Protein AF-A0A6B0Z314-F1 (afdb_monomer)

Mean predicted aligned error: 14.02 Å

Sequence (659 aa):
PDKVIVYVGDQEHEVINQEALDAIMPKVFRIDPQRALPNSVPISFLIGRSSNPDADPGPTRSERWNLLSRVVENARVILPILSNPNAIAESAGGIFEGLSASGGLSQSEAEIHRNQLNLAFDLLITVGGIDVSAFEELQKALRTDDEGLANGIVASMNDQLESSLNLARWWSQDSRFRLAINVRDFDIAFTIRDRTGSEYSFAERSSGMKYFLSYLVQFLAHLNDRKGPEILLMDEPDAFLSNQGQQDLLRLLHEFTLPTDDAPGGQVLYVTHSPFLIDKNRADRIRVLDKGTGEEGVRVVRDVGRNHFEPLRTSLGGFVGETTFIGNCNLMLEGLADQIYLAGMSDLLRREGVASTESLDLNHITLVPAGSASQVPYMTYLARGRDADKPAVIVLLDGDEEGDRAVKTLNRGGPRNRQLIHPDYISQFKPDRIVGVTSDRDEGPLDIEDLVPVEIAVEATKTYLQEMGMEVPSQFLTEEAVSDSLSESTGIFDAIQGALAEAESELRIDKLGFARHVMAACHESNAEPSTRMRARFAALFSHLTKIQRKAERERERESIAARVDRETNLFLRDQLPRASKAEVVVFLERIEDLIDQSREGDNVLLGIRRIRADFELDRDLSNPITDRSNLEEMIKALKYAEVLASQPEEQTIRTSRDV

Solvent-accessible surface area (backbone atoms only — not comparable to full-atom values): 36762 Å² total; per-residue (Å²): 130,88,82,53,72,47,70,63,84,94,43,84,40,77,64,88,51,64,71,67,46,62,72,72,46,86,83,87,83,82,85,60,34,83,51,48,71,50,56,56,42,50,46,67,39,55,54,41,40,75,79,30,90,82,44,70,70,70,74,54,71,68,54,50,47,56,53,48,48,53,50,60,75,40,32,86,63,47,54,65,31,75,76,32,80,72,48,40,70,77,42,43,65,63,55,45,54,69,65,63,69,58,84,69,71,51,76,68,52,47,50,51,51,40,53,18,48,51,50,47,41,34,40,45,38,64,42,18,62,47,58,63,64,58,51,54,50,39,56,50,23,60,75,69,69,36,62,68,61,34,53,52,52,45,51,55,50,36,56,38,32,45,66,54,61,39,52,42,82,52,40,74,92,44,72,55,43,40,77,40,64,44,81,54,90,69,25,41,29,41,30,35,32,38,63,76,68,53,76,39,53,57,84,78,55,55,69,33,57,43,30,50,51,28,37,49,41,54,50,50,33,48,60,76,71,50,76,50,77,48,76,48,77,47,74,48,85,49,85,58,40,53,67,67,50,24,44,30,46,50,55,54,55,49,54,51,42,46,61,54,99,76,25,59,37,30,46,79,49,70,50,71,92,55,80,50,68,47,65,59,59,44,32,76,74,43,68,48,82,41,82,48,69,86,90,67,42,75,41,76,47,60,54,33,56,86,53,78,39,45,67,56,43,62,74,67,38,87,51,59,75,69,52,60,62,68,30,67,29,28,39,38,28,29,34,68,32,54,50,47,51,56,53,52,50,21,38,52,38,53,74,73,64,52,57,77,53,39,26,64,57,48,70,46,37,26,78,34,59,46,73,32,38,80,36,36,44,57,54,52,40,65,55,43,66,75,55,93,71,46,61,18,58,36,36,49,36,43,35,47,76,56,24,54,52,24,53,54,38,36,67,52,10,52,99,77,62,46,66,75,58,63,70,83,31,55,45,40,39,33,78,93,66,42,73,73,52,59,54,85,52,59,74,53,58,32,48,81,61,30,41,51,36,60,66,51,52,49,52,14,50,54,52,50,33,52,76,72,74,46,88,73,70,69,85,41,71,36,59,66,58,37,58,73,47,41,36,61,88,30,50,57,66,54,20,49,49,48,33,37,34,74,70,40,76,83,55,78,82,53,65,54,64,47,40,52,29,35,52,50,55,45,71,79,42,91,46,70,61,38,52,52,30,49,52,23,50,26,28,48,23,37,52,50,51,56,36,49,58,50,34,41,55,50,31,55,50,51,51,38,55,54,50,49,41,50,54,46,51,50,39,61,73,76,40,55,92,75,39,31,36,48,56,49,51,57,48,51,50,55,46,51,73,63,40,54,85,44,82,54,33,49,39,35,52,52,46,50,52,48,51,40,59,80,66,47,55,90,52,72,41,86,41,71,63,88,60,57,68,62,49,51,52,54,56,55,41,45,66,42,39,55,63,69,72,69,57,78,95,77,78,88,76,75,83,80,85,81,137

Secondary structure (DSSP, 8-state):
-PPPEEEETTEEEE-S-HHHHHHHSPPP----TT-PPPSEEEHHHHHHHHH-TT----S-HHHHHHHHHHHHHTHHHHHHHHT-HHHHHHHHHHHHHHHHTS-PPPHHHHHHHHHHHHHHHIIIIIIT---HHHHHHHHHHHHTT-HHHHHHHHHHHHHHHHHHH-HHHH-TT-TT-EEEEEEETTEEEEEEE-TTS-EEEGGGS-HHHHHHHHHHHHHHHHHHT--S--EEEEE-TTTT--HHHHHHHHHHHHHHHS--SSSPPPEEEEE-S-GGGS-GGGGGG--EEEE-SGGG-EEEE--STTTTTHHHHHHHGGGHHHHTT-SSEEEEES-HHHHHHHHHHHHHHHHTT--GGGS--TTTEEEEE-SSGGGHHHHHHHHHSSSSS--EEEEEE-SSHHHHHHHHHHHHTGGGT---S-GGGEEES-TTTSTT---SS-SS---GGGGS-HHHHHHHHHHHHHHTT----TTTS-HHHHHHH-BTTB-HHHHHHHHHHHH-TT----HHHHHHHHHHHHHH--SHHHHHHHHHHHHHHHHHHHHHHHHHHHHHHHHHHHHHHHHHHHHHHHTTTT-BHHHHHHHHHHHHHH--SSHHHHHHHHHHHHHHHHTTTTS-TTSBPS-HHHHHHHHHHHTTTTTTTSS------------

pLDDT: mean 81.21, std 13.1, range [29.23, 95.75]

Nearest PDB structures (foldseek):
  5da9-assembly1_B  TM=4.275E-01  e=7.899E-03  Thermochaetoides thermophila DSM 1495
  5da9-assembly1_A  TM=3.587E-01  e=1.131E-02  Thermochaetoides thermophila DSM 1495
  5dac-assembly1_A  TM=3.638E-01  e=1.294E-02  Thermochaetoides thermophila DSM 1495
  3tho-assembly1_A  TM=4.169E-01  e=3.800E-02  Thermotoga maritima
  6yvv-assembly1_A  TM=3.659E-01  e=1.277E-01  Saccharomyces cerevisiae S288C

Foldseek 3Di:
DPFDWDDDPNDIDTDPDVVVVVVPDDDDDDQDLQLFADQKAFLVQLLQCVVPVPRQSDADPVLVVQLVCLCVVCVVVVVVQVVDPVSCVVCVVVNCCSNVPPPGDDPVRSVSSVSNNVLVSLLQCLQLVDDSVLSVQLQVCLVVVVVVSNVVSQVVSQVSSCVRLVVLLLQVVFNAWGWGWDDDRRIIGTWIQGQLRDTDGSVPDASQVRSLVSNSSSLSSVVSVDQEEEEAEEEASCPRHDLRNLLSVLVSLVVQQPADPRYHRYHYDYDHLDPSNDQLLCQQCDWDWDADPDPPGIDIDRGCLLVVVVSVDVSNPPCVVVVLQVALEEEEDAAPLLVLLQSLLLSVCVVVVHDPLLHDRCSRYHYHHQNHLQRSLVVLCVQQVPDLQHHQYAYEEWQDPSVVVSLVCLCCCHPVSNNSDDSLRYAYQAPVGQPQADFLADHATGDPQRLQQLVLLLQLVCVLCVVVVHDFDPVLSDSVQLSVQGYNPAGSQNSNQVSVCVRPVPDDDDSNSSSSSSSVSLNVDPDPSSVSSSSNSSSVSSSNSVSSVVSSVVSLVSQLLSQLVVLLVCCLPPPLVPDFLLVVVVSLVSNSVSAGPDPLSVLLVVLSVVLCVVQVSVPDRRHHGPCSVVVNVSSVVSSCSNVVVPDPPDDPPPDDDDD

Structure (mmCIF, N/CA/C/O backbone):
data_AF-A0A6B0Z314-F1
#
_entry.id   AF-A0A6B0Z314-F1
#
loop_
_atom_site.group_PDB
_atom_site.id
_atom_site.type_symbol
_atom_site.label_atom_id
_atom_site.label_alt_id
_atom_site.label_comp_id
_atom_site.label_asym_id
_atom_site.label_entity_id
_atom_site.label_seq_id
_atom_site.pdbx_PDB_ins_code
_atom_site.Cartn_x
_atom_site.Cartn_y
_atom_site.Cartn_z
_atom_site.occupancy
_atom_site.B_iso_or_equiv
_atom_site.auth_seq_id
_atom_site.auth_comp_id
_atom_site.auth_asym_id
_atom_site.auth_atom_id
_atom_site.pdbx_PDB_model_num
ATOM 1 N N . PRO A 1 1 ? 33.460 -39.199 -4.063 1.00 55.72 1 PRO A N 1
ATOM 2 C CA . PRO A 1 1 ? 32.088 -38.690 -4.270 1.00 55.72 1 PRO A CA 1
ATOM 3 C C . PRO A 1 1 ? 31.488 -38.339 -2.913 1.00 55.72 1 PRO A C 1
ATOM 5 O O . PRO A 1 1 ? 31.405 -39.215 -2.054 1.00 55.72 1 PRO A O 1
ATOM 8 N N . ASP A 1 2 ? 31.176 -37.065 -2.700 1.00 70.69 2 ASP A N 1
ATOM 9 C CA . ASP A 1 2 ? 30.527 -36.630 -1.466 1.00 70.69 2 ASP A CA 1
ATOM 10 C C . ASP A 1 2 ? 29.166 -37.326 -1.369 1.00 70.69 2 ASP A C 1
ATOM 12 O O . ASP A 1 2 ? 28.354 -37.264 -2.293 1.00 70.69 2 ASP A O 1
ATOM 16 N N . LYS A 1 3 ? 28.963 -38.096 -0.296 1.00 80.62 3 LYS A N 1
ATOM 17 C CA . LYS A 1 3 ? 27.698 -38.790 -0.047 1.00 80.62 3 LYS A CA 1
ATOM 18 C C . LYS A 1 3 ? 26.646 -37.741 0.292 1.00 80.62 3 LYS A C 1
ATOM 20 O O . LYS A 1 3 ? 26.813 -37.010 1.265 1.00 80.62 3 LYS A O 1
ATOM 25 N N . VAL A 1 4 ? 25.574 -37.678 -0.491 1.00 83.25 4 VAL A N 1
ATOM 26 C CA . VAL A 1 4 ? 24.424 -36.831 -0.166 1.00 83.25 4 VAL A CA 1
ATOM 27 C C . VAL A 1 4 ? 23.538 -37.592 0.816 1.00 83.25 4 VAL A C 1
ATOM 29 O O . VAL A 1 4 ? 23.186 -38.751 0.585 1.00 83.25 4 VAL A O 1
ATOM 32 N N . ILE A 1 5 ? 23.212 -36.937 1.925 1.00 86.88 5 ILE A N 1
ATOM 33 C CA . ILE A 1 5 ? 22.406 -37.476 3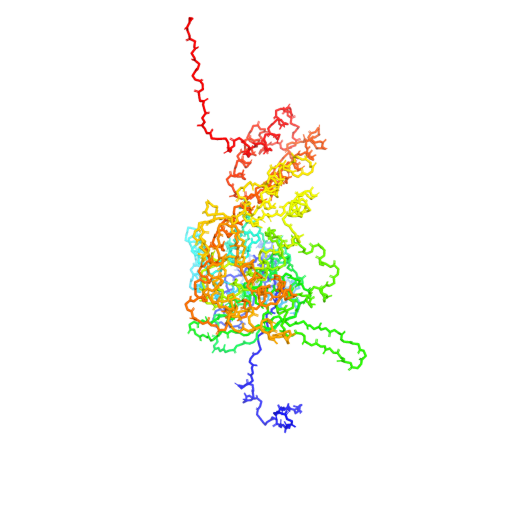.017 1.00 86.88 5 ILE A CA 1
ATOM 34 C C . ILE A 1 5 ? 21.159 -36.603 3.157 1.00 86.88 5 ILE A C 1
ATOM 36 O O . ILE A 1 5 ? 21.266 -35.378 3.221 1.00 86.88 5 ILE A O 1
ATOM 40 N N . VAL A 1 6 ? 19.985 -37.230 3.210 1.00 85.00 6 VAL A N 1
ATOM 41 C CA . VAL A 1 6 ? 18.704 -36.557 3.453 1.00 85.00 6 VAL A CA 1
ATOM 42 C C . VAL A 1 6 ? 18.152 -37.019 4.795 1.00 85.00 6 VAL A C 1
ATOM 44 O O . VAL A 1 6 ? 18.126 -38.215 5.083 1.00 85.00 6 VAL A O 1
ATOM 47 N N . TYR A 1 7 ? 17.687 -36.069 5.602 1.00 86.19 7 TYR A N 1
ATOM 48 C CA . TYR A 1 7 ? 17.012 -36.348 6.866 1.00 86.19 7 TYR A CA 1
ATOM 49 C C . TYR A 1 7 ? 15.496 -36.287 6.676 1.00 86.19 7 TYR A C 1
ATOM 51 O O . TYR A 1 7 ? 14.970 -35.287 6.185 1.00 86.19 7 TYR A O 1
ATOM 59 N N . VAL A 1 8 ? 14.789 -37.348 7.068 1.00 84.38 8 VAL A N 1
ATOM 60 C CA . VAL A 1 8 ? 13.319 -37.393 7.087 1.00 84.38 8 VAL A CA 1
ATOM 61 C C . VAL A 1 8 ? 12.878 -37.565 8.537 1.00 84.38 8 VAL A C 1
ATOM 63 O O . VAL A 1 8 ? 12.958 -38.654 9.105 1.00 84.38 8 VAL A O 1
ATOM 66 N N . GLY A 1 9 ? 12.464 -36.459 9.163 1.00 87.19 9 GLY A N 1
ATOM 67 C CA . GLY A 1 9 ? 12.357 -36.394 10.622 1.00 87.19 9 GLY A CA 1
ATOM 68 C C . GLY A 1 9 ? 13.741 -36.572 11.251 1.00 87.19 9 GLY A C 1
ATOM 69 O O . GLY A 1 9 ? 14.672 -35.861 10.887 1.00 87.19 9 GLY A O 1
ATOM 70 N N . ASP A 1 10 ? 13.881 -37.563 12.130 1.00 89.25 10 ASP A N 1
ATOM 71 C CA . ASP A 1 10 ? 15.147 -37.872 12.813 1.00 89.25 10 ASP A CA 1
ATOM 72 C C . ASP A 1 10 ? 15.958 -38.988 12.122 1.00 89.25 10 ASP A C 1
ATOM 74 O O . ASP A 1 10 ? 16.972 -39.444 12.653 1.00 89.25 10 ASP A O 1
ATOM 78 N N . GLN A 1 11 ? 15.502 -39.488 10.967 1.00 89.19 11 GLN A N 1
ATOM 79 C CA . GLN A 1 11 ? 16.134 -40.613 10.273 1.00 89.19 11 GLN A CA 1
ATOM 80 C C . GLN A 1 11 ? 17.026 -40.154 9.126 1.00 89.19 11 GLN A C 1
ATOM 82 O O . GLN A 1 11 ? 16.649 -39.295 8.330 1.00 89.19 11 GLN A O 1
ATOM 87 N N . GLU A 1 12 ? 18.201 -40.774 9.033 1.00 91.38 12 GLU A N 1
ATOM 88 C CA . GLU A 1 12 ? 19.196 -40.516 7.999 1.00 91.38 12 GLU A CA 1
ATOM 89 C C . GLU A 1 12 ? 19.012 -41.465 6.807 1.00 91.38 12 GLU A C 1
ATOM 91 O O . GLU A 1 12 ? 18.984 -42.688 6.973 1.00 91.38 12 GLU A O 1
ATOM 96 N N . HIS A 1 13 ? 18.927 -40.911 5.598 1.00 87.31 13 HIS A N 1
ATOM 97 C CA . HIS A 1 13 ? 18.822 -41.668 4.354 1.00 87.31 13 HIS A CA 1
ATOM 98 C C . HIS A 1 13 ? 19.946 -41.279 3.386 1.00 87.31 13 HIS A C 1
ATOM 100 O O . HIS A 1 13 ? 20.069 -40.121 2.989 1.00 87.31 13 HIS A O 1
ATOM 106 N N . GLU A 1 14 ? 20.755 -42.258 2.970 1.00 89.69 14 GLU A N 1
ATOM 107 C CA . GLU A 1 14 ? 21.765 -42.066 1.921 1.00 89.69 14 GLU A CA 1
ATOM 108 C C . GLU A 1 14 ? 21.091 -42.020 0.540 1.00 89.69 14 GLU A C 1
ATOM 110 O O . GLU A 1 14 ? 20.274 -42.879 0.195 1.00 89.69 14 GLU A O 1
ATOM 115 N N . VAL A 1 15 ? 21.437 -41.014 -0.263 1.00 87.62 15 VAL A N 1
ATOM 116 C CA . VAL A 1 15 ? 20.863 -40.815 -1.597 1.00 87.62 15 VAL A CA 1
ATOM 117 C C . VAL A 1 15 ? 21.511 -41.772 -2.593 1.00 87.62 15 VAL A C 1
ATOM 119 O O . VAL A 1 15 ? 22.701 -41.683 -2.884 1.00 87.62 15 VAL A O 1
ATOM 122 N N . ILE A 1 16 ? 20.707 -42.683 -3.146 1.00 87.69 16 ILE A N 1
ATOM 123 C CA . ILE A 1 16 ? 21.161 -43.692 -4.121 1.00 87.69 16 ILE A CA 1
ATOM 124 C C . ILE A 1 16 ? 21.105 -43.149 -5.559 1.00 87.69 16 ILE A C 1
ATOM 126 O O . ILE A 1 16 ? 21.931 -43.513 -6.394 1.00 87.69 16 ILE A O 1
ATOM 130 N N . ASN A 1 17 ? 20.133 -42.282 -5.857 1.00 86.94 17 ASN A N 1
ATOM 131 C CA . ASN A 1 17 ? 19.954 -41.652 -7.164 1.00 86.94 17 ASN A CA 1
ATOM 132 C C . ASN A 1 17 ? 19.675 -40.157 -6.978 1.00 86.94 17 ASN A C 1
ATOM 134 O O . ASN A 1 17 ? 18.621 -39.777 -6.469 1.00 86.94 17 ASN A O 1
ATOM 138 N N . GLN A 1 18 ? 20.629 -39.330 -7.398 1.00 85.06 18 GLN A N 1
ATOM 139 C CA . GLN A 1 18 ? 20.554 -37.884 -7.238 1.00 85.06 18 GLN A CA 1
ATOM 140 C C . GLN A 1 18 ? 19.574 -37.229 -8.220 1.00 85.06 18 GLN A C 1
ATOM 142 O O . GLN A 1 18 ? 18.828 -36.355 -7.806 1.00 85.06 18 GLN A O 1
ATOM 147 N N . GLU A 1 19 ? 19.455 -37.717 -9.459 1.00 85.81 19 GLU A N 1
ATOM 148 C CA . GLU A 1 19 ? 18.478 -37.192 -10.429 1.00 85.81 19 GLU A CA 1
ATOM 149 C C . GLU A 1 19 ? 17.033 -37.400 -9.955 1.00 85.81 19 GLU A C 1
ATOM 151 O O . GLU A 1 19 ? 16.177 -36.531 -10.116 1.00 85.81 19 GLU A O 1
ATOM 156 N N . ALA A 1 20 ? 16.756 -38.551 -9.333 1.00 84.62 20 ALA A N 1
ATOM 157 C CA . ALA A 1 20 ? 15.443 -38.835 -8.762 1.00 84.62 20 ALA A CA 1
ATOM 158 C C . ALA A 1 20 ? 15.133 -37.938 -7.553 1.00 84.62 20 ALA A C 1
ATOM 160 O O . ALA A 1 20 ? 13.978 -37.559 -7.366 1.00 84.62 20 ALA A O 1
ATOM 161 N N . LEU A 1 21 ? 16.150 -37.595 -6.752 1.00 84.81 21 LEU A N 1
ATOM 162 C CA . LEU A 1 21 ? 16.018 -36.638 -5.655 1.00 84.81 21 LEU A CA 1
ATOM 163 C C . LEU A 1 21 ? 15.776 -35.222 -6.194 1.00 84.81 21 LEU A C 1
ATOM 165 O O . LEU A 1 21 ? 14.827 -34.568 -5.777 1.00 84.81 21 LEU A O 1
ATOM 169 N N . ASP A 1 22 ? 16.570 -34.772 -7.162 1.00 83.50 22 ASP A N 1
ATOM 170 C CA . ASP A 1 22 ? 16.441 -33.440 -7.762 1.00 83.50 22 ASP A CA 1
ATOM 171 C C . ASP A 1 22 ? 15.065 -33.238 -8.422 1.00 83.50 22 ASP A C 1
ATOM 173 O O . ASP A 1 22 ? 14.521 -32.136 -8.408 1.00 83.50 22 ASP A O 1
ATOM 177 N N . ALA A 1 23 ? 14.455 -34.310 -8.942 1.00 84.06 23 ALA A N 1
ATOM 178 C CA . ALA A 1 23 ? 13.107 -34.277 -9.506 1.00 84.06 23 ALA A CA 1
ATOM 179 C C . ALA A 1 23 ? 11.988 -34.063 -8.464 1.00 84.06 23 ALA A C 1
ATOM 181 O O . ALA A 1 23 ? 10.912 -33.591 -8.834 1.00 84.06 23 ALA A O 1
ATOM 182 N N . ILE A 1 24 ? 12.216 -34.416 -7.192 1.00 83.38 24 ILE A N 1
ATOM 183 C CA . ILE A 1 24 ? 11.233 -34.269 -6.099 1.00 83.38 24 ILE A CA 1
ATOM 184 C C . ILE A 1 24 ? 11.545 -33.105 -5.154 1.00 83.38 24 ILE A C 1
ATOM 186 O O . ILE A 1 24 ? 10.673 -32.695 -4.386 1.00 83.38 24 ILE A O 1
ATOM 190 N N . MET A 1 25 ? 12.772 -32.583 -5.182 1.00 82.56 25 MET A N 1
ATOM 191 C CA . MET A 1 25 ? 13.173 -31.449 -4.356 1.00 82.56 25 MET A CA 1
ATOM 192 C C . MET A 1 25 ? 12.514 -30.149 -4.841 1.00 82.56 25 MET A C 1
ATOM 194 O O . MET A 1 25 ? 12.290 -29.971 -6.043 1.00 82.56 25 MET A O 1
ATOM 198 N N . PRO A 1 26 ? 12.222 -29.203 -3.929 1.00 82.44 26 PRO A N 1
ATOM 199 C CA . PRO A 1 26 ? 11.754 -27.881 -4.317 1.00 82.44 26 PRO A CA 1
ATOM 200 C C . PRO A 1 26 ? 12.761 -27.216 -5.256 1.00 82.44 26 PRO A C 1
ATOM 202 O O . PRO A 1 26 ? 13.958 -27.161 -4.966 1.00 82.44 26 PRO A O 1
ATOM 205 N N . LYS A 1 27 ? 12.275 -26.686 -6.378 1.00 84.19 27 LYS A N 1
ATOM 206 C CA . LYS A 1 27 ? 13.109 -25.889 -7.277 1.00 84.19 27 LYS A CA 1
ATOM 207 C C . LYS A 1 27 ? 13.382 -24.537 -6.637 1.00 84.19 27 LYS A C 1
ATOM 209 O O . LYS A 1 27 ? 12.473 -23.898 -6.115 1.00 84.19 27 LYS A O 1
ATOM 214 N N . VAL A 1 28 ? 14.635 -24.104 -6.701 1.00 87.31 28 VAL A N 1
ATOM 215 C CA . VAL A 1 28 ? 15.054 -22.803 -6.181 1.00 87.31 28 VAL A CA 1
ATOM 216 C C . VAL A 1 28 ? 15.184 -21.834 -7.345 1.00 87.31 28 VAL A C 1
ATOM 218 O O . VAL A 1 28 ? 15.961 -22.062 -8.269 1.00 87.31 28 VAL A O 1
ATOM 221 N N . PHE A 1 29 ? 14.440 -20.737 -7.270 1.00 87.62 29 PHE A N 1
ATOM 222 C CA . PHE A 1 29 ? 14.602 -19.576 -8.132 1.00 87.62 29 PHE A CA 1
ATOM 223 C C . PHE A 1 29 ? 15.122 -18.412 -7.288 1.00 87.62 29 PHE A C 1
ATOM 225 O O . PHE A 1 29 ? 14.689 -18.220 -6.151 1.00 87.62 29 PHE A O 1
ATOM 232 N N . ARG A 1 30 ? 16.079 -17.651 -7.823 1.00 90.44 30 ARG A N 1
ATOM 233 C CA . ARG A 1 30 ? 16.682 -16.516 -7.124 1.00 90.44 30 ARG A CA 1
ATOM 234 C C . ARG A 1 30 ? 16.483 -15.254 -7.943 1.00 90.44 30 ARG A C 1
ATOM 236 O O . ARG A 1 30 ? 17.032 -15.139 -9.033 1.00 90.44 30 ARG A O 1
ATOM 243 N N . ILE A 1 31 ? 15.755 -14.306 -7.367 1.00 89.75 31 ILE A N 1
ATOM 244 C CA . ILE A 1 31 ? 15.679 -12.945 -7.888 1.00 89.75 31 ILE A CA 1
ATOM 245 C C . ILE A 1 31 ? 16.947 -12.208 -7.456 1.00 89.75 31 ILE A C 1
ATOM 247 O O . ILE A 1 31 ? 17.322 -12.246 -6.282 1.00 89.75 31 ILE A O 1
ATOM 251 N N . ASP A 1 32 ? 17.601 -11.543 -8.403 1.00 90.25 32 ASP A N 1
ATOM 252 C CA . ASP A 1 32 ? 18.729 -10.648 -8.149 1.00 90.25 32 ASP A CA 1
ATOM 253 C C . ASP A 1 32 ? 18.331 -9.205 -8.494 1.00 90.25 32 ASP A C 1
ATOM 255 O O . ASP A 1 32 ? 18.486 -8.778 -9.642 1.00 90.25 32 ASP A O 1
ATOM 259 N N . PRO A 1 33 ? 17.816 -8.428 -7.527 1.00 85.44 33 PRO A N 1
ATOM 260 C CA . PRO A 1 33 ? 17.364 -7.057 -7.765 1.00 85.44 33 PRO A CA 1
ATOM 261 C C . PRO A 1 33 ? 18.491 -6.087 -8.148 1.00 85.44 33 PRO A C 1
ATOM 263 O O . PRO A 1 33 ? 18.226 -4.979 -8.610 1.00 85.44 33 PRO A O 1
ATOM 266 N N . GLN A 1 34 ? 19.759 -6.454 -7.923 1.00 84.75 34 GLN A N 1
ATOM 267 C CA . GLN A 1 34 ? 20.901 -5.597 -8.259 1.00 84.75 34 GLN A CA 1
ATOM 268 C C . GLN A 1 34 ? 21.250 -5.669 -9.749 1.00 84.75 34 GLN A C 1
ATOM 270 O O . GLN A 1 34 ? 21.973 -4.812 -10.267 1.00 84.75 34 GLN A O 1
ATOM 275 N N . ARG A 1 35 ? 20.699 -6.657 -10.463 1.00 87.44 35 ARG A N 1
ATOM 276 C CA . ARG A 1 35 ? 20.812 -6.785 -11.911 1.00 87.44 35 ARG A CA 1
ATOM 277 C C . ARG A 1 35 ? 20.087 -5.624 -12.592 1.00 87.44 35 ARG A C 1
ATOM 279 O O . ARG A 1 35 ? 18.873 -5.644 -12.748 1.00 87.44 35 ARG A O 1
ATOM 286 N N . ALA A 1 36 ? 20.821 -4.600 -13.007 1.00 84.12 36 ALA A N 1
ATOM 287 C CA . ALA A 1 36 ? 20.239 -3.469 -13.726 1.00 84.12 36 ALA A CA 1
ATOM 288 C C . ALA A 1 36 ? 19.842 -3.849 -15.164 1.00 84.12 36 ALA A C 1
ATOM 290 O O . ALA A 1 36 ? 20.525 -4.645 -15.806 1.00 84.12 36 ALA A O 1
ATOM 291 N N . LEU A 1 37 ? 18.786 -3.232 -15.704 1.00 87.69 37 LEU A N 1
ATOM 292 C CA . LEU A 1 37 ? 18.525 -3.281 -17.144 1.00 87.69 37 LEU A CA 1
ATOM 293 C C . LEU A 1 37 ? 19.681 -2.620 -17.918 1.00 87.69 37 LEU A C 1
ATOM 295 O O . LEU A 1 37 ? 20.239 -1.617 -17.455 1.00 87.69 37 LEU A O 1
ATOM 299 N N . PRO A 1 38 ? 20.045 -3.154 -19.096 1.00 89.06 38 PRO A N 1
ATOM 300 C CA . PRO A 1 38 ? 21.048 -2.538 -19.948 1.00 89.06 38 PRO A CA 1
ATOM 301 C C . PRO A 1 38 ? 20.492 -1.253 -20.574 1.00 89.06 38 PRO A C 1
ATOM 303 O O . PRO A 1 38 ? 19.285 -1.088 -20.728 1.00 89.06 38 PRO A O 1
ATOM 306 N N . ASN A 1 39 ? 21.372 -0.349 -21.009 1.00 85.56 39 ASN A N 1
ATOM 307 C CA . ASN A 1 39 ? 20.943 0.835 -21.766 1.00 85.56 39 ASN A CA 1
ATOM 308 C C . ASN A 1 39 ? 20.370 0.465 -23.143 1.00 85.56 39 ASN A C 1
ATOM 310 O O . ASN A 1 39 ? 19.509 1.172 -23.666 1.00 85.56 39 ASN A O 1
ATOM 314 N N . SER A 1 40 ? 20.867 -0.619 -23.744 1.00 90.00 40 SER A N 1
ATOM 315 C CA . SER A 1 40 ? 20.333 -1.157 -24.988 1.00 90.00 40 SER A CA 1
ATOM 316 C C . SER A 1 40 ? 20.529 -2.666 -25.103 1.00 90.00 40 SER A C 1
ATOM 318 O O . SER A 1 40 ? 21.438 -3.232 -24.493 1.00 90.00 40 SER A O 1
ATOM 320 N N . VAL A 1 41 ? 19.680 -3.309 -25.904 1.00 93.25 41 VAL A N 1
ATOM 321 C CA . VAL A 1 41 ? 19.747 -4.731 -26.249 1.00 93.25 41 VAL A CA 1
ATOM 322 C C . VAL A 1 41 ? 19.816 -4.903 -27.773 1.00 93.25 41 VAL A C 1
ATOM 324 O O . VAL A 1 41 ? 19.033 -4.277 -28.491 1.00 93.25 41 VAL A O 1
ATOM 327 N N . PRO A 1 42 ? 20.733 -5.733 -28.304 1.00 93.56 42 PRO A N 1
ATOM 328 C CA . PRO A 1 42 ? 20.777 -6.018 -29.736 1.00 93.56 42 PRO A CA 1
ATOM 329 C C . PRO A 1 42 ? 19.539 -6.798 -30.189 1.00 93.56 42 PRO A C 1
ATOM 331 O O . PRO A 1 42 ? 19.204 -7.826 -29.598 1.00 93.56 42 PRO A O 1
ATOM 334 N N . ILE A 1 43 ? 18.912 -6.387 -31.295 1.00 93.81 43 ILE A N 1
ATOM 335 C CA . ILE A 1 43 ? 17.745 -7.097 -31.855 1.00 93.81 43 ILE A CA 1
ATOM 336 C C . ILE A 1 43 ? 18.107 -8.550 -32.212 1.00 93.81 43 ILE A C 1
ATOM 338 O O . ILE A 1 43 ? 17.323 -9.472 -31.999 1.00 93.81 43 ILE A O 1
ATOM 342 N N . SER A 1 44 ? 19.331 -8.784 -32.695 1.00 91.31 44 SER A N 1
ATOM 343 C CA . SER A 1 44 ? 19.829 -10.130 -33.004 1.00 91.31 44 SER A CA 1
ATOM 344 C C . SER A 1 44 ? 19.910 -11.045 -31.782 1.00 91.31 44 SER A C 1
ATOM 346 O O . SER A 1 44 ? 19.700 -12.248 -31.923 1.00 91.31 44 SER A O 1
ATOM 348 N N . PHE A 1 45 ? 20.203 -10.494 -30.599 1.00 94.12 45 PHE A N 1
ATOM 349 C CA . PHE A 1 45 ? 20.231 -11.272 -29.363 1.00 94.12 45 PHE A CA 1
ATOM 350 C C . PHE A 1 45 ? 18.822 -11.726 -28.980 1.00 94.12 45 PHE A C 1
ATOM 352 O O . PHE A 1 45 ? 18.642 -12.897 -28.675 1.00 94.12 45 PHE A O 1
ATOM 359 N N . LEU A 1 46 ? 17.819 -10.843 -29.063 1.00 94.50 46 LEU A N 1
ATOM 360 C CA . LEU A 1 46 ? 16.427 -11.185 -28.740 1.00 94.50 46 LEU A CA 1
ATOM 361 C C . LEU A 1 46 ? 15.902 -12.330 -29.618 1.00 94.50 46 LEU A C 1
ATOM 363 O O . LEU A 1 46 ? 15.362 -13.309 -29.105 1.00 94.50 46 LEU A O 1
ATOM 367 N N . ILE A 1 47 ? 16.146 -12.250 -30.930 1.00 93.06 47 ILE A N 1
ATOM 368 C CA . ILE A 1 47 ? 15.767 -13.299 -31.890 1.00 93.06 47 ILE A CA 1
ATOM 369 C C . ILE A 1 47 ? 16.527 -14.604 -31.592 1.00 93.06 47 ILE A C 1
ATOM 371 O O . ILE A 1 47 ? 15.932 -15.678 -31.499 1.00 93.06 47 ILE A O 1
ATOM 375 N N . GLY A 1 48 ? 17.848 -14.523 -31.388 1.00 91.88 48 GLY A N 1
ATOM 376 C CA . GLY A 1 48 ? 18.682 -15.694 -31.108 1.00 91.88 48 GLY A CA 1
ATOM 377 C C . GLY A 1 48 ? 18.318 -16.394 -29.796 1.00 91.88 48 GLY A C 1
ATOM 378 O O . GLY A 1 48 ? 18.237 -17.622 -29.756 1.00 91.88 48 GLY A O 1
ATOM 379 N N . ARG A 1 49 ? 18.047 -15.620 -28.739 1.00 93.19 49 ARG A N 1
ATOM 380 C CA . ARG A 1 49 ? 17.731 -16.106 -27.389 1.00 93.19 49 ARG A CA 1
ATOM 381 C C . ARG A 1 49 ? 16.377 -16.802 -27.299 1.00 93.19 49 ARG A C 1
ATOM 383 O O . ARG A 1 49 ? 16.212 -17.687 -26.457 1.00 93.19 49 ARG A O 1
ATOM 390 N N . SER A 1 50 ? 15.437 -16.434 -28.170 1.00 90.12 50 SER A N 1
ATOM 391 C CA . SER A 1 50 ? 14.160 -17.138 -28.312 1.00 90.12 50 SER A CA 1
ATOM 392 C C . SER A 1 50 ? 14.349 -18.565 -28.838 1.00 90.12 50 SER A C 1
ATOM 394 O O . SER A 1 50 ? 13.700 -19.490 -28.358 1.00 90.12 50 SER A O 1
ATOM 396 N N . SER A 1 51 ? 15.276 -18.762 -29.782 1.00 90.00 51 SER A N 1
ATOM 397 C CA . SER A 1 51 ? 15.549 -20.082 -30.370 1.00 90.00 51 SER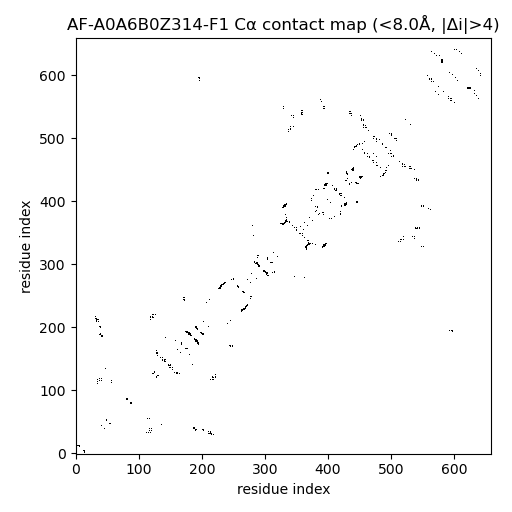 A CA 1
ATOM 398 C C . SER A 1 51 ? 16.532 -20.921 -29.549 1.00 90.00 51 SER A C 1
ATOM 400 O O . SER A 1 51 ? 16.464 -22.149 -29.566 1.00 90.00 51 SER A O 1
ATOM 402 N N . ASN A 1 52 ? 17.472 -20.275 -28.855 1.00 90.06 52 ASN A N 1
ATOM 403 C CA . ASN A 1 52 ? 18.511 -20.932 -28.072 1.00 90.06 52 ASN A CA 1
ATOM 404 C C . ASN A 1 52 ? 18.697 -20.231 -26.713 1.00 90.06 52 ASN A C 1
ATOM 406 O O . ASN A 1 52 ? 19.160 -19.088 -26.688 1.00 90.06 52 ASN A O 1
ATOM 410 N N . PRO A 1 53 ? 18.427 -20.905 -25.579 1.00 85.44 53 PRO A N 1
ATOM 411 C CA . PRO A 1 53 ? 18.673 -20.349 -24.251 1.00 85.44 53 PRO A CA 1
ATOM 412 C C . PRO A 1 53 ? 20.118 -19.922 -23.984 1.00 85.44 53 PRO A C 1
ATOM 414 O O . PRO A 1 53 ? 20.344 -18.968 -23.242 1.00 85.44 53 PRO A O 1
ATOM 417 N N . ASP A 1 54 ? 21.076 -20.571 -24.647 1.00 85.31 54 ASP A N 1
ATOM 418 C CA . ASP A 1 54 ? 22.509 -20.291 -24.542 1.00 85.31 54 ASP A CA 1
ATOM 419 C C . ASP A 1 54 ? 23.013 -19.375 -25.669 1.00 85.31 54 ASP A C 1
ATOM 421 O O . ASP A 1 54 ? 24.187 -19.426 -26.046 1.00 85.31 54 ASP A O 1
ATOM 425 N N . ALA A 1 55 ? 22.128 -18.559 -26.256 1.00 86.69 55 ALA A N 1
ATOM 426 C CA . ALA A 1 55 ? 22.510 -17.598 -27.284 1.00 86.69 55 ALA A CA 1
ATOM 427 C C . ALA A 1 55 ? 23.655 -16.697 -26.799 1.00 86.69 55 ALA A C 1
ATOM 429 O O . ALA A 1 55 ? 23.622 -16.146 -25.695 1.00 86.69 55 ALA A O 1
ATOM 430 N N . ASP A 1 56 ? 24.670 -16.544 -27.650 1.00 82.75 56 ASP A N 1
ATOM 431 C CA . ASP A 1 56 ? 25.806 -15.682 -27.355 1.00 82.75 56 ASP A CA 1
ATOM 432 C C . ASP A 1 56 ? 25.322 -14.223 -27.234 1.00 82.75 56 ASP A C 1
ATOM 434 O O . ASP A 1 56 ? 24.740 -13.704 -28.195 1.00 82.75 56 ASP A O 1
ATOM 438 N N . PRO A 1 57 ? 25.536 -13.548 -26.085 1.00 81.50 57 PRO A N 1
ATOM 439 C CA . PRO A 1 57 ? 25.218 -12.127 -25.932 1.00 81.50 57 PRO A CA 1
ATOM 440 C C . PRO A 1 57 ? 25.970 -11.246 -26.938 1.00 81.50 57 PRO A C 1
ATOM 442 O O . PRO A 1 57 ? 25.517 -10.143 -27.254 1.00 81.50 57 PRO A O 1
ATOM 445 N N . GLY A 1 58 ? 27.090 -11.743 -27.471 1.00 81.38 58 GLY A N 1
ATOM 446 C CA . GLY A 1 58 ? 27.962 -10.991 -28.351 1.00 81.38 58 GLY A CA 1
ATOM 447 C C . GLY A 1 58 ? 28.677 -9.845 -27.622 1.00 81.38 58 GLY A C 1
ATOM 448 O O . GLY A 1 58 ? 28.602 -9.716 -26.398 1.00 81.38 58 GLY A O 1
ATOM 449 N N . PRO A 1 59 ? 29.412 -9.008 -28.370 1.00 79.56 59 PRO A N 1
ATOM 450 C CA . PRO A 1 59 ? 30.106 -7.855 -27.809 1.00 79.56 59 PRO A CA 1
ATOM 451 C C . PRO A 1 59 ? 29.125 -6.762 -27.380 1.00 79.56 59 PRO A C 1
ATOM 453 O O . PRO A 1 59 ? 28.098 -6.535 -28.029 1.00 79.56 59 PRO A O 1
ATOM 456 N N . THR A 1 60 ? 29.498 -6.000 -26.355 1.00 82.38 60 THR A N 1
ATOM 457 C CA . THR A 1 60 ? 28.779 -4.797 -25.919 1.00 82.38 60 THR A CA 1
ATOM 458 C C . THR A 1 60 ? 28.704 -3.751 -27.035 1.00 82.38 60 THR A C 1
ATOM 460 O O . THR A 1 60 ? 29.495 -3.745 -27.980 1.00 82.38 60 THR A O 1
ATOM 463 N N . ARG A 1 61 ? 27.781 -2.787 -26.921 1.00 82.00 61 ARG A N 1
ATOM 464 C CA . ARG A 1 61 ? 27.663 -1.697 -27.907 1.00 82.00 61 ARG A CA 1
ATOM 465 C C . ARG A 1 61 ? 28.961 -0.891 -28.063 1.00 82.00 61 ARG A C 1
ATOM 467 O O . ARG A 1 61 ? 29.315 -0.534 -29.183 1.00 82.00 61 ARG A O 1
ATOM 474 N N . SER A 1 62 ? 29.672 -0.632 -26.963 1.00 79.56 62 SER A N 1
ATOM 475 C CA . SER A 1 62 ? 30.961 0.077 -26.981 1.00 79.56 62 SER A CA 1
ATOM 476 C C . SER A 1 62 ? 32.024 -0.712 -27.748 1.00 79.56 62 SER A C 1
ATOM 478 O O . SER A 1 62 ? 32.718 -0.158 -28.597 1.00 79.56 62 SER A O 1
ATOM 480 N N . GLU A 1 63 ? 32.104 -2.027 -27.531 1.00 78.12 63 GLU A N 1
ATOM 481 C CA . GLU A 1 63 ? 33.013 -2.902 -28.278 1.00 78.12 63 GLU A CA 1
ATOM 482 C C . GLU A 1 63 ? 32.647 -2.967 -29.763 1.00 78.12 63 GLU A C 1
ATOM 484 O O . GLU A 1 63 ? 33.531 -2.828 -30.607 1.00 78.12 63 GLU A O 1
ATOM 489 N N . ARG A 1 64 ? 31.354 -3.086 -30.105 1.00 81.12 64 ARG A N 1
ATOM 490 C CA . ARG A 1 64 ? 30.896 -3.021 -31.505 1.00 81.12 64 ARG A CA 1
ATOM 491 C C . ARG A 1 64 ? 31.296 -1.708 -32.167 1.00 81.12 64 ARG A C 1
ATOM 493 O O . ARG A 1 64 ? 31.784 -1.729 -33.293 1.00 81.12 64 ARG A O 1
ATOM 500 N N . TRP A 1 65 ? 31.128 -0.585 -31.470 1.00 78.62 65 TRP A N 1
ATOM 501 C CA . TRP A 1 65 ? 31.546 0.722 -31.970 1.00 78.62 65 TRP A CA 1
ATOM 502 C C . TRP A 1 65 ? 33.061 0.813 -32.146 1.00 78.62 65 TRP A C 1
ATOM 504 O O . TRP A 1 65 ? 33.505 1.267 -33.189 1.00 78.62 65 TRP A O 1
ATOM 514 N N . ASN A 1 66 ? 33.855 0.327 -31.190 1.00 75.94 66 ASN A N 1
ATOM 515 C CA . ASN A 1 66 ? 35.318 0.314 -31.294 1.00 75.94 66 ASN A CA 1
ATOM 516 C C . ASN A 1 66 ? 35.817 -0.563 -32.453 1.00 75.94 66 ASN A C 1
ATOM 518 O O . ASN A 1 66 ? 36.811 -0.235 -33.097 1.00 75.94 66 ASN A O 1
ATOM 522 N N . LEU A 1 67 ? 35.139 -1.678 -32.732 1.00 75.94 67 LEU A N 1
ATOM 523 C CA . LEU A 1 67 ? 35.429 -2.514 -33.897 1.00 75.94 67 LEU A CA 1
ATOM 524 C C . LEU A 1 67 ? 35.052 -1.791 -35.197 1.00 75.94 67 LEU A C 1
ATOM 526 O O . LEU A 1 67 ? 35.863 -1.724 -36.121 1.00 75.94 67 LEU A O 1
ATOM 530 N N . LEU A 1 68 ? 33.853 -1.202 -35.259 1.00 76.94 68 LEU A N 1
ATOM 531 C CA . LEU A 1 68 ? 33.380 -0.432 -36.411 1.00 76.94 68 LEU A CA 1
ATOM 532 C C . LEU A 1 68 ? 34.256 0.790 -36.692 1.00 76.94 68 LEU A C 1
ATOM 534 O O . LEU A 1 68 ? 34.636 0.995 -37.841 1.00 76.94 68 LEU A O 1
ATOM 538 N N . SER A 1 69 ? 34.616 1.577 -35.678 1.00 75.75 69 SER A N 1
ATOM 539 C CA . SER A 1 69 ? 35.439 2.776 -35.836 1.00 75.75 69 SER A CA 1
ATOM 540 C C . SER A 1 69 ? 36.805 2.421 -36.404 1.00 75.75 69 SER A C 1
ATOM 542 O O . SER A 1 69 ? 37.225 3.039 -37.372 1.00 75.75 69 SER A O 1
ATOM 544 N N . ARG A 1 70 ? 37.444 1.349 -35.921 1.00 72.19 70 ARG A N 1
ATOM 545 C CA . ARG A 1 70 ? 38.709 0.853 -36.483 1.00 72.19 70 ARG A CA 1
ATOM 546 C C . ARG A 1 70 ? 38.570 0.428 -37.940 1.00 72.19 70 ARG A C 1
ATOM 548 O O . ARG A 1 70 ? 39.460 0.713 -38.739 1.00 72.19 70 ARG A O 1
ATOM 555 N N . VAL A 1 71 ? 37.477 -0.244 -38.301 1.00 72.75 71 VAL A N 1
ATOM 556 C CA . VAL A 1 71 ? 37.215 -0.636 -39.695 1.00 72.75 71 VAL A CA 1
ATOM 557 C C . VAL A 1 71 ? 36.981 0.593 -40.571 1.00 72.75 71 VAL A C 1
ATOM 559 O O . VAL A 1 71 ? 37.533 0.663 -41.666 1.00 72.75 71 VAL A O 1
ATOM 562 N N . VAL A 1 72 ? 36.213 1.574 -40.095 1.00 79.00 72 VAL A N 1
ATOM 563 C CA . VAL A 1 72 ? 35.893 2.813 -40.818 1.00 79.00 72 VAL A CA 1
ATOM 564 C C . VAL A 1 72 ? 37.124 3.713 -40.967 1.00 79.00 72 VAL A C 1
ATOM 566 O O . VAL A 1 72 ? 37.411 4.185 -42.066 1.00 79.00 72 VAL A O 1
ATOM 569 N N . GLU A 1 73 ? 37.899 3.910 -39.902 1.00 75.00 73 GLU A N 1
ATOM 570 C CA . GLU A 1 73 ? 39.145 4.688 -39.899 1.00 75.00 73 GLU A CA 1
ATOM 571 C C . GLU A 1 73 ? 40.174 4.096 -40.863 1.00 75.00 73 GLU A C 1
ATOM 573 O O . GLU A 1 73 ? 40.841 4.821 -41.604 1.00 75.00 73 GLU A O 1
ATOM 578 N N . ASN A 1 74 ? 40.244 2.765 -40.924 1.00 69.25 74 ASN A N 1
ATOM 579 C CA . ASN A 1 74 ? 41.131 2.050 -41.831 1.00 69.25 74 ASN A CA 1
ATOM 580 C C . ASN A 1 74 ? 40.458 1.669 -43.156 1.00 69.25 74 ASN A C 1
ATOM 582 O O . ASN A 1 74 ? 41.072 0.981 -43.970 1.00 69.25 74 ASN A O 1
ATOM 586 N N . ALA A 1 75 ? 39.236 2.137 -43.438 1.00 72.25 75 ALA A N 1
ATOM 587 C CA . ALA A 1 75 ? 38.460 1.702 -44.601 1.00 72.25 75 ALA A CA 1
ATOM 588 C C . ALA A 1 75 ? 39.182 1.993 -45.922 1.00 72.25 75 ALA A C 1
ATOM 590 O O . ALA A 1 75 ? 39.167 1.168 -46.830 1.00 72.25 75 ALA A O 1
ATOM 591 N N . ARG A 1 76 ? 39.895 3.125 -46.016 1.00 68.19 76 ARG A N 1
ATOM 592 C CA . ARG A 1 76 ? 40.700 3.483 -47.202 1.00 68.19 76 ARG A CA 1
ATOM 593 C C . ARG A 1 76 ? 41.840 2.501 -47.486 1.00 68.19 76 ARG A C 1
ATOM 595 O O . ARG A 1 76 ? 42.282 2.418 -48.626 1.00 68.19 76 ARG A O 1
ATOM 602 N N . VAL A 1 77 ? 42.303 1.782 -46.466 1.00 66.88 77 VAL A N 1
ATOM 603 C CA . VAL A 1 77 ? 43.363 0.770 -46.560 1.00 66.88 77 VAL A CA 1
ATOM 604 C C . VAL A 1 77 ? 42.755 -0.627 -46.705 1.00 66.88 77 VAL A C 1
ATOM 606 O O . VAL A 1 77 ? 43.198 -1.401 -47.545 1.00 66.88 77 VAL A O 1
ATOM 609 N N . ILE A 1 78 ? 41.700 -0.934 -45.947 1.00 65.75 78 ILE A N 1
ATOM 610 C CA . ILE A 1 78 ? 41.068 -2.258 -45.878 1.00 65.75 78 ILE A CA 1
ATOM 611 C C . ILE A 1 78 ? 40.196 -2.555 -47.110 1.00 65.75 78 ILE A C 1
ATOM 613 O O . ILE A 1 78 ? 40.273 -3.657 -47.648 1.00 65.75 78 ILE A O 1
ATOM 617 N N . LEU A 1 79 ? 39.389 -1.603 -47.600 1.00 69.00 79 LEU A N 1
ATOM 618 C CA . LEU A 1 79 ? 38.473 -1.832 -48.733 1.00 69.00 79 LEU A CA 1
ATOM 619 C C . LEU A 1 79 ? 39.198 -2.266 -50.025 1.00 69.00 79 LEU A C 1
ATOM 621 O O . LEU A 1 79 ? 38.747 -3.228 -50.649 1.00 69.00 79 LEU A O 1
ATOM 625 N N . PRO A 1 80 ? 40.329 -1.648 -50.429 1.00 69.25 80 PRO A N 1
ATOM 626 C CA . PRO A 1 80 ? 41.106 -2.124 -51.574 1.00 69.25 80 PRO A CA 1
ATOM 627 C C . PRO A 1 80 ? 41.672 -3.536 -51.369 1.00 69.25 80 PRO A C 1
ATOM 629 O O . PRO A 1 80 ? 41.674 -4.333 -52.306 1.00 69.25 80 PRO A O 1
ATOM 632 N N . ILE A 1 81 ? 42.100 -3.872 -50.147 1.00 67.38 81 ILE A N 1
ATOM 633 C CA . ILE A 1 81 ? 42.646 -5.194 -49.799 1.00 67.38 81 ILE A CA 1
ATOM 634 C C . ILE A 1 81 ? 41.556 -6.272 -49.892 1.00 67.38 81 ILE A C 1
ATOM 636 O O . ILE A 1 81 ? 41.796 -7.325 -50.474 1.00 67.38 81 ILE A O 1
ATOM 640 N N . LEU A 1 82 ? 40.337 -5.993 -49.413 1.00 64.50 82 LEU A N 1
ATOM 641 C CA . LEU A 1 82 ? 39.194 -6.917 -49.488 1.00 64.50 82 LEU A CA 1
ATOM 642 C C . LEU A 1 82 ? 38.730 -7.210 -50.926 1.00 64.50 82 LEU A C 1
ATOM 644 O O . LEU A 1 82 ? 38.087 -8.229 -51.169 1.00 64.50 82 LEU A O 1
ATOM 648 N N . SER A 1 83 ? 39.071 -6.345 -51.885 1.00 68.38 83 SER A N 1
ATOM 649 C CA . SER A 1 83 ? 38.751 -6.534 -53.307 1.00 68.38 83 SER A CA 1
ATOM 650 C C . SER A 1 83 ? 39.766 -7.396 -54.077 1.00 68.38 83 SER A C 1
ATOM 652 O O . SER A 1 83 ? 39.517 -7.743 -55.232 1.00 68.38 83 SER A O 1
ATOM 654 N N . ASN A 1 84 ? 40.890 -7.780 -53.451 1.00 70.38 84 ASN A N 1
ATOM 655 C CA . ASN A 1 84 ? 41.931 -8.612 -54.058 1.00 70.38 84 ASN A CA 1
ATOM 656 C C . ASN A 1 84 ? 42.285 -9.818 -53.157 1.00 70.38 84 ASN A C 1
ATOM 658 O O . ASN A 1 84 ? 42.961 -9.640 -52.142 1.00 70.38 84 ASN A O 1
ATOM 662 N N . PRO A 1 85 ? 41.927 -11.058 -53.547 1.00 62.78 85 PRO A N 1
ATOM 663 C CA . PRO A 1 85 ? 42.136 -12.259 -52.731 1.00 62.78 85 PRO A CA 1
ATOM 664 C C . PRO A 1 85 ? 43.585 -12.487 -52.273 1.00 62.78 85 PRO A C 1
ATOM 666 O O . PRO A 1 85 ? 43.810 -12.990 -51.175 1.00 62.78 85 PRO A O 1
ATOM 669 N N . ASN A 1 86 ? 44.573 -12.089 -53.083 1.00 69.31 86 ASN A N 1
ATOM 670 C CA . ASN A 1 86 ? 45.991 -12.275 -52.759 1.00 69.31 86 ASN A CA 1
ATOM 671 C C . ASN A 1 86 ? 46.499 -11.247 -51.733 1.00 69.31 86 ASN A C 1
ATOM 673 O O . ASN A 1 86 ? 47.363 -11.566 -50.922 1.00 69.31 86 ASN A O 1
ATOM 677 N N . ALA A 1 87 ? 45.927 -10.038 -51.718 1.00 63.47 87 ALA A N 1
ATOM 678 C CA . ALA A 1 87 ? 46.296 -8.982 -50.773 1.00 63.47 87 ALA A CA 1
ATOM 679 C C . ALA A 1 87 ? 45.780 -9.266 -49.349 1.00 63.47 87 ALA A C 1
ATOM 681 O O . ALA A 1 87 ? 46.399 -8.849 -48.367 1.00 63.47 87 ALA A O 1
ATOM 682 N N . ILE A 1 88 ? 44.668 -10.006 -49.231 1.00 62.81 88 ILE A N 1
ATOM 683 C CA . ILE A 1 88 ? 44.106 -10.444 -47.944 1.00 62.81 88 ILE A CA 1
ATOM 684 C C . ILE A 1 88 ? 45.089 -11.370 -47.225 1.00 62.81 88 ILE A C 1
ATOM 686 O O . ILE A 1 88 ? 45.338 -11.181 -46.039 1.00 62.81 88 ILE A O 1
ATOM 690 N N . ALA A 1 89 ? 45.684 -12.332 -47.937 1.00 65.94 89 ALA A N 1
ATOM 691 C CA . ALA A 1 89 ? 46.627 -13.286 -47.352 1.00 65.94 89 ALA A CA 1
ATOM 692 C C . ALA A 1 89 ? 47.907 -12.608 -46.826 1.00 65.94 89 ALA A C 1
ATOM 694 O O . ALA A 1 89 ? 48.406 -12.983 -45.768 1.00 65.94 89 ALA A O 1
ATOM 695 N N . GLU A 1 90 ? 48.405 -11.584 -47.525 1.00 65.19 90 GLU A N 1
ATOM 696 C CA . GLU A 1 90 ? 49.610 -10.836 -47.130 1.00 65.19 90 GLU A CA 1
ATOM 697 C C . GLU A 1 90 ? 49.368 -9.880 -45.951 1.00 65.19 90 GLU A C 1
ATOM 699 O O . GLU A 1 90 ? 50.274 -9.633 -45.158 1.00 65.19 90 GLU A O 1
ATOM 704 N N . SER A 1 91 ? 48.143 -9.364 -45.806 1.00 64.19 91 SER A N 1
ATOM 705 C CA . SER A 1 91 ? 47.784 -8.368 -44.781 1.00 64.19 91 SER A CA 1
ATOM 706 C C . SER A 1 91 ? 46.986 -8.947 -43.606 1.00 64.19 91 SER A C 1
ATOM 708 O O . SER A 1 91 ? 46.652 -8.217 -42.670 1.00 64.19 91 SER A O 1
ATOM 710 N N . ALA A 1 92 ? 46.690 -10.253 -43.624 1.00 61.16 92 ALA A N 1
ATOM 711 C CA . ALA A 1 92 ? 45.843 -10.925 -42.638 1.00 61.16 92 ALA A CA 1
ATOM 712 C C . ALA A 1 92 ? 46.341 -10.746 -41.197 1.00 61.16 92 ALA A C 1
ATOM 714 O O . ALA A 1 92 ? 45.527 -10.533 -40.306 1.00 61.16 92 ALA A O 1
ATOM 715 N N . GLY A 1 93 ? 47.660 -10.775 -40.970 1.00 62.88 93 GLY A N 1
ATOM 716 C CA . GLY A 1 93 ? 48.250 -10.596 -39.638 1.00 62.88 93 GLY A CA 1
ATOM 717 C C . GLY A 1 93 ? 47.989 -9.209 -39.042 1.00 62.88 93 GLY A C 1
ATOM 718 O O . GLY A 1 93 ? 47.558 -9.112 -37.900 1.00 62.88 93 GLY A O 1
ATOM 719 N N . GLY A 1 94 ? 48.158 -8.144 -39.834 1.00 62.72 94 GLY A N 1
ATOM 720 C CA . GLY A 1 94 ? 47.914 -6.767 -39.383 1.00 62.72 94 GLY A CA 1
ATOM 721 C C . GLY A 1 94 ? 46.427 -6.428 -39.239 1.00 62.72 94 GLY A C 1
ATOM 722 O O . GLY A 1 94 ? 46.046 -5.681 -38.340 1.00 62.72 94 GLY A O 1
ATOM 723 N N . ILE A 1 95 ? 45.570 -7.015 -40.084 1.00 62.84 95 ILE A N 1
ATOM 724 C CA . ILE A 1 95 ? 44.107 -6.907 -39.954 1.00 62.84 95 ILE A CA 1
ATOM 725 C C . ILE A 1 95 ? 43.634 -7.653 -38.699 1.00 62.84 95 ILE A C 1
ATOM 727 O O . ILE A 1 95 ? 42.816 -7.128 -37.947 1.00 62.84 95 ILE A O 1
ATOM 731 N N . PHE A 1 96 ? 44.174 -8.849 -38.446 1.00 62.59 96 PHE A N 1
ATOM 732 C CA . PHE A 1 96 ? 43.859 -9.641 -37.262 1.00 62.59 96 PHE A CA 1
ATOM 733 C C . PHE A 1 96 ? 44.315 -8.942 -35.981 1.00 62.59 96 PHE A C 1
ATOM 735 O O . PHE A 1 96 ? 43.481 -8.745 -35.110 1.00 62.59 96 PHE A O 1
ATOM 742 N N . GLU A 1 97 ? 45.565 -8.474 -35.887 1.00 58.38 97 GLU A N 1
ATOM 743 C CA . GLU A 1 97 ? 46.052 -7.716 -34.721 1.00 58.38 97 GLU A CA 1
ATOM 744 C C . GLU A 1 97 ? 45.248 -6.426 -34.480 1.00 58.38 97 GLU A C 1
ATOM 746 O O . GLU A 1 97 ? 44.927 -6.097 -33.336 1.00 58.38 97 GLU A O 1
ATOM 751 N N . GLY A 1 98 ? 44.853 -5.719 -35.546 1.00 58.72 98 GLY A N 1
ATOM 752 C CA . GLY A 1 98 ? 44.013 -4.520 -35.453 1.00 58.72 98 GLY A CA 1
ATOM 753 C C . GLY A 1 98 ? 42.594 -4.791 -34.933 1.00 58.72 98 GLY A C 1
ATOM 754 O O . GLY A 1 98 ? 42.024 -3.951 -34.228 1.00 58.72 98 GLY A O 1
ATOM 755 N N . LEU A 1 99 ? 42.037 -5.970 -35.231 1.00 57.12 99 LEU A N 1
ATOM 756 C CA . LEU A 1 99 ? 40.709 -6.409 -34.784 1.00 57.12 99 LEU A CA 1
ATOM 757 C C . LEU A 1 99 ? 40.740 -7.114 -33.417 1.00 57.12 99 LEU A C 1
ATOM 759 O O . LEU A 1 99 ? 39.815 -6.944 -32.632 1.00 57.12 99 LEU A O 1
ATOM 763 N N . SER A 1 100 ? 41.800 -7.861 -33.096 1.00 56.44 100 SER A N 1
ATOM 764 C CA . SER A 1 100 ? 41.931 -8.650 -31.862 1.00 56.44 100 SER A CA 1
ATOM 765 C C . SER A 1 100 ? 42.455 -7.850 -30.664 1.00 56.44 100 SER A C 1
ATOM 767 O O . SER A 1 100 ? 42.449 -8.350 -29.544 1.00 56.44 100 SER A O 1
ATOM 769 N N . ALA A 1 101 ? 42.918 -6.612 -30.870 1.00 53.94 101 ALA A N 1
ATOM 770 C CA . ALA A 1 101 ? 43.430 -5.739 -29.809 1.00 53.94 101 ALA A CA 1
ATOM 771 C C . ALA A 1 101 ? 42.335 -5.039 -28.970 1.00 53.94 101 ALA A C 1
ATOM 773 O O . ALA A 1 101 ? 42.633 -4.095 -28.236 1.00 53.94 101 ALA A O 1
ATOM 774 N N . SER A 1 102 ? 41.060 -5.415 -29.097 1.00 56.28 102 SER A N 1
ATOM 775 C CA . SER A 1 102 ? 40.062 -5.093 -28.072 1.00 56.28 102 SER A CA 1
ATOM 776 C C . SER A 1 102 ? 40.196 -6.131 -26.964 1.00 56.28 102 SER A C 1
ATOM 778 O O . SER A 1 102 ? 39.908 -7.304 -27.193 1.00 56.28 102 SER A O 1
ATOM 780 N N . GLY A 1 103 ? 40.662 -5.721 -25.782 1.00 57.41 103 GLY A N 1
ATOM 781 C CA . GLY A 1 103 ? 40.561 -6.572 -24.600 1.00 57.41 103 GLY A CA 1
ATOM 782 C C . GLY A 1 103 ? 39.092 -6.931 -24.419 1.00 57.41 103 GLY A C 1
ATOM 783 O O . GLY A 1 103 ? 38.287 -6.038 -24.176 1.00 57.41 103 GLY A O 1
ATOM 784 N N . GLY A 1 104 ? 38.743 -8.195 -24.659 1.00 63.75 104 GLY A N 1
ATOM 785 C CA . GLY A 1 104 ? 37.383 -8.668 -24.441 1.00 63.75 104 GLY A CA 1
ATOM 786 C C . GLY A 1 104 ? 37.015 -8.541 -22.968 1.00 63.75 104 GLY A C 1
ATOM 787 O O . GLY A 1 104 ? 37.895 -8.433 -22.108 1.00 63.75 104 GLY A O 1
ATOM 788 N N . LEU A 1 105 ? 35.717 -8.575 -22.687 1.00 65.62 105 LEU A N 1
ATOM 789 C CA . LEU A 1 105 ? 35.203 -8.617 -21.323 1.00 65.62 105 LEU A CA 1
ATOM 790 C C . LEU A 1 105 ? 35.931 -9.687 -20.496 1.00 65.62 105 LEU A C 1
ATOM 792 O O . LEU A 1 105 ? 36.137 -10.821 -20.945 1.00 65.62 105 LEU A O 1
ATOM 796 N N . SER A 1 106 ? 36.282 -9.344 -19.258 1.00 77.94 106 SER A N 1
ATOM 797 C CA . SER A 1 106 ? 36.627 -10.362 -18.267 1.00 77.94 106 SER A CA 1
ATOM 798 C C . SER A 1 106 ? 35.467 -11.354 -18.117 1.00 77.94 106 SER A C 1
ATOM 800 O O . SER A 1 106 ? 34.315 -11.031 -18.413 1.00 77.94 106 SER A O 1
ATOM 802 N N . GLN A 1 107 ? 35.741 -12.565 -17.621 1.00 79.12 107 GLN A N 1
ATOM 803 C CA . GLN A 1 107 ? 34.685 -13.567 -17.416 1.00 79.12 107 GLN A CA 1
ATOM 804 C C . GLN A 1 107 ? 33.520 -13.019 -16.572 1.00 79.12 107 GLN A C 1
ATOM 806 O O . GLN A 1 107 ? 32.363 -13.249 -16.912 1.00 79.12 107 GLN A O 1
ATOM 811 N N . SER A 1 108 ? 33.820 -12.216 -15.545 1.00 83.00 108 SER A N 1
ATOM 812 C CA . SER A 1 108 ? 32.811 -11.550 -14.718 1.00 83.00 108 SER A CA 1
ATOM 813 C C . SER A 1 108 ? 32.001 -10.499 -15.478 1.00 83.00 108 SER A C 1
ATOM 815 O O . SER A 1 108 ? 30.787 -10.428 -15.321 1.00 83.00 108 SER A O 1
ATOM 817 N N . GLU A 1 109 ? 32.637 -9.679 -16.317 1.00 82.88 109 GLU A N 1
ATOM 818 C CA . GLU A 1 109 ? 31.926 -8.654 -17.094 1.00 82.88 109 GLU A CA 1
ATOM 819 C C . GLU A 1 109 ? 31.049 -9.275 -18.186 1.00 82.88 109 GLU A C 1
ATOM 821 O O . GLU A 1 109 ? 29.944 -8.792 -18.428 1.00 82.88 109 GLU A O 1
ATOM 826 N N . ALA A 1 110 ? 31.499 -10.371 -18.806 1.00 83.75 110 ALA A N 1
ATOM 827 C CA . ALA A 1 110 ? 30.713 -11.120 -19.783 1.00 83.75 110 ALA A CA 1
ATOM 828 C C . ALA A 1 110 ? 29.460 -11.739 -19.148 1.00 83.75 110 ALA A C 1
ATOM 830 O O . ALA A 1 110 ? 28.380 -11.708 -19.741 1.00 83.75 110 ALA A O 1
ATOM 831 N N . GLU A 1 111 ? 29.586 -12.264 -17.928 1.00 86.25 111 GLU A N 1
ATOM 832 C CA . GLU A 1 111 ? 28.460 -12.807 -17.171 1.00 86.25 111 GLU A CA 1
ATOM 833 C C . GLU A 1 111 ? 27.465 -11.712 -16.762 1.00 86.25 111 GLU A C 1
ATOM 835 O O . GLU A 1 111 ? 26.260 -11.870 -16.969 1.00 86.25 111 GLU A O 1
ATOM 840 N N . ILE A 1 112 ? 27.951 -10.564 -16.273 1.00 86.94 112 ILE A N 1
ATOM 841 C CA . ILE A 1 112 ? 27.103 -9.397 -15.983 1.00 86.94 112 ILE A CA 1
ATOM 842 C C . ILE A 1 112 ? 26.371 -8.955 -17.251 1.00 86.94 112 ILE A C 1
ATOM 844 O O . ILE A 1 112 ? 25.151 -8.802 -17.223 1.00 86.94 112 ILE A O 1
ATOM 848 N N . HIS A 1 113 ? 27.084 -8.799 -18.370 1.00 89.19 113 HIS A N 1
ATOM 849 C CA . HIS A 1 113 ? 26.490 -8.385 -19.638 1.00 89.19 113 HIS A CA 1
ATOM 850 C C . HIS A 1 113 ? 25.383 -9.347 -20.082 1.00 89.19 113 HIS A C 1
ATOM 852 O O . HIS A 1 113 ? 24.268 -8.915 -20.376 1.00 89.19 113 HIS A O 1
ATOM 858 N N . ARG A 1 114 ? 25.653 -10.656 -20.046 1.00 90.25 114 ARG A N 1
ATOM 859 C CA . ARG A 1 114 ? 24.666 -11.695 -20.358 1.00 90.25 114 ARG A CA 1
ATOM 860 C C . ARG A 1 114 ? 23.433 -11.595 -19.466 1.00 90.25 114 ARG A C 1
ATOM 862 O O . ARG A 1 114 ? 22.313 -11.638 -19.966 1.00 90.25 114 ARG A O 1
ATOM 869 N N . ASN A 1 115 ? 23.628 -11.440 -18.160 1.00 90.88 115 ASN A N 1
ATOM 870 C CA . ASN A 1 115 ? 22.536 -11.327 -17.200 1.00 90.88 115 ASN A CA 1
ATOM 871 C C . ASN A 1 115 ? 21.663 -10.094 -17.471 1.00 90.88 115 ASN A C 1
ATOM 873 O O . ASN A 1 115 ? 20.438 -10.199 -17.426 1.00 90.88 115 ASN A O 1
ATOM 877 N N . GLN A 1 116 ? 22.264 -8.954 -17.819 1.00 91.69 116 GLN A N 1
ATOM 878 C CA . GLN A 1 116 ? 21.524 -7.753 -18.220 1.00 91.69 116 GLN A CA 1
ATOM 879 C C . GLN A 1 116 ? 20.703 -7.984 -19.495 1.00 91.69 116 GLN A C 1
ATOM 881 O O . GLN A 1 116 ? 19.536 -7.599 -19.552 1.00 91.69 116 GLN A O 1
ATOM 886 N N . LEU A 1 117 ? 21.279 -8.635 -20.512 1.00 93.69 117 LEU A N 1
ATOM 887 C CA . LEU A 1 117 ? 20.552 -8.929 -21.749 1.00 93.69 117 LEU A CA 1
ATOM 888 C C . LEU A 1 117 ? 19.415 -9.937 -21.530 1.00 93.69 117 LEU A C 1
ATOM 890 O O . LEU A 1 117 ? 18.342 -9.764 -22.100 1.00 93.69 117 LEU A O 1
ATOM 894 N N . ASN A 1 118 ? 19.609 -10.941 -20.670 1.00 93.19 118 ASN A N 1
ATOM 895 C CA . ASN A 1 118 ? 18.541 -11.863 -20.275 1.00 93.19 118 ASN A CA 1
ATOM 896 C C . ASN A 1 118 ? 17.405 -11.128 -19.550 1.00 93.19 118 ASN A C 1
ATOM 898 O O . ASN A 1 118 ? 16.246 -11.365 -19.858 1.00 93.19 118 ASN A O 1
ATOM 902 N N . LEU A 1 119 ? 17.716 -10.173 -18.667 1.00 93.69 119 LEU A N 1
ATOM 903 C CA . LEU A 1 119 ? 16.684 -9.349 -18.028 1.00 93.69 119 LEU A CA 1
ATOM 904 C C . LEU A 1 119 ? 15.900 -8.507 -19.050 1.00 93.69 119 LEU A C 1
ATOM 906 O O . LEU A 1 119 ? 14.689 -8.355 -18.926 1.00 93.69 119 LEU A O 1
ATOM 910 N N . ALA A 1 120 ? 16.577 -7.968 -20.069 1.00 94.44 120 ALA A N 1
ATOM 911 C CA . ALA A 1 120 ? 15.921 -7.255 -21.165 1.00 94.44 120 ALA A CA 1
ATOM 912 C C . ALA A 1 120 ? 15.037 -8.182 -22.019 1.00 94.44 120 ALA A C 1
ATOM 914 O O . ALA A 1 120 ? 13.962 -7.770 -22.450 1.00 94.44 120 ALA A O 1
ATOM 915 N N . PHE A 1 121 ? 15.470 -9.426 -22.242 1.00 95.25 121 PHE A N 1
ATOM 916 C CA . PHE A 1 121 ? 14.669 -10.456 -22.903 1.00 95.25 121 PHE A CA 1
ATOM 917 C C . PHE A 1 121 ? 13.403 -10.770 -22.095 1.00 95.25 121 PHE A C 1
ATOM 919 O O . PHE A 1 121 ? 12.307 -10.709 -22.649 1.00 95.25 121 PHE A O 1
ATOM 926 N N . ASP A 1 122 ? 13.541 -11.012 -20.788 1.00 94.31 122 ASP A N 1
ATOM 927 C CA . ASP A 1 122 ? 12.413 -11.284 -19.894 1.00 94.31 122 ASP A CA 1
ATOM 928 C C . ASP A 1 122 ? 11.431 -10.108 -19.862 1.00 94.31 122 ASP A C 1
ATOM 930 O O . ASP A 1 122 ? 10.225 -10.304 -19.965 1.00 94.31 122 ASP A O 1
ATOM 934 N N . LEU A 1 123 ? 11.935 -8.873 -19.795 1.00 94.75 123 LEU A N 1
ATOM 935 C CA . LEU A 1 123 ? 11.107 -7.669 -19.847 1.00 94.75 123 LEU A CA 1
ATOM 936 C C . LEU A 1 123 ? 10.292 -7.575 -21.144 1.00 94.75 123 LEU A C 1
ATOM 938 O O . LEU A 1 123 ? 9.100 -7.292 -21.088 1.00 94.75 123 LEU A O 1
ATOM 942 N N . LEU A 1 124 ? 10.927 -7.745 -22.305 1.00 95.38 124 LEU 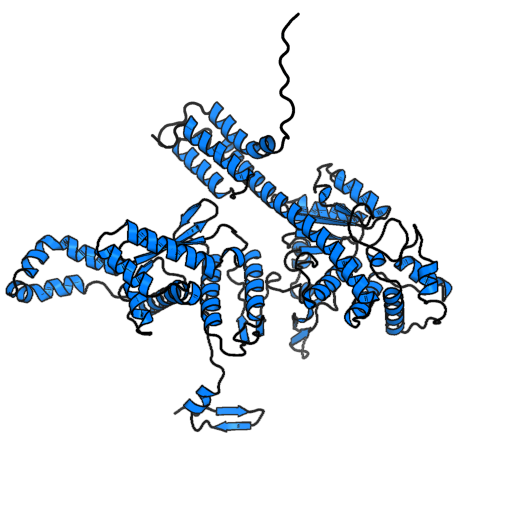A N 1
ATOM 943 C CA . LEU A 1 124 ? 10.280 -7.483 -23.593 1.00 95.38 124 LEU A CA 1
ATOM 944 C C . LEU A 1 124 ? 9.367 -8.627 -24.036 1.00 95.38 124 LEU A C 1
ATOM 946 O O . LEU A 1 124 ? 8.261 -8.381 -24.510 1.00 95.38 124 LEU A O 1
ATOM 950 N N . ILE A 1 125 ? 9.825 -9.868 -23.886 1.00 94.81 125 ILE A N 1
ATOM 951 C CA . ILE A 1 125 ? 9.149 -11.045 -24.436 1.00 94.81 125 ILE A CA 1
ATOM 952 C C . ILE A 1 125 ? 8.299 -11.715 -23.360 1.00 94.81 125 ILE A C 1
ATOM 954 O O . ILE A 1 125 ? 7.096 -11.866 -23.549 1.00 94.81 125 ILE A O 1
ATOM 958 N N . THR A 1 126 ? 8.889 -12.074 -22.217 1.00 92.75 126 THR A N 1
ATOM 959 C CA . THR A 1 126 ? 8.174 -12.828 -21.174 1.00 92.75 126 THR A CA 1
ATOM 960 C C . THR A 1 126 ? 7.117 -11.971 -20.480 1.00 92.7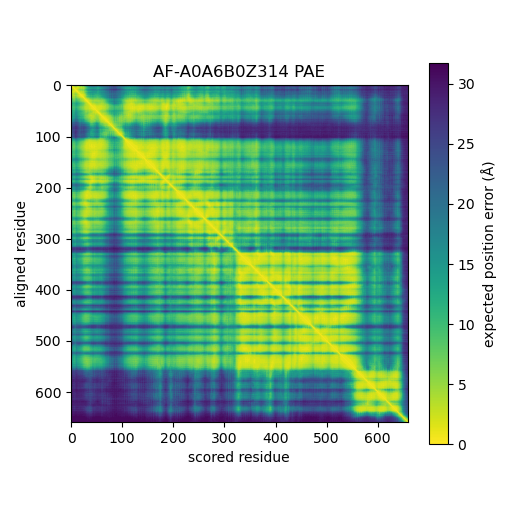5 126 THR A C 1
ATOM 962 O O . THR A 1 126 ? 5.979 -12.402 -20.338 1.00 92.75 126 THR A O 1
ATOM 965 N N . VAL A 1 127 ? 7.476 -10.755 -20.061 1.00 92.25 127 VAL A N 1
ATOM 966 C CA . VAL A 1 127 ? 6.587 -9.823 -19.351 1.00 92.25 127 VAL A CA 1
ATOM 967 C C . VAL A 1 127 ? 5.820 -8.943 -20.332 1.00 92.25 127 VAL A C 1
ATOM 969 O O . VAL A 1 127 ? 4.614 -8.780 -20.193 1.00 92.25 127 VAL A O 1
ATOM 972 N N . GLY A 1 128 ? 6.506 -8.377 -21.327 1.00 92.38 128 GLY A N 1
ATOM 973 C CA . GLY A 1 128 ? 5.908 -7.499 -22.332 1.00 92.38 128 GLY A CA 1
ATOM 974 C C . GLY A 1 128 ? 5.031 -8.224 -23.354 1.00 92.38 128 GLY A C 1
ATOM 975 O O . GLY A 1 128 ? 4.245 -7.575 -24.038 1.00 92.38 128 GLY A O 1
ATOM 976 N N . GLY A 1 129 ? 5.155 -9.550 -23.475 1.00 93.38 129 GLY A N 1
ATOM 977 C CA . GLY A 1 129 ? 4.385 -10.365 -24.415 1.00 93.38 129 GLY A CA 1
ATOM 978 C C . GLY A 1 129 ? 4.694 -10.089 -25.889 1.00 93.38 129 GLY A C 1
ATOM 979 O O . GLY A 1 129 ? 3.914 -10.489 -26.754 1.00 93.38 129 GLY A O 1
ATOM 980 N N . ILE A 1 130 ? 5.780 -9.372 -26.198 1.00 95.44 130 ILE A N 1
ATOM 981 C CA . ILE A 1 130 ? 6.118 -8.989 -27.571 1.00 95.44 130 ILE A CA 1
ATOM 982 C C . ILE A 1 130 ? 6.565 -10.236 -28.337 1.00 95.44 130 ILE A C 1
ATOM 984 O O . ILE A 1 130 ? 7.522 -10.907 -27.942 1.00 95.44 130 ILE A O 1
ATOM 988 N N . ASP A 1 131 ? 5.888 -10.527 -29.449 1.00 94.81 131 ASP A N 1
ATOM 989 C CA . ASP A 1 131 ? 6.220 -11.679 -30.285 1.00 94.81 131 ASP A CA 1
ATOM 990 C C . ASP A 1 131 ? 7.591 -11.511 -30.955 1.00 94.81 131 ASP A C 1
ATOM 992 O O . ASP A 1 131 ? 7.995 -10.420 -31.372 1.00 94.81 131 ASP A O 1
ATOM 996 N N . VAL A 1 132 ? 8.308 -12.623 -31.093 1.00 94.75 132 VAL A N 1
ATOM 997 C CA . VAL A 1 132 ? 9.650 -12.651 -31.676 1.00 94.75 132 VAL A CA 1
ATOM 998 C C . VAL A 1 132 ? 9.635 -12.211 -33.142 1.00 94.75 132 VAL A C 1
ATOM 1000 O O . VAL A 1 132 ? 10.573 -11.545 -33.587 1.00 94.75 132 VAL A O 1
ATOM 1003 N N . SER A 1 133 ? 8.544 -12.481 -33.867 1.00 95.69 133 SER A N 1
ATOM 1004 C CA . SER A 1 133 ? 8.353 -12.046 -35.250 1.00 95.69 133 SER A CA 1
ATOM 1005 C C . SER A 1 133 ? 8.381 -10.524 -35.388 1.00 95.69 133 SER A C 1
ATOM 1007 O O . SER A 1 133 ? 8.865 -10.013 -36.395 1.00 95.69 133 SER A O 1
ATOM 1009 N N . ALA A 1 134 ? 7.944 -9.775 -34.370 1.00 95.50 134 ALA A N 1
ATOM 1010 C CA . ALA A 1 134 ? 7.985 -8.316 -34.394 1.00 95.50 134 ALA A CA 1
ATOM 1011 C C . ALA A 1 134 ? 9.436 -7.797 -34.404 1.00 95.50 134 ALA A C 1
ATOM 1013 O O . ALA A 1 134 ? 9.742 -6.811 -35.076 1.00 95.50 134 ALA A O 1
ATOM 1014 N N . PHE A 1 135 ? 10.364 -8.487 -33.728 1.00 95.75 135 PHE A N 1
ATOM 1015 C CA . PHE A 1 135 ? 11.795 -8.169 -33.787 1.00 95.75 135 PHE A CA 1
ATOM 1016 C C . PHE A 1 135 ? 12.422 -8.551 -35.135 1.00 95.75 135 PHE A C 1
ATOM 1018 O O . PHE A 1 135 ? 13.300 -7.837 -35.626 1.00 95.75 135 PHE A O 1
ATOM 1025 N N . GLU A 1 136 ? 11.973 -9.644 -35.759 1.00 95.25 136 GLU A N 1
ATOM 1026 C CA . GLU A 1 136 ? 12.405 -10.037 -37.108 1.00 95.25 136 GLU A CA 1
ATOM 1027 C C . GLU A 1 136 ? 11.946 -9.023 -38.167 1.00 95.25 136 GLU A C 1
ATOM 1029 O O . GLU A 1 136 ? 12.740 -8.597 -39.015 1.00 95.25 136 GLU A O 1
ATOM 1034 N N . GLU A 1 137 ? 10.687 -8.588 -38.092 1.00 95.31 137 GLU A N 1
ATOM 1035 C CA . GLU A 1 137 ? 10.122 -7.547 -38.951 1.00 95.31 137 GLU A CA 1
ATOM 1036 C C . GLU A 1 137 ? 10.821 -6.205 -38.740 1.00 95.31 137 GLU A C 1
ATOM 1038 O O . GLU A 1 137 ? 11.201 -5.559 -39.719 1.00 95.31 137 GLU A O 1
ATOM 1043 N N . LEU A 1 138 ? 11.086 -5.827 -37.486 1.00 95.25 138 LEU A N 1
ATOM 1044 C CA . LEU A 1 138 ? 11.840 -4.620 -37.163 1.00 95.25 138 LEU A CA 1
ATOM 1045 C C . LEU A 1 138 ? 13.256 -4.675 -37.752 1.00 95.25 138 LEU A C 1
ATOM 1047 O O . LEU A 1 138 ? 13.693 -3.731 -38.407 1.00 95.25 138 LEU A O 1
ATOM 1051 N N . GLN A 1 139 ? 13.965 -5.799 -37.591 1.00 94.19 139 GLN A N 1
ATOM 1052 C CA . GLN A 1 139 ? 15.294 -5.980 -38.182 1.00 94.19 139 GLN A CA 1
ATOM 1053 C C . GLN A 1 139 ? 15.253 -5.852 -39.711 1.00 94.19 139 GLN A C 1
ATOM 1055 O O . GLN A 1 139 ? 16.171 -5.284 -40.310 1.00 94.19 139 GLN A O 1
ATOM 1060 N N . LYS A 1 140 ? 14.207 -6.381 -40.355 1.00 94.44 140 LYS A N 1
ATOM 1061 C CA . LYS A 1 140 ? 14.018 -6.272 -41.802 1.00 94.44 140 LYS A CA 1
ATOM 1062 C C . LYS A 1 140 ? 13.759 -4.825 -42.224 1.00 94.44 140 LYS A C 1
ATOM 1064 O O . LYS A 1 140 ? 14.435 -4.372 -43.143 1.00 94.44 140 LYS A O 1
ATOM 1069 N N . ALA A 1 141 ? 12.863 -4.114 -41.537 1.00 93.31 141 ALA A N 1
ATOM 1070 C CA . ALA A 1 141 ? 12.531 -2.715 -41.810 1.00 93.31 141 ALA A CA 1
ATOM 1071 C C . ALA A 1 141 ? 13.768 -1.808 -41.720 1.00 93.31 141 ALA A C 1
ATOM 1073 O O . ALA A 1 141 ? 14.029 -1.028 -42.634 1.00 93.31 141 ALA A O 1
ATOM 1074 N N . LEU A 1 142 ? 14.592 -1.992 -40.681 1.00 91.81 142 LEU A N 1
ATOM 1075 C CA . LEU A 1 142 ? 15.843 -1.248 -40.486 1.00 91.81 142 LEU A CA 1
ATOM 1076 C C . LEU A 1 142 ? 16.879 -1.538 -41.577 1.00 91.81 142 LEU A C 1
ATOM 1078 O O . LEU A 1 142 ? 17.604 -0.646 -42.005 1.00 91.81 142 LEU A O 1
ATOM 1082 N N . ARG A 1 143 ? 16.952 -2.781 -42.070 1.00 91.44 143 ARG A N 1
ATOM 1083 C CA . ARG A 1 143 ? 17.840 -3.134 -43.192 1.00 91.44 143 ARG A CA 1
ATOM 1084 C C . ARG A 1 143 ? 17.373 -2.566 -44.529 1.00 91.44 143 ARG A C 1
ATOM 1086 O O . ARG A 1 143 ? 18.201 -2.404 -45.422 1.00 91.44 143 ARG A O 1
ATOM 1093 N N . THR A 1 144 ? 16.073 -2.327 -44.689 1.00 92.19 144 THR A N 1
ATOM 1094 C CA . THR A 1 144 ? 15.483 -1.755 -45.907 1.00 92.19 144 THR A CA 1
ATOM 1095 C C . THR A 1 144 ? 15.270 -0.245 -45.833 1.00 92.19 144 THR A C 1
ATOM 1097 O O . THR A 1 144 ? 14.730 0.305 -46.787 1.00 92.19 144 THR A O 1
ATOM 1100 N N . ASP A 1 145 ? 15.698 0.405 -44.745 1.00 88.88 145 ASP A N 1
ATOM 1101 C CA . ASP A 1 145 ? 15.532 1.846 -44.501 1.00 88.88 145 ASP A CA 1
ATOM 1102 C C . ASP A 1 145 ? 14.055 2.302 -44.532 1.00 88.88 145 ASP A C 1
ATOM 1104 O O . ASP A 1 145 ? 13.720 3.410 -44.945 1.00 88.88 145 ASP A O 1
ATOM 1108 N N . ASP A 1 146 ? 13.138 1.416 -44.119 1.00 91.44 146 ASP A N 1
ATOM 1109 C CA . ASP A 1 146 ? 11.708 1.724 -44.009 1.00 91.44 146 ASP A CA 1
ATOM 1110 C C . ASP A 1 146 ? 11.409 2.293 -42.616 1.00 91.44 146 ASP A C 1
ATOM 1112 O O . ASP A 1 146 ? 10.945 1.595 -41.708 1.00 91.44 146 ASP A O 1
ATOM 1116 N N . GLU A 1 147 ? 11.723 3.578 -42.437 1.00 87.88 147 GLU A N 1
ATOM 1117 C CA . GLU A 1 147 ? 11.527 4.288 -41.167 1.00 87.88 147 GLU A CA 1
ATOM 1118 C C . GLU A 1 147 ? 10.056 4.299 -40.723 1.00 87.88 147 GLU A C 1
ATOM 1120 O O . GLU A 1 147 ? 9.764 4.246 -39.528 1.00 87.88 147 GLU A O 1
ATOM 1125 N N . GLY A 1 148 ? 9.112 4.348 -41.669 1.00 88.69 148 GLY A N 1
ATOM 1126 C CA . GLY A 1 148 ? 7.680 4.364 -41.373 1.00 88.69 148 GLY A CA 1
ATOM 1127 C C . GLY A 1 148 ? 7.219 3.056 -40.735 1.00 88.69 148 GLY A C 1
ATOM 1128 O O . GLY A 1 148 ? 6.570 3.075 -39.686 1.00 88.69 148 GLY A O 1
ATOM 1129 N N . LEU A 1 149 ? 7.599 1.925 -41.336 1.00 91.50 149 LEU A N 1
ATOM 1130 C CA . LEU A 1 149 ? 7.307 0.601 -40.792 1.00 91.50 149 LEU A CA 1
ATOM 1131 C C . LEU A 1 149 ? 8.022 0.372 -39.454 1.00 91.50 149 LEU A C 1
ATOM 1133 O O . LEU A 1 149 ? 7.393 -0.094 -38.506 1.00 91.50 149 LEU A O 1
ATOM 1137 N N . ALA A 1 150 ? 9.302 0.744 -39.349 1.00 91.19 150 ALA A N 1
ATOM 1138 C CA . ALA A 1 150 ? 10.066 0.601 -38.110 1.00 91.19 150 ALA A CA 1
ATOM 1139 C C . ALA A 1 150 ? 9.426 1.382 -36.950 1.00 91.19 150 ALA A C 1
ATOM 1141 O O . ALA A 1 150 ? 9.197 0.816 -35.880 1.00 91.19 150 ALA A O 1
ATOM 1142 N N . ASN A 1 151 ? 9.057 2.648 -37.174 1.00 91.81 151 ASN A N 1
ATOM 1143 C CA . ASN A 1 151 ? 8.379 3.471 -36.170 1.00 91.81 151 ASN A CA 1
ATOM 1144 C C . ASN A 1 151 ? 7.012 2.892 -35.776 1.00 91.81 151 ASN A C 1
ATOM 1146 O O . ASN A 1 151 ? 6.664 2.901 -34.597 1.00 91.81 151 ASN A O 1
ATOM 1150 N N . GLY A 1 152 ? 6.256 2.349 -36.737 1.00 92.44 152 GLY A N 1
ATOM 1151 C CA . GLY A 1 152 ? 4.978 1.684 -36.469 1.00 92.44 152 GLY A CA 1
ATOM 1152 C C . GLY A 1 152 ? 5.123 0.440 -35.585 1.00 92.44 152 GLY A C 1
ATOM 1153 O O . GLY A 1 152 ? 4.370 0.279 -34.625 1.00 92.44 152 GLY A O 1
ATOM 1154 N N . ILE A 1 153 ? 6.123 -0.404 -35.860 1.00 94.69 153 ILE A N 1
ATOM 1155 C CA . ILE A 1 153 ? 6.412 -1.600 -35.054 1.00 94.69 153 ILE A CA 1
ATOM 1156 C C . ILE A 1 153 ? 6.814 -1.201 -33.628 1.00 94.69 153 ILE A C 1
ATOM 1158 O O . ILE A 1 153 ? 6.282 -1.746 -32.664 1.00 94.69 153 ILE A O 1
ATOM 1162 N N . VAL A 1 154 ? 7.703 -0.216 -33.478 1.00 94.50 154 VAL A N 1
ATOM 1163 C CA . VAL A 1 154 ? 8.163 0.265 -32.162 1.00 94.50 154 VAL A CA 1
ATOM 1164 C C . VAL A 1 154 ? 7.026 0.886 -31.354 1.00 94.50 154 VAL A C 1
ATOM 1166 O O . VAL A 1 154 ? 6.946 0.662 -30.148 1.00 94.50 154 VAL A O 1
ATOM 1169 N N . ALA A 1 155 ? 6.127 1.639 -31.994 1.00 91.50 155 ALA A N 1
ATOM 1170 C CA . ALA A 1 155 ? 4.936 2.169 -31.335 1.00 91.50 155 ALA A CA 1
ATOM 1171 C C . ALA A 1 155 ? 4.046 1.032 -30.806 1.00 91.50 155 ALA A C 1
ATOM 1173 O O . ALA A 1 155 ? 3.699 1.030 -29.629 1.00 91.50 155 ALA A O 1
ATOM 1174 N N . SER A 1 156 ? 3.779 0.012 -31.630 1.00 94.44 156 SER A N 1
ATOM 1175 C CA . SER A 1 156 ? 3.006 -1.164 -31.210 1.00 94.44 156 SER A CA 1
ATOM 1176 C C . SER A 1 156 ? 3.671 -1.925 -30.058 1.00 94.44 156 SER A C 1
ATOM 1178 O O . SER A 1 156 ? 2.986 -2.364 -29.137 1.00 94.44 156 SER A O 1
ATOM 1180 N N . MET A 1 157 ? 4.997 -2.085 -30.089 1.00 95.44 157 MET A N 1
ATOM 1181 C CA . MET A 1 157 ? 5.751 -2.721 -29.006 1.00 95.44 157 MET A CA 1
ATOM 1182 C C . MET A 1 157 ? 5.677 -1.909 -27.704 1.00 95.44 157 MET A C 1
ATOM 1184 O O . MET A 1 157 ? 5.534 -2.493 -26.632 1.00 95.44 157 MET A O 1
ATOM 1188 N N . ASN A 1 158 ? 5.755 -0.576 -27.780 1.00 92.44 158 ASN A N 1
ATOM 1189 C CA . ASN A 1 158 ? 5.600 0.306 -26.620 1.00 92.44 158 ASN A CA 1
ATOM 1190 C C . ASN A 1 158 ? 4.199 0.207 -26.008 1.00 92.44 158 ASN A C 1
ATOM 1192 O O . ASN A 1 158 ? 4.090 0.054 -24.794 1.00 92.44 158 ASN A O 1
ATOM 1196 N N . ASP A 1 159 ? 3.145 0.240 -26.828 1.00 90.31 159 ASP A N 1
ATOM 1197 C CA . ASP A 1 159 ? 1.759 0.113 -26.358 1.00 90.31 159 ASP A CA 1
ATOM 1198 C C . ASP A 1 159 ? 1.533 -1.232 -25.645 1.00 90.31 159 ASP A C 1
ATOM 1200 O O . ASP A 1 159 ? 0.879 -1.305 -24.596 1.00 90.31 159 ASP A O 1
ATOM 1204 N N . GLN A 1 160 ? 2.120 -2.304 -26.185 1.00 93.31 160 GLN A N 1
ATOM 1205 C CA . GLN A 1 160 ? 2.051 -3.638 -25.599 1.00 93.31 160 GLN A CA 1
ATOM 1206 C C . GLN A 1 160 ? 2.842 -3.738 -24.285 1.00 93.31 160 GLN A C 1
ATOM 1208 O O . GLN A 1 160 ? 2.338 -4.288 -23.301 1.00 93.31 160 GLN A O 1
ATOM 1213 N N . LEU A 1 161 ? 4.049 -3.166 -24.241 1.00 91.69 161 LEU A N 1
ATOM 1214 C CA . LEU A 1 161 ? 4.878 -3.120 -23.038 1.00 91.69 161 LEU A CA 1
ATOM 1215 C C . LEU A 1 161 ? 4.211 -2.298 -21.926 1.00 91.69 161 LEU A C 1
ATOM 1217 O O . LEU A 1 161 ? 4.182 -2.740 -20.778 1.00 91.69 161 LEU A O 1
ATOM 1221 N N . GLU A 1 162 ? 3.643 -1.134 -22.257 1.00 87.50 162 GLU A N 1
ATOM 1222 C CA . GLU A 1 162 ? 2.929 -0.273 -21.307 1.00 87.50 162 GLU A CA 1
ATOM 1223 C C . GLU A 1 162 ? 1.724 -1.006 -20.704 1.00 87.50 162 GLU A C 1
ATOM 1225 O O . GLU A 1 162 ? 1.546 -1.005 -19.483 1.00 87.50 162 GLU A O 1
ATOM 1230 N N . SER A 1 163 ? 0.948 -1.693 -21.546 1.00 86.62 163 SER A N 1
ATOM 1231 C CA . SER A 1 163 ? -0.233 -2.451 -21.121 1.00 86.62 163 SER A CA 1
ATOM 1232 C C . SER A 1 163 ? 0.120 -3.639 -20.222 1.00 86.62 163 SER A C 1
ATOM 1234 O O . SER A 1 163 ? -0.563 -3.875 -19.226 1.00 86.62 163 SER A O 1
ATOM 1236 N N . SER A 1 164 ? 1.187 -4.370 -20.554 1.00 87.38 164 SER A N 1
ATOM 1237 C CA . SER A 1 164 ? 1.564 -5.602 -19.847 1.00 87.38 164 SER A CA 1
ATOM 1238 C C . SER A 1 164 ? 2.286 -5.320 -18.530 1.00 87.38 164 SER A C 1
ATOM 1240 O O . SER A 1 164 ? 1.990 -5.934 -17.507 1.00 87.38 164 SER A O 1
ATOM 1242 N N . LEU A 1 165 ? 3.210 -4.356 -18.527 1.00 85.62 165 LEU A N 1
ATOM 1243 C CA . LEU A 1 165 ? 3.984 -4.008 -17.337 1.00 85.62 165 LEU A CA 1
ATOM 1244 C C . LEU A 1 165 ? 3.175 -3.144 -16.359 1.00 85.62 165 LEU A C 1
ATOM 1246 O O . LEU A 1 165 ? 3.339 -3.281 -15.146 1.00 85.62 165 LEU A O 1
ATOM 1250 N N . ASN A 1 166 ? 2.325 -2.246 -16.883 1.00 82.88 166 ASN A N 1
ATOM 1251 C CA . ASN A 1 166 ? 1.473 -1.322 -16.129 1.00 82.88 166 ASN A CA 1
ATOM 1252 C C . ASN A 1 166 ? 2.193 -0.713 -14.909 1.00 82.88 166 ASN A C 1
ATOM 1254 O O . ASN A 1 166 ? 1.748 -0.830 -13.766 1.00 82.88 166 ASN A O 1
ATOM 1258 N N . LEU A 1 167 ? 3.357 -0.091 -15.143 1.00 81.19 167 LEU A N 1
ATOM 1259 C CA . LEU A 1 167 ? 4.243 0.382 -14.068 1.00 81.19 167 LEU A CA 1
ATOM 1260 C C . LEU A 1 167 ? 3.554 1.314 -13.079 1.00 81.19 167 LEU A C 1
ATOM 1262 O O . LEU A 1 167 ? 3.859 1.258 -11.892 1.00 81.19 167 LEU A O 1
ATOM 1266 N N . ALA A 1 168 ? 2.605 2.126 -13.543 1.00 74.31 168 ALA A N 1
ATOM 1267 C CA . ALA A 1 168 ? 1.853 3.046 -12.698 1.00 74.31 168 ALA A CA 1
ATOM 1268 C C . ALA A 1 168 ? 1.022 2.331 -11.613 1.00 74.31 168 ALA A C 1
ATOM 1270 O O . ALA A 1 168 ? 0.771 2.914 -10.559 1.00 74.31 168 ALA A O 1
ATOM 1271 N N . ARG A 1 169 ? 0.625 1.064 -11.827 1.00 81.38 169 ARG A N 1
ATOM 1272 C CA . ARG A 1 169 ? -0.021 0.230 -10.795 1.00 81.38 169 ARG A CA 1
ATOM 1273 C C . ARG A 1 169 ? 0.940 -0.085 -9.647 1.00 81.38 169 ARG A C 1
ATOM 1275 O O . ARG A 1 169 ? 0.530 -0.134 -8.486 1.00 81.38 169 ARG A O 1
ATOM 1282 N N . TRP A 1 170 ? 2.203 -0.333 -9.980 1.00 82.00 170 TRP A N 1
ATOM 1283 C CA . TRP A 1 170 ? 3.199 -0.860 -9.052 1.00 82.00 170 TRP A CA 1
ATOM 1284 C C . TRP A 1 170 ? 4.032 0.233 -8.397 1.00 82.00 170 TRP A C 1
ATOM 1286 O O . TRP A 1 170 ? 4.343 0.114 -7.221 1.00 82.00 170 TRP A O 1
ATOM 1296 N N . TRP A 1 171 ? 4.355 1.301 -9.123 1.00 80.19 171 TRP A N 1
ATOM 1297 C CA . TRP A 1 171 ? 5.224 2.377 -8.667 1.00 80.19 171 TRP A CA 1
ATOM 1298 C C . TRP A 1 171 ? 4.441 3.672 -8.447 1.00 80.19 171 TRP A C 1
ATOM 1300 O O . TRP A 1 171 ? 4.181 4.442 -9.371 1.00 80.19 171 TRP A O 1
ATOM 1310 N N . SER A 1 172 ? 4.076 3.935 -7.195 1.00 74.06 172 SER A N 1
ATOM 1311 C CA . SER A 1 172 ? 3.201 5.062 -6.846 1.00 74.06 172 SER A CA 1
ATOM 1312 C C . SER A 1 172 ? 3.932 6.399 -6.692 1.00 74.06 172 SER A C 1
ATOM 1314 O O . SER A 1 172 ? 3.285 7.440 -6.613 1.00 74.06 172 SER A O 1
ATOM 1316 N N . GLN A 1 173 ? 5.271 6.410 -6.675 1.00 67.00 173 GLN A N 1
ATOM 1317 C CA . GLN A 1 173 ? 6.045 7.653 -6.501 1.00 67.00 173 GLN A CA 1
ATOM 1318 C C . GLN A 1 173 ? 5.989 8.576 -7.724 1.00 67.00 173 GLN A C 1
ATOM 1320 O O . GLN A 1 173 ? 6.251 9.775 -7.609 1.00 67.00 173 GLN A O 1
ATOM 1325 N N . ASP A 1 174 ? 5.700 8.014 -8.898 1.00 67.44 174 ASP A N 1
ATOM 1326 C CA . ASP A 1 174 ? 5.529 8.765 -10.137 1.00 67.44 174 ASP A CA 1
ATOM 1327 C C . ASP A 1 174 ? 4.523 8.046 -11.046 1.00 67.44 174 ASP A C 1
ATOM 1329 O O . ASP A 1 174 ? 4.860 7.104 -11.760 1.00 67.44 174 ASP A O 1
ATOM 1333 N N . SER A 1 175 ? 3.273 8.513 -11.020 1.00 61.81 175 SER A N 1
ATOM 1334 C CA . SER A 1 175 ? 2.161 7.950 -11.797 1.00 61.81 175 SER A CA 1
ATOM 1335 C C . SER A 1 175 ? 2.289 8.145 -13.311 1.00 61.81 175 SER A C 1
ATOM 1337 O O . SER A 1 175 ? 1.517 7.554 -14.065 1.00 61.81 175 SER A O 1
ATOM 1339 N N . ARG A 1 176 ? 3.242 8.968 -13.777 1.00 63.50 176 ARG A N 1
ATOM 1340 C CA . ARG A 1 176 ? 3.519 9.199 -15.210 1.00 63.50 176 ARG A CA 1
ATOM 1341 C C . ARG A 1 176 ? 4.843 8.606 -15.652 1.00 63.50 176 ARG A C 1
ATOM 1343 O O . ARG A 1 176 ? 5.244 8.797 -16.798 1.00 63.50 176 ARG A O 1
ATOM 1350 N N . PHE A 1 177 ? 5.484 7.861 -14.763 1.00 72.56 177 PHE A N 1
ATOM 1351 C CA . PHE A 1 177 ? 6.648 7.074 -15.087 1.00 72.56 177 PHE A CA 1
ATOM 1352 C C . PHE A 1 177 ? 6.289 6.001 -16.111 1.00 72.56 177 PHE A C 1
ATOM 1354 O O . PHE A 1 177 ? 5.439 5.143 -15.864 1.00 72.56 177 PHE A O 1
ATOM 1361 N N . ARG A 1 178 ? 6.961 6.040 -17.258 1.00 78.81 178 ARG A N 1
ATOM 1362 C CA . ARG A 1 178 ? 6.825 5.029 -18.304 1.00 78.81 178 ARG A CA 1
ATOM 1363 C C . ARG A 1 178 ? 8.192 4.527 -18.716 1.00 78.81 178 ARG A C 1
ATOM 1365 O O . ARG A 1 178 ? 9.133 5.303 -18.886 1.00 78.81 178 ARG A O 1
ATOM 1372 N N . LEU A 1 179 ? 8.276 3.219 -18.900 1.00 86.75 179 LEU A N 1
ATOM 1373 C CA . LEU A 1 179 ? 9.386 2.598 -19.594 1.00 86.75 179 LEU A CA 1
ATOM 1374 C C . LEU A 1 179 ? 9.031 2.566 -21.076 1.00 86.75 179 LEU A C 1
ATOM 1376 O O . LEU A 1 179 ? 8.040 1.951 -21.453 1.00 86.75 179 LEU A O 1
ATOM 1380 N N . ALA A 1 180 ? 9.824 3.254 -21.882 1.00 88.25 180 ALA A N 1
ATOM 1381 C CA . ALA A 1 180 ? 9.681 3.297 -23.324 1.00 88.25 180 ALA A CA 1
ATOM 1382 C C . ALA A 1 180 ? 10.893 2.641 -23.982 1.00 88.25 180 ALA A C 1
ATOM 1384 O O . ALA A 1 180 ? 12.015 2.673 -23.462 1.00 88.25 180 ALA A O 1
ATOM 1385 N N . ILE A 1 181 ? 10.661 2.069 -25.151 1.00 92.25 181 ILE A N 1
ATOM 1386 C CA . ILE A 1 181 ? 11.695 1.569 -26.032 1.00 92.25 181 ILE A CA 1
ATOM 1387 C C . ILE A 1 181 ? 11.817 2.461 -27.258 1.00 92.25 181 ILE A C 1
ATOM 1389 O O . ILE A 1 181 ? 10.832 2.909 -27.841 1.00 92.25 181 ILE A O 1
ATOM 1393 N N . ASN A 1 182 ? 13.058 2.682 -27.658 1.00 91.12 182 ASN A N 1
ATOM 1394 C CA . ASN A 1 182 ? 13.423 3.433 -28.844 1.00 91.12 182 ASN A CA 1
ATOM 1395 C C . ASN A 1 182 ? 14.414 2.610 -29.662 1.00 91.12 182 ASN A C 1
ATOM 1397 O O . ASN A 1 182 ? 15.204 1.852 -29.102 1.00 91.12 182 ASN A O 1
ATOM 1401 N N . VAL A 1 183 ? 14.428 2.777 -30.980 1.00 91.00 183 VAL A N 1
ATOM 1402 C CA . VAL A 1 183 ? 15.414 2.097 -31.827 1.00 91.00 183 VAL A CA 1
ATOM 1403 C C . VAL A 1 183 ? 16.624 2.992 -32.042 1.00 91.00 183 VAL A C 1
ATOM 1405 O O . VAL A 1 183 ? 16.502 4.185 -32.313 1.00 91.00 183 VAL A O 1
ATOM 1408 N N . ARG A 1 184 ? 17.814 2.409 -31.889 1.00 87.06 184 ARG A N 1
ATOM 1409 C CA . ARG A 1 184 ? 19.095 3.046 -32.195 1.00 87.06 184 ARG A CA 1
ATOM 1410 C C . ARG A 1 184 ? 19.920 2.077 -33.031 1.00 87.06 184 ARG A C 1
ATOM 1412 O O . ARG A 1 184 ? 20.463 1.115 -32.495 1.00 87.06 184 ARG A O 1
ATOM 1419 N N . ASP A 1 185 ? 20.020 2.335 -34.329 1.00 84.19 185 ASP A N 1
ATOM 1420 C CA . ASP A 1 185 ? 20.670 1.444 -35.295 1.00 84.19 185 ASP A CA 1
ATOM 1421 C C . ASP A 1 185 ? 19.999 0.053 -35.316 1.00 84.19 185 ASP A C 1
ATOM 1423 O O . ASP A 1 185 ? 18.864 -0.071 -35.757 1.00 84.19 185 ASP A O 1
ATOM 1427 N N . PHE A 1 186 ? 20.667 -0.985 -34.802 1.00 87.25 186 PHE A N 1
ATOM 1428 C CA . PHE A 1 186 ? 20.145 -2.357 -34.671 1.00 87.25 186 PHE A CA 1
ATOM 1429 C C . PHE A 1 186 ? 19.915 -2.774 -33.209 1.00 87.25 186 PHE A C 1
ATOM 1431 O O . PHE A 1 186 ? 19.793 -3.964 -32.898 1.00 87.25 186 PHE A O 1
ATOM 1438 N N . ASP A 1 187 ? 19.867 -1.791 -32.314 1.00 91.62 187 ASP A N 1
ATOM 1439 C CA . ASP A 1 187 ? 19.632 -1.969 -30.893 1.00 91.62 187 ASP A CA 1
ATOM 1440 C C . ASP A 1 187 ? 18.282 -1.372 -30.490 1.00 91.62 187 ASP A C 1
ATOM 1442 O O . ASP A 1 187 ? 17.869 -0.315 -30.972 1.00 91.62 187 ASP A O 1
ATOM 1446 N N . ILE A 1 188 ? 17.647 -2.009 -29.513 1.00 93.06 188 ILE A N 1
ATOM 1447 C CA . ILE A 1 188 ? 16.545 -1.429 -28.755 1.00 93.06 188 ILE A CA 1
ATOM 1448 C C . ILE A 1 188 ? 17.139 -0.750 -27.531 1.00 93.06 188 ILE A C 1
ATOM 1450 O O . ILE A 1 188 ? 17.775 -1.395 -26.702 1.00 93.06 188 ILE A O 1
ATOM 1454 N N . ALA A 1 189 ? 16.964 0.559 -27.433 1.00 91.56 189 ALA A N 1
ATOM 1455 C CA . ALA A 1 189 ? 17.376 1.370 -26.304 1.00 91.56 189 ALA A CA 1
ATOM 1456 C C . ALA A 1 189 ? 16.215 1.549 -25.326 1.00 91.56 189 ALA A C 1
ATOM 1458 O O . ALA A 1 189 ? 15.106 1.898 -25.730 1.00 91.56 189 ALA A O 1
ATOM 1459 N N . PHE A 1 190 ? 16.497 1.361 -24.040 1.00 90.25 190 PHE A N 1
ATOM 1460 C CA . PHE A 1 190 ? 15.533 1.605 -22.976 1.00 90.25 190 PHE A CA 1
ATOM 1461 C C . PHE A 1 190 ? 15.637 3.051 -22.511 1.00 90.25 190 PHE A C 1
ATOM 1463 O O . PHE A 1 190 ? 16.703 3.521 -22.097 1.00 90.25 190 PHE A O 1
ATOM 1470 N N . THR A 1 191 ? 14.512 3.745 -22.559 1.00 86.69 191 THR A N 1
ATOM 1471 C CA . THR A 1 191 ? 14.365 5.117 -22.087 1.00 86.69 191 THR A CA 1
ATOM 1472 C C . THR A 1 191 ? 13.267 5.176 -21.049 1.00 86.69 191 THR A C 1
ATOM 1474 O O . THR A 1 191 ? 12.240 4.511 -21.156 1.00 86.69 191 THR A O 1
ATOM 1477 N N . ILE A 1 192 ? 13.478 5.985 -20.027 1.00 80.94 192 ILE A N 1
ATOM 1478 C CA . ILE A 1 192 ? 12.458 6.279 -19.038 1.00 80.94 192 ILE A CA 1
ATOM 1479 C C . ILE A 1 192 ? 11.912 7.654 -19.349 1.00 80.94 192 ILE A C 1
ATOM 1481 O O . ILE A 1 192 ? 12.667 8.625 -19.369 1.00 80.94 192 ILE A O 1
ATOM 1485 N N . ARG A 1 193 ? 10.597 7.722 -19.515 1.00 75.31 193 ARG A N 1
ATOM 1486 C CA . ARG A 1 193 ? 9.872 8.979 -19.566 1.00 75.31 193 ARG A CA 1
ATOM 1487 C C . ARG A 1 193 ? 9.281 9.263 -18.199 1.00 75.31 193 ARG A C 1
ATOM 1489 O O . ARG A 1 193 ? 8.669 8.384 -17.591 1.00 75.31 193 ARG A O 1
ATOM 1496 N N . ASP A 1 194 ? 9.490 10.472 -17.705 1.00 65.50 194 ASP A N 1
ATOM 1497 C CA . ASP A 1 194 ? 8.962 10.886 -16.409 1.00 65.50 194 ASP A CA 1
ATOM 1498 C C . ASP A 1 194 ? 7.863 11.942 -16.522 1.00 65.50 194 ASP A C 1
ATOM 1500 O O . ASP A 1 194 ? 7.414 12.292 -17.619 1.00 65.50 194 ASP A O 1
ATOM 1504 N N . ARG A 1 195 ? 7.411 12.442 -15.367 1.00 55.12 195 ARG A N 1
ATOM 1505 C CA . ARG A 1 195 ? 6.360 13.462 -15.270 1.00 55.12 195 ARG A CA 1
ATOM 1506 C C . ARG A 1 195 ? 6.610 14.726 -16.105 1.00 55.12 195 ARG A C 1
ATOM 1508 O O . ARG A 1 195 ? 5.635 15.380 -16.467 1.00 55.12 195 ARG A O 1
ATOM 1515 N N . THR A 1 196 ? 7.861 15.072 -16.415 1.00 52.59 196 THR A N 1
ATOM 1516 C CA . THR A 1 196 ? 8.213 16.268 -17.206 1.00 52.59 196 THR A CA 1
ATOM 1517 C C . THR A 1 196 ? 8.062 16.023 -18.709 1.00 52.59 196 THR A C 1
ATOM 1519 O O . THR A 1 196 ? 8.029 16.955 -19.508 1.00 52.59 196 THR A O 1
ATOM 1522 N N . GLY A 1 197 ? 7.932 14.755 -19.111 1.00 59.16 197 GLY A N 1
ATOM 1523 C CA . GLY A 1 197 ? 7.958 14.337 -20.505 1.00 59.16 197 GLY A CA 1
ATOM 1524 C C . GLY A 1 197 ? 9.368 14.166 -21.072 1.00 59.16 197 GLY A C 1
ATOM 1525 O O . GLY A 1 197 ? 9.475 13.735 -22.218 1.00 59.16 197 GLY A O 1
ATOM 1526 N N . SER A 1 198 ? 10.410 14.447 -20.285 1.00 63.22 198 SER A N 1
ATOM 1527 C CA . SER A 1 198 ? 11.806 14.195 -20.640 1.00 63.22 198 SER A CA 1
ATOM 1528 C C . SER A 1 198 ? 12.110 12.698 -20.662 1.00 63.22 198 SER A C 1
ATOM 1530 O O . SER A 1 198 ? 11.586 11.929 -19.851 1.00 63.22 198 SER A O 1
ATOM 1532 N N . GLU A 1 199 ? 12.970 12.290 -21.596 1.00 71.06 199 GLU A N 1
ATOM 1533 C CA . GLU A 1 199 ? 13.449 10.915 -21.725 1.00 71.06 199 GLU A CA 1
ATOM 1534 C C . GLU A 1 199 ? 14.884 10.798 -21.213 1.00 71.06 199 GLU A C 1
ATOM 1536 O O . GLU A 1 199 ? 15.794 11.462 -21.707 1.00 71.06 199 GLU A O 1
ATOM 1541 N N . TYR A 1 200 ? 15.088 9.908 -20.246 1.00 75.06 200 TYR A N 1
ATOM 1542 C CA . TYR A 1 200 ? 16.391 9.619 -19.654 1.00 75.06 200 TYR A CA 1
ATOM 1543 C C . TYR A 1 200 ? 16.814 8.191 -19.957 1.00 75.06 200 TYR A C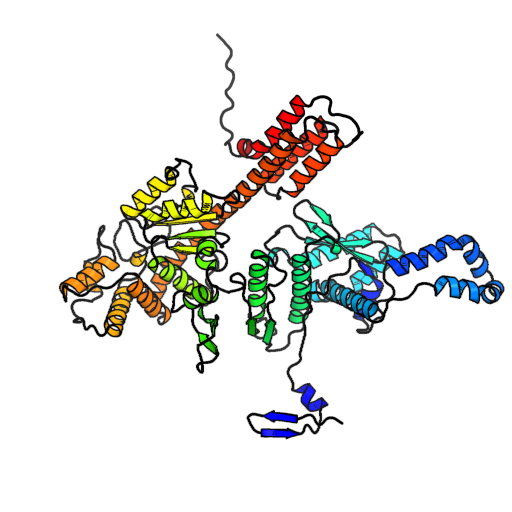 1
ATOM 1545 O O . TYR A 1 200 ? 15.982 7.299 -20.151 1.00 75.06 200 TYR A O 1
ATOM 1553 N N . SER A 1 201 ? 18.118 7.942 -19.941 1.00 74.19 201 SER A N 1
ATOM 1554 C CA . SER A 1 201 ? 18.615 6.572 -19.948 1.00 74.19 201 SER A CA 1
ATOM 1555 C C . SER A 1 201 ? 18.330 5.892 -18.609 1.00 74.19 201 SER A C 1
ATOM 1557 O O . SER A 1 201 ? 18.294 6.520 -17.546 1.00 74.19 201 SER A O 1
ATOM 1559 N N . PHE A 1 202 ? 18.170 4.569 -18.636 1.00 73.19 202 PHE A N 1
ATOM 1560 C CA . PHE A 1 202 ? 17.946 3.795 -17.415 1.00 73.19 202 PHE A CA 1
ATOM 1561 C C . PHE A 1 202 ? 19.072 3.983 -16.382 1.00 73.19 202 PHE A C 1
ATOM 1563 O O . PHE A 1 202 ? 18.826 4.062 -15.175 1.00 73.19 202 PHE A O 1
ATOM 1570 N N . ALA A 1 203 ? 20.314 4.121 -16.856 1.00 69.88 203 ALA A N 1
ATOM 1571 C CA . ALA A 1 203 ? 21.491 4.345 -16.025 1.00 69.88 203 ALA A CA 1
ATOM 1572 C C . ALA A 1 203 ? 21.445 5.645 -15.199 1.00 69.88 203 ALA A C 1
ATOM 1574 O O . ALA A 1 203 ? 22.111 5.710 -14.167 1.00 69.88 203 ALA A O 1
ATOM 1575 N N . GLU A 1 204 ? 20.639 6.638 -15.572 1.00 67.62 204 GLU A N 1
ATOM 1576 C CA . GLU A 1 204 ? 20.585 7.945 -14.899 1.00 67.62 204 GLU A CA 1
ATOM 1577 C C . GLU A 1 204 ? 19.598 7.996 -13.721 1.00 67.62 204 GLU A C 1
ATOM 1579 O O . GLU A 1 204 ? 19.565 8.977 -12.983 1.00 67.62 204 GLU A O 1
ATOM 1584 N N . ARG A 1 205 ? 18.802 6.940 -13.493 1.00 72.81 205 ARG A N 1
ATOM 1585 C CA . ARG A 1 205 ? 17.780 6.930 -12.428 1.00 72.81 205 ARG A CA 1
ATOM 1586 C C . ARG A 1 205 ? 18.293 6.385 -11.093 1.00 72.81 205 ARG A C 1
ATOM 1588 O O . ARG A 1 205 ? 19.359 5.763 -11.010 1.00 72.81 205 ARG A O 1
ATOM 1595 N N . SER A 1 206 ? 17.515 6.643 -10.037 1.00 73.19 206 SER A N 1
ATOM 1596 C CA . SER A 1 206 ? 17.854 6.282 -8.657 1.00 73.19 206 SER A CA 1
ATOM 1597 C C . SER A 1 206 ? 18.100 4.779 -8.499 1.00 73.19 206 SER A C 1
ATOM 1599 O O . SER A 1 206 ? 17.487 3.951 -9.177 1.00 73.19 206 SER A O 1
ATOM 1601 N N . SER A 1 207 ? 18.997 4.418 -7.580 1.00 76.44 207 SER A N 1
ATOM 1602 C CA . SER A 1 207 ? 19.285 3.019 -7.241 1.00 76.44 207 SER A CA 1
ATOM 1603 C C . SER A 1 207 ? 18.025 2.260 -6.818 1.00 76.44 207 SER A C 1
ATOM 1605 O O . SER A 1 207 ? 17.830 1.133 -7.258 1.00 76.44 207 SER A O 1
ATOM 1607 N N . GLY A 1 208 ? 17.137 2.900 -6.049 1.00 80.62 208 GLY A N 1
ATOM 1608 C CA . GLY A 1 208 ? 15.869 2.309 -5.616 1.00 80.62 208 GLY A CA 1
ATOM 1609 C C . GLY A 1 208 ? 14.911 1.984 -6.764 1.00 80.62 208 GLY A C 1
ATOM 1610 O O . GLY A 1 208 ? 14.331 0.905 -6.778 1.00 80.62 208 GLY A O 1
ATOM 1611 N N . MET A 1 209 ? 14.794 2.859 -7.771 1.00 81.50 209 MET A N 1
ATOM 1612 C CA . MET A 1 209 ? 13.987 2.571 -8.967 1.00 81.50 209 MET A CA 1
ATOM 1613 C C . MET A 1 209 ? 14.563 1.390 -9.752 1.00 81.50 209 MET A C 1
ATOM 1615 O O . MET A 1 209 ? 13.828 0.505 -10.182 1.00 81.50 209 MET A O 1
ATOM 1619 N N . LYS A 1 210 ? 15.889 1.366 -9.937 1.00 84.50 210 LYS A N 1
ATOM 1620 C CA . LYS A 1 210 ? 16.557 0.273 -10.655 1.00 84.50 210 LYS A CA 1
ATOM 1621 C C . LYS A 1 210 ? 16.347 -1.063 -9.955 1.00 84.50 210 LYS A C 1
ATOM 1623 O O . LYS A 1 210 ? 16.019 -2.042 -10.619 1.00 84.50 210 LYS A O 1
ATOM 1628 N N . TYR A 1 211 ? 16.489 -1.061 -8.631 1.00 87.62 211 TYR A N 1
ATOM 1629 C CA . TYR A 1 211 ? 16.221 -2.207 -7.771 1.00 87.62 211 TYR A CA 1
ATOM 1630 C C . TYR A 1 211 ? 14.776 -2.690 -7.934 1.00 87.62 211 TYR A C 1
ATOM 1632 O O . TYR A 1 211 ? 14.547 -3.858 -8.239 1.00 87.62 211 TYR A O 1
ATOM 1640 N N . PHE A 1 212 ? 13.804 -1.781 -7.796 1.00 87.75 212 PHE A N 1
ATOM 1641 C CA . PHE A 1 212 ? 12.386 -2.120 -7.886 1.00 87.75 212 PHE A CA 1
ATOM 1642 C C . PHE A 1 212 ? 12.011 -2.677 -9.257 1.00 87.75 212 PHE A C 1
ATOM 1644 O O . PHE A 1 212 ? 11.370 -3.719 -9.328 1.00 87.75 212 PHE A O 1
ATOM 1651 N N . LEU A 1 213 ? 12.431 -2.026 -10.347 1.00 88.00 213 LEU A N 1
ATOM 1652 C CA . LEU A 1 213 ? 12.105 -2.492 -11.692 1.00 88.00 213 LEU A CA 1
ATOM 1653 C C . LEU A 1 213 ? 12.773 -3.834 -12.003 1.00 88.00 213 LEU A C 1
ATOM 1655 O O . LEU A 1 213 ? 12.135 -4.708 -12.579 1.00 88.00 213 LEU A O 1
ATOM 1659 N N . SER A 1 214 ? 14.034 -4.016 -11.606 1.00 90.25 214 SER A N 1
ATOM 1660 C CA . SER A 1 214 ? 14.734 -5.293 -11.777 1.00 90.25 214 SER A CA 1
ATOM 1661 C C . SER A 1 214 ? 14.016 -6.430 -11.058 1.00 90.25 214 SER A C 1
ATOM 1663 O O . SER A 1 214 ? 13.800 -7.500 -11.634 1.00 90.25 214 SER A O 1
ATOM 1665 N N . TYR A 1 215 ? 13.610 -6.177 -9.814 1.00 91.00 215 TYR A N 1
ATOM 1666 C CA . TYR A 1 215 ? 12.823 -7.113 -9.031 1.00 91.00 215 TYR A CA 1
ATOM 1667 C C . TYR A 1 215 ? 11.464 -7.384 -9.687 1.00 91.00 215 TYR A C 1
ATOM 1669 O O . TYR A 1 215 ? 11.128 -8.543 -9.896 1.00 91.00 215 TYR A O 1
ATOM 1677 N N . LEU A 1 216 ? 10.726 -6.341 -10.081 1.00 91.00 216 LEU A N 1
ATOM 1678 C CA . LEU A 1 216 ? 9.415 -6.444 -10.726 1.00 91.00 216 LEU A CA 1
ATOM 1679 C C . LEU A 1 216 ? 9.472 -7.281 -12.008 1.00 91.00 216 LEU A C 1
ATOM 1681 O O . LEU A 1 216 ? 8.637 -8.157 -12.190 1.00 91.00 216 LEU A O 1
ATOM 1685 N N . VAL A 1 217 ? 10.456 -7.051 -12.881 1.00 91.81 217 VAL A N 1
ATOM 1686 C CA . VAL A 1 217 ? 10.600 -7.809 -14.135 1.00 91.81 217 VAL A CA 1
ATOM 1687 C C . VAL A 1 217 ? 10.860 -9.284 -13.855 1.00 91.81 217 VAL A C 1
ATOM 1689 O O . VAL A 1 217 ? 10.165 -10.133 -14.402 1.00 91.81 217 VAL A O 1
ATOM 1692 N N . GLN A 1 218 ? 11.821 -9.599 -12.982 1.00 92.50 218 GLN A N 1
ATOM 1693 C CA . GLN A 1 218 ? 12.129 -10.990 -12.626 1.00 92.50 218 GLN A CA 1
ATOM 1694 C C . GLN A 1 218 ? 10.946 -11.672 -11.934 1.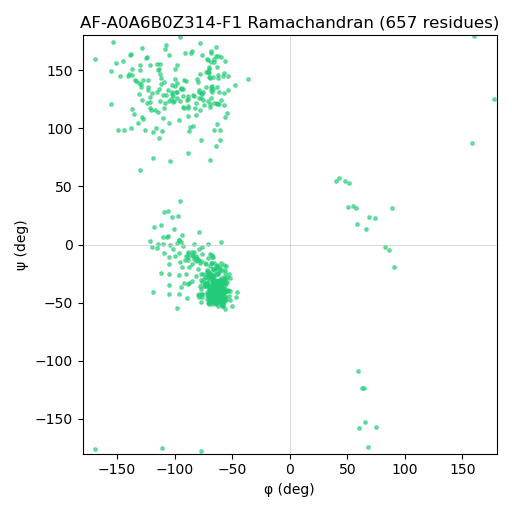00 92.50 218 GLN A C 1
ATOM 1696 O O . GLN A 1 218 ? 10.675 -12.843 -12.179 1.00 92.50 218 GLN A O 1
ATOM 1701 N N . PHE A 1 219 ? 10.232 -10.931 -11.088 1.00 90.06 219 PHE A N 1
ATOM 1702 C CA . PHE A 1 219 ? 9.047 -11.401 -10.389 1.00 90.06 219 PHE A CA 1
ATOM 1703 C C . PHE A 1 219 ? 7.902 -11.722 -11.359 1.00 90.06 219 PHE A C 1
ATOM 1705 O O . PHE A 1 219 ? 7.360 -12.823 -11.312 1.00 90.06 219 PHE A O 1
ATOM 1712 N N . LEU A 1 220 ? 7.562 -10.800 -12.265 1.00 89.06 220 LEU A N 1
ATOM 1713 C CA . LEU A 1 220 ? 6.505 -11.005 -13.261 1.00 89.06 220 LEU A CA 1
ATOM 1714 C C . LEU A 1 220 ? 6.867 -12.114 -14.256 1.00 89.06 220 LEU A C 1
ATOM 1716 O O . LEU A 1 220 ? 6.016 -12.936 -14.584 1.00 89.06 220 LEU A O 1
ATOM 1720 N N . ALA A 1 221 ? 8.128 -12.178 -14.694 1.00 89.50 221 ALA A N 1
ATOM 1721 C CA . ALA A 1 221 ? 8.600 -13.247 -15.570 1.00 89.50 221 ALA A CA 1
ATOM 1722 C C . ALA A 1 221 ? 8.440 -14.624 -14.910 1.00 89.50 221 ALA A C 1
ATOM 1724 O O . ALA A 1 221 ? 7.963 -15.561 -15.542 1.00 89.50 221 ALA A O 1
ATOM 1725 N N . HIS A 1 222 ? 8.768 -14.728 -13.618 1.00 87.62 222 HIS A N 1
ATOM 1726 C CA . HIS A 1 222 ? 8.589 -15.959 -12.849 1.00 87.62 222 HIS A CA 1
ATOM 1727 C C . HIS A 1 222 ? 7.111 -16.312 -12.634 1.00 87.62 222 HIS A C 1
ATOM 1729 O O . HIS A 1 222 ? 6.741 -17.479 -12.743 1.00 87.62 222 HIS A O 1
ATOM 1735 N N . LEU A 1 223 ? 6.248 -15.322 -12.377 1.00 82.62 223 LEU A N 1
ATOM 1736 C CA . LEU A 1 223 ? 4.808 -15.557 -12.229 1.00 82.62 223 LEU A CA 1
ATOM 1737 C C . LEU A 1 223 ? 4.177 -16.187 -13.480 1.00 82.62 223 LEU A C 1
ATOM 1739 O O . LEU A 1 223 ? 3.309 -17.045 -13.329 1.00 82.62 223 LEU A O 1
ATOM 1743 N N . ASN A 1 224 ? 4.633 -15.824 -14.683 1.00 80.75 224 ASN A N 1
ATOM 1744 C CA . ASN A 1 224 ? 4.144 -16.414 -15.936 1.00 80.75 224 ASN A CA 1
ATOM 1745 C C . ASN A 1 224 ? 4.502 -17.905 -16.082 1.00 80.75 224 ASN A C 1
ATOM 1747 O O . ASN A 1 224 ? 3.770 -18.654 -16.725 1.00 80.75 224 ASN A O 1
ATOM 1751 N N . ASP A 1 225 ? 5.596 -18.350 -15.459 1.00 79.00 225 ASP A N 1
ATOM 1752 C CA . ASP A 1 225 ? 6.080 -19.736 -15.512 1.00 79.00 225 ASP A CA 1
ATOM 1753 C C . ASP A 1 225 ? 5.664 -20.581 -14.298 1.00 79.00 225 ASP A C 1
ATOM 1755 O O . ASP A 1 225 ? 6.022 -21.765 -14.192 1.00 79.00 225 ASP A O 1
ATOM 1759 N N . ARG A 1 226 ? 4.901 -19.996 -13.371 1.00 80.00 226 ARG A N 1
ATOM 1760 C CA . ARG A 1 226 ? 4.514 -20.628 -12.113 1.00 80.00 226 ARG A CA 1
ATOM 1761 C C . ARG A 1 226 ? 3.553 -21.796 -12.347 1.00 80.00 226 ARG A C 1
ATOM 1763 O O . ARG A 1 226 ? 2.493 -21.645 -12.941 1.00 80.00 226 ARG A O 1
ATOM 1770 N N . LYS A 1 227 ? 3.899 -22.975 -11.815 1.00 75.31 227 LYS A N 1
ATOM 1771 C CA . LYS A 1 227 ? 3.129 -24.231 -12.000 1.00 75.31 227 LYS A CA 1
ATOM 1772 C C . LYS A 1 227 ? 2.641 -24.871 -10.699 1.00 75.31 227 LYS A C 1
ATOM 1774 O O . LYS A 1 227 ? 2.086 -25.967 -10.726 1.00 75.31 227 LYS A O 1
ATOM 1779 N N . GLY A 1 228 ? 2.889 -24.241 -9.550 1.00 79.75 228 GLY A N 1
ATOM 1780 C CA . GLY A 1 228 ? 2.605 -24.852 -8.255 1.00 79.75 228 GLY A CA 1
ATOM 1781 C C . GLY A 1 228 ? 2.698 -23.906 -7.054 1.00 79.75 228 GLY A C 1
ATOM 1782 O O . GLY A 1 228 ? 2.885 -22.694 -7.209 1.00 79.75 228 GLY A O 1
ATOM 1783 N N . PRO A 1 229 ? 2.523 -24.454 -5.838 1.00 83.31 229 PRO A N 1
ATOM 1784 C CA . PRO A 1 229 ? 2.697 -23.707 -4.601 1.00 83.31 229 PRO A CA 1
ATOM 1785 C C . PRO A 1 229 ? 4.169 -23.338 -4.414 1.00 83.31 229 PRO A C 1
ATOM 1787 O O . PRO A 1 229 ? 5.059 -24.162 -4.616 1.00 83.31 229 PRO A O 1
ATOM 1790 N N . GLU A 1 230 ? 4.416 -22.100 -4.002 1.00 90.06 230 GLU A N 1
ATOM 1791 C CA . GLU A 1 230 ? 5.760 -21.548 -3.868 1.00 90.06 230 GLU A CA 1
ATOM 1792 C C . GLU A 1 230 ? 5.885 -20.743 -2.578 1.00 90.06 230 GLU A C 1
ATOM 1794 O O . GLU A 1 230 ? 4.909 -20.162 -2.093 1.00 90.06 230 GLU A O 1
ATOM 1799 N N . ILE A 1 231 ? 7.103 -20.710 -2.037 1.00 91.94 231 ILE A N 1
ATOM 1800 C CA . ILE A 1 231 ? 7.457 -19.908 -0.870 1.00 91.94 231 ILE A CA 1
ATOM 1801 C C . ILE A 1 231 ? 8.507 -18.887 -1.304 1.00 91.94 231 ILE A C 1
ATOM 1803 O O . ILE A 1 231 ? 9.620 -19.255 -1.679 1.00 91.94 231 ILE A O 1
ATOM 1807 N N . LEU A 1 232 ? 8.154 -17.608 -1.232 1.00 92.69 232 LEU A N 1
ATOM 1808 C CA . LEU A 1 232 ? 9.059 -16.490 -1.450 1.00 92.69 232 LEU A CA 1
ATOM 1809 C C . LEU A 1 232 ? 9.724 -16.117 -0.123 1.00 92.69 232 LEU A C 1
ATOM 1811 O O . LEU A 1 232 ? 9.044 -15.736 0.831 1.00 92.69 232 LEU A O 1
ATOM 1815 N N . LEU A 1 233 ? 11.051 -16.220 -0.084 1.00 94.25 233 LEU A N 1
ATOM 1816 C CA . LEU A 1 233 ? 11.883 -15.874 1.067 1.00 94.25 233 LEU A CA 1
ATOM 1817 C C . LEU A 1 233 ? 12.691 -14.616 0.761 1.00 94.25 233 LEU A C 1
ATOM 1819 O O . LEU A 1 233 ? 13.364 -14.558 -0.269 1.00 94.25 233 LEU A O 1
ATOM 1823 N N . MET A 1 234 ? 12.647 -13.623 1.648 1.00 92.75 234 MET A N 1
ATOM 1824 C CA . MET A 1 234 ? 13.428 -12.391 1.502 1.00 92.75 234 MET A CA 1
ATOM 1825 C C . MET A 1 234 ? 14.060 -11.972 2.826 1.00 92.75 234 MET A C 1
ATOM 1827 O O . MET A 1 234 ? 13.473 -12.142 3.894 1.00 92.75 234 MET A O 1
ATOM 1831 N N . ASP A 1 235 ? 15.245 -11.386 2.729 1.00 92.25 235 ASP A N 1
ATOM 1832 C CA . ASP A 1 235 ? 15.990 -10.828 3.852 1.00 92.25 235 ASP A CA 1
ATOM 1833 C C . ASP A 1 235 ? 16.209 -9.338 3.578 1.00 92.25 235 ASP A C 1
ATOM 1835 O O . ASP A 1 235 ? 16.800 -8.994 2.553 1.00 92.25 235 ASP A O 1
ATOM 1839 N N . GLU A 1 236 ? 15.630 -8.480 4.423 1.00 89.94 236 GLU A N 1
ATOM 1840 C CA . GLU A 1 236 ? 15.697 -7.012 4.342 1.00 89.94 236 GLU A CA 1
ATOM 1841 C C . GLU A 1 236 ? 15.521 -6.442 2.917 1.00 89.94 236 GLU A C 1
ATOM 1843 O O . GLU A 1 236 ? 16.380 -5.707 2.409 1.00 89.94 236 GLU A O 1
ATOM 1848 N N . PRO A 1 237 ? 14.405 -6.741 2.218 1.00 89.25 237 PRO A N 1
ATOM 1849 C CA . PRO A 1 237 ? 14.226 -6.284 0.840 1.00 89.25 237 PRO A CA 1
ATOM 1850 C C . PRO A 1 237 ? 13.984 -4.760 0.743 1.00 89.25 237 PRO A C 1
ATOM 1852 O O . PRO A 1 237 ? 13.826 -4.216 -0.349 1.00 89.25 237 PRO A O 1
ATOM 1855 N N . ASP A 1 238 ? 13.968 -4.049 1.873 1.00 83.12 238 ASP A N 1
ATOM 1856 C CA . ASP A 1 238 ? 13.802 -2.603 1.982 1.00 83.12 238 ASP A CA 1
ATOM 1857 C C . ASP A 1 238 ? 15.086 -1.778 1.774 1.00 83.12 238 ASP A C 1
ATOM 1859 O O . ASP A 1 238 ? 14.986 -0.570 1.552 1.00 83.12 238 ASP A O 1
ATOM 1863 N N . ALA A 1 239 ? 16.273 -2.400 1.768 1.00 78.00 239 ALA A N 1
ATOM 1864 C CA . ALA A 1 239 ? 17.575 -1.719 1.865 1.00 78.00 239 ALA A CA 1
ATOM 1865 C C . ALA A 1 239 ? 17.822 -0.560 0.870 1.00 78.00 239 ALA A C 1
ATOM 1867 O O . ALA A 1 239 ? 18.567 0.373 1.174 1.00 78.00 239 ALA A O 1
ATOM 1868 N N . PHE A 1 240 ? 17.213 -0.597 -0.321 1.00 78.88 240 PHE A N 1
ATOM 1869 C CA 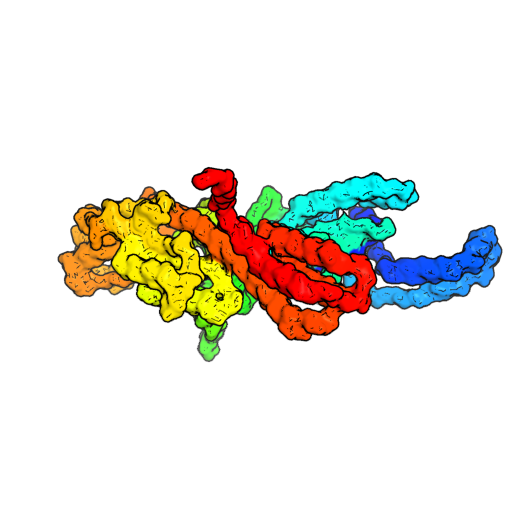. PHE A 1 240 ? 17.390 0.422 -1.369 1.00 78.88 240 PHE A CA 1
ATOM 1870 C C . PHE A 1 240 ? 16.120 1.229 -1.674 1.00 78.88 240 PHE A C 1
ATOM 1872 O O . PHE A 1 240 ? 16.137 2.089 -2.559 1.00 78.88 240 PHE A O 1
ATOM 1879 N N . LEU A 1 241 ? 15.014 0.958 -0.978 1.00 83.38 241 LEU A N 1
ATOM 1880 C CA . LEU A 1 241 ? 13.702 1.530 -1.265 1.00 83.38 241 LEU A CA 1
ATOM 1881 C C . LEU A 1 241 ? 13.364 2.653 -0.282 1.00 83.38 241 LEU A C 1
ATOM 1883 O O . LEU A 1 241 ? 13.542 2.528 0.928 1.00 83.38 241 LEU A O 1
ATOM 1887 N N . SER A 1 242 ? 12.809 3.749 -0.801 1.00 80.94 242 SER A N 1
ATOM 1888 C CA . SER A 1 242 ? 12.195 4.777 0.044 1.00 80.94 242 SER A CA 1
ATOM 1889 C C . SER A 1 242 ? 10.923 4.243 0.711 1.00 80.94 242 SER A C 1
ATOM 1891 O O . SER A 1 242 ? 10.364 3.240 0.271 1.00 80.94 242 SER A O 1
ATOM 1893 N N . ASN A 1 243 ? 10.412 4.954 1.719 1.00 78.12 243 ASN A N 1
ATOM 1894 C CA . ASN A 1 243 ? 9.184 4.593 2.441 1.00 78.12 243 ASN A CA 1
ATOM 1895 C C . ASN A 1 243 ? 8.026 4.221 1.497 1.00 78.12 243 ASN A C 1
ATOM 1897 O O . ASN A 1 243 ? 7.370 3.203 1.688 1.00 78.12 243 ASN A O 1
ATOM 1901 N N . GLN A 1 244 ? 7.817 5.011 0.438 1.00 76.31 244 GLN A N 1
ATOM 1902 C CA . GLN A 1 244 ? 6.778 4.744 -0.558 1.00 76.31 244 GLN A CA 1
ATOM 1903 C C . GLN A 1 244 ? 7.100 3.519 -1.428 1.00 76.31 244 GLN A C 1
ATOM 1905 O O . GLN A 1 244 ? 6.213 2.731 -1.731 1.00 76.31 244 GLN A O 1
ATOM 1910 N N . GLY A 1 245 ? 8.370 3.319 -1.793 1.00 82.38 245 GLY A N 1
ATOM 1911 C CA . GLY A 1 245 ? 8.815 2.145 -2.553 1.00 82.38 245 GLY A CA 1
ATOM 1912 C C . GLY A 1 245 ? 8.658 0.840 -1.769 1.00 82.38 245 GLY A C 1
ATOM 1913 O O . GLY A 1 245 ? 8.384 -0.201 -2.351 1.00 82.38 245 GLY A O 1
ATOM 1914 N N . GLN A 1 246 ? 8.770 0.893 -0.442 1.00 86.69 246 GLN A N 1
ATOM 1915 C CA . GLN A 1 246 ? 8.502 -0.257 0.424 1.00 86.69 246 GLN A CA 1
ATOM 1916 C C . GLN A 1 246 ? 7.004 -0.592 0.474 1.00 86.69 246 GLN A C 1
ATOM 1918 O O . GLN A 1 246 ? 6.634 -1.761 0.437 1.00 86.69 246 GLN A O 1
ATOM 1923 N N . GLN A 1 247 ? 6.131 0.420 0.454 1.00 84.62 247 GLN A N 1
ATOM 1924 C CA . GLN A 1 247 ? 4.683 0.219 0.312 1.00 84.62 247 GLN A CA 1
ATOM 1925 C C . GLN A 1 247 ? 4.305 -0.350 -1.062 1.00 84.62 247 GLN A C 1
ATOM 1927 O O . GLN A 1 247 ? 3.448 -1.226 -1.166 1.00 84.62 247 GLN A O 1
ATOM 1932 N N . ASP A 1 248 ? 4.973 0.115 -2.119 1.00 86.88 248 ASP A N 1
ATOM 1933 C CA . ASP A 1 248 ? 4.857 -0.447 -3.467 1.00 86.88 248 ASP A CA 1
ATOM 1934 C C . ASP A 1 248 ? 5.283 -1.927 -3.491 1.00 86.88 248 ASP A C 1
ATOM 1936 O O . ASP A 1 248 ? 4.580 -2.770 -4.054 1.00 86.88 248 ASP A O 1
ATOM 1940 N N . LEU A 1 249 ? 6.379 -2.271 -2.802 1.00 89.62 249 LEU A N 1
ATOM 1941 C CA . LEU A 1 249 ? 6.817 -3.656 -2.638 1.00 89.62 249 LEU A CA 1
ATOM 1942 C C . LEU A 1 249 ? 5.780 -4.495 -1.876 1.00 89.62 249 LEU A C 1
ATOM 1944 O O . LEU A 1 249 ? 5.458 -5.584 -2.338 1.00 89.62 249 LEU A O 1
ATOM 1948 N N . LEU A 1 250 ? 5.192 -4.003 -0.777 1.00 88.88 250 LEU A N 1
ATOM 1949 C CA . LEU A 1 250 ? 4.129 -4.728 -0.057 1.00 88.88 250 LEU A CA 1
ATOM 1950 C C . LEU A 1 250 ? 2.953 -5.105 -0.966 1.00 88.88 250 LEU A C 1
ATOM 1952 O O . LEU A 1 250 ? 2.439 -6.219 -0.856 1.00 88.88 250 LEU A O 1
ATOM 1956 N N . ARG A 1 251 ? 2.543 -4.220 -1.886 1.00 85.94 251 ARG A N 1
ATOM 1957 C CA . ARG A 1 251 ? 1.480 -4.536 -2.857 1.00 85.94 251 ARG A CA 1
ATOM 1958 C C . ARG A 1 251 ? 1.881 -5.671 -3.794 1.00 85.94 251 ARG A C 1
ATOM 1960 O O . ARG A 1 251 ? 1.070 -6.554 -4.054 1.00 85.94 251 ARG A O 1
ATOM 1967 N N . LEU A 1 252 ? 3.122 -5.669 -4.271 1.00 88.75 252 LEU A N 1
ATOM 1968 C CA . LEU A 1 252 ? 3.649 -6.736 -5.120 1.00 88.75 252 LEU A CA 1
ATOM 1969 C C . LEU A 1 252 ? 3.723 -8.069 -4.362 1.00 88.75 252 LEU A C 1
ATOM 1971 O O . LEU A 1 252 ? 3.279 -9.099 -4.867 1.00 88.75 252 LEU A O 1
ATOM 1975 N N . LEU A 1 253 ? 4.204 -8.048 -3.118 1.00 89.94 253 LEU A N 1
ATOM 1976 C CA . LEU A 1 253 ? 4.231 -9.234 -2.261 1.00 89.94 253 LEU A CA 1
ATOM 1977 C C . LEU A 1 253 ? 2.827 -9.768 -1.986 1.00 89.94 253 LEU A C 1
ATOM 1979 O O . LEU A 1 253 ? 2.630 -10.979 -1.952 1.00 89.94 253 LEU A O 1
ATOM 1983 N N . HIS A 1 254 ? 1.844 -8.883 -1.824 1.00 87.62 254 HIS A N 1
ATOM 1984 C CA . HIS A 1 254 ? 0.456 -9.292 -1.698 1.00 87.62 254 HIS A CA 1
ATOM 1985 C C . HIS A 1 254 ? -0.050 -9.993 -2.965 1.00 87.62 254 HIS A C 1
ATOM 1987 O O . HIS A 1 254 ? -0.663 -11.051 -2.837 1.00 87.62 254 HIS A O 1
ATOM 1993 N N . GLU A 1 255 ? 0.269 -9.486 -4.161 1.00 86.12 255 GLU A N 1
ATOM 1994 C CA . GLU A 1 255 ? -0.102 -10.129 -5.433 1.00 86.12 255 GLU A CA 1
ATOM 1995 C C . GLU A 1 255 ? 0.412 -11.574 -5.510 1.00 86.12 255 GLU A C 1
ATOM 1997 O O . GLU A 1 255 ? -0.332 -12.471 -5.890 1.00 86.12 255 GLU A O 1
ATOM 2002 N N . PHE A 1 256 ? 1.644 -11.837 -5.052 1.00 87.44 256 PHE A N 1
ATOM 2003 C CA . PHE A 1 256 ? 2.202 -13.197 -5.010 1.00 87.44 256 PHE A CA 1
ATOM 2004 C C . PHE A 1 256 ? 1.354 -14.176 -4.181 1.00 87.44 256 PHE A C 1
ATOM 2006 O O . PHE A 1 256 ? 1.327 -15.383 -4.448 1.00 87.44 256 PHE A O 1
ATOM 2013 N N . THR A 1 257 ? 0.683 -13.662 -3.146 1.00 87.81 257 THR A N 1
ATOM 2014 C CA . THR A 1 257 ? -0.166 -14.468 -2.260 1.00 87.81 257 THR A CA 1
ATOM 2015 C C . THR A 1 257 ? -1.527 -14.793 -2.858 1.00 87.81 257 THR A C 1
ATOM 2017 O O . THR A 1 257 ? -2.201 -15.694 -2.358 1.00 87.81 257 THR A O 1
ATOM 2020 N N . LEU A 1 258 ? -1.936 -14.090 -3.915 1.00 85.25 258 LEU A N 1
ATOM 2021 C CA . LEU A 1 258 ? -3.210 -14.328 -4.577 1.00 85.25 258 LEU A CA 1
ATOM 2022 C C . LEU A 1 258 ? -3.099 -15.533 -5.526 1.00 85.25 258 LEU A C 1
ATOM 2024 O O . LEU A 1 258 ? -2.051 -15.742 -6.140 1.00 85.25 258 LEU A O 1
ATOM 2028 N N . PRO A 1 259 ? -4.149 -16.366 -5.630 1.00 82.75 259 PRO A N 1
ATOM 2029 C CA . PRO A 1 259 ? -4.200 -17.423 -6.631 1.00 82.75 259 PRO A CA 1
ATOM 2030 C C . PRO A 1 259 ? -4.364 -16.832 -8.038 1.00 82.75 259 PRO A C 1
ATOM 2032 O O . PRO A 1 259 ? -5.028 -15.811 -8.213 1.00 82.75 259 PRO A O 1
ATOM 2035 N N . THR A 1 260 ? -3.796 -17.507 -9.032 1.00 76.38 260 THR A N 1
ATOM 2036 C CA . THR A 1 260 ? -4.035 -17.259 -10.460 1.00 76.38 260 THR A CA 1
ATOM 2037 C C . THR A 1 260 ? -4.879 -18.393 -11.048 1.00 76.38 260 THR A C 1
ATOM 2039 O O . THR A 1 260 ? -5.109 -19.405 -10.382 1.00 76.38 260 THR A O 1
ATOM 2042 N N . ASP A 1 261 ? -5.341 -18.245 -12.293 1.00 75.75 261 ASP A N 1
ATOM 2043 C CA . ASP A 1 261 ? -6.115 -19.293 -12.982 1.00 75.75 261 ASP A CA 1
ATOM 2044 C C . ASP A 1 261 ? -5.348 -20.629 -13.053 1.00 75.75 261 ASP A C 1
ATOM 2046 O O . ASP A 1 261 ? -5.946 -21.702 -12.944 1.00 75.75 261 ASP A O 1
ATOM 2050 N N . ASP A 1 262 ? -4.017 -20.557 -13.156 1.00 75.06 262 ASP A N 1
ATOM 2051 C CA . ASP A 1 262 ? -3.134 -21.707 -13.369 1.00 75.06 262 ASP A CA 1
ATOM 2052 C C . ASP A 1 262 ? -2.355 -22.154 -12.114 1.00 75.06 262 ASP A C 1
ATOM 2054 O O . ASP A 1 262 ? -1.745 -23.228 -12.120 1.00 75.06 262 ASP A O 1
ATOM 2058 N N . ALA A 1 263 ? -2.355 -21.373 -11.022 1.00 76.06 263 ALA A N 1
ATOM 2059 C CA . ALA A 1 263 ? -1.574 -21.687 -9.823 1.00 76.06 263 ALA A CA 1
ATOM 2060 C C . ALA A 1 263 ? -2.228 -21.222 -8.503 1.00 76.06 263 ALA A C 1
ATOM 2062 O O . ALA A 1 263 ? -2.829 -20.150 -8.430 1.00 76.06 263 ALA A O 1
ATOM 2063 N N . PRO A 1 264 ? -2.069 -21.986 -7.400 1.00 83.06 264 PRO A N 1
ATOM 2064 C CA . PRO A 1 264 ? -2.518 -21.542 -6.081 1.00 83.06 264 PRO A CA 1
ATOM 2065 C C . PRO A 1 264 ? -1.717 -20.323 -5.603 1.00 83.06 264 PRO A C 1
ATOM 2067 O O . PRO A 1 264 ? -0.589 -20.112 -6.035 1.00 83.06 264 PRO A O 1
ATOM 2070 N N . GLY A 1 265 ? -2.258 -19.563 -4.647 1.00 84.81 265 GLY A N 1
ATOM 2071 C CA . GLY A 1 265 ? -1.549 -18.443 -4.019 1.00 84.81 265 GLY A CA 1
ATOM 2072 C C . GLY A 1 265 ? -0.232 -18.869 -3.363 1.00 84.81 265 GLY A C 1
ATOM 2073 O O . GLY A 1 265 ? -0.089 -19.995 -2.883 1.00 84.81 265 GLY A O 1
ATOM 2074 N N . GLY A 1 266 ? 0.778 -18.003 -3.416 1.00 89.12 266 GLY A N 1
ATOM 2075 C CA . GLY A 1 266 ? 2.092 -18.256 -2.821 1.00 89.12 266 GLY A CA 1
ATOM 2076 C C . GLY A 1 266 ? 2.153 -17.880 -1.343 1.00 89.12 266 GLY A C 1
ATOM 2077 O O . GLY A 1 266 ? 1.306 -17.148 -0.832 1.00 89.12 266 GLY A O 1
ATOM 2078 N N . GLN A 1 267 ? 3.179 -18.356 -0.642 1.00 92.00 267 GLN A N 1
ATOM 2079 C CA . GLN A 1 267 ? 3.497 -17.887 0.704 1.00 92.00 267 GLN A CA 1
ATOM 2080 C C . GLN A 1 267 ? 4.678 -16.924 0.642 1.00 92.00 267 GLN A C 1
ATOM 2082 O O . GLN A 1 267 ? 5.708 -17.250 0.065 1.00 92.00 267 GLN A O 1
ATOM 2087 N N . VAL A 1 268 ? 4.558 -15.761 1.278 1.00 93.88 268 VAL A N 1
ATOM 2088 C CA . VAL A 1 268 ? 5.677 -14.827 1.440 1.00 93.88 268 VAL A CA 1
ATOM 2089 C C . VAL A 1 268 ? 6.138 -14.853 2.892 1.00 93.88 268 VAL A C 1
ATOM 2091 O O . VAL A 1 268 ? 5.326 -14.699 3.806 1.00 93.88 268 VAL A O 1
ATOM 2094 N N . LEU A 1 269 ? 7.439 -15.035 3.102 1.00 94.69 269 LEU A N 1
ATOM 2095 C CA . LEU A 1 269 ? 8.098 -14.885 4.393 1.00 94.69 269 LEU A CA 1
ATOM 2096 C C . LEU A 1 269 ? 9.297 -13.956 4.221 1.00 94.69 269 LEU A C 1
ATOM 2098 O O . LEU A 1 269 ? 10.180 -14.202 3.402 1.00 94.69 269 LEU A O 1
ATOM 2102 N N . TYR A 1 270 ? 9.337 -12.892 5.011 1.00 94.00 270 TYR A N 1
ATOM 2103 C CA . TYR A 1 270 ? 10.462 -11.975 5.011 1.00 94.00 270 TYR A CA 1
ATOM 2104 C C . TYR A 1 270 ? 10.732 -11.433 6.403 1.00 94.00 270 TYR A C 1
ATOM 2106 O O . TYR A 1 270 ? 9.857 -11.434 7.273 1.00 94.00 270 TYR A O 1
ATOM 2114 N N . VAL A 1 271 ? 11.963 -10.980 6.594 1.00 93.31 271 VAL A N 1
ATOM 2115 C CA . VAL A 1 271 ? 12.398 -10.249 7.782 1.00 93.31 271 VAL A CA 1
ATOM 2116 C C . VAL A 1 271 ? 12.715 -8.813 7.386 1.00 93.31 271 VAL A C 1
ATOM 2118 O O . VAL A 1 271 ? 13.181 -8.551 6.278 1.00 93.31 271 VAL A O 1
ATOM 2121 N N . THR A 1 272 ? 12.400 -7.870 8.266 1.00 89.62 272 THR A N 1
ATOM 2122 C CA . THR A 1 272 ? 12.666 -6.449 8.042 1.00 89.62 272 THR A CA 1
ATOM 2123 C C . THR A 1 272 ? 12.775 -5.723 9.374 1.00 89.62 272 THR A C 1
ATOM 2125 O O . THR A 1 272 ? 12.116 -6.086 10.353 1.00 89.62 272 THR A O 1
ATOM 2128 N N . HIS A 1 273 ? 13.586 -4.671 9.392 1.00 85.31 273 HIS A N 1
ATOM 2129 C CA . HIS A 1 273 ? 13.608 -3.681 10.465 1.00 85.31 273 HIS A CA 1
ATOM 2130 C C . HIS A 1 273 ? 12.754 -2.449 10.141 1.00 85.31 273 HIS A C 1
ATOM 2132 O O . HIS A 1 273 ? 12.569 -1.586 11.001 1.00 85.31 273 HIS A O 1
ATOM 2138 N N . SER A 1 274 ? 12.227 -2.349 8.918 1.00 83.94 274 SER A N 1
ATOM 2139 C CA . SER A 1 274 ? 11.494 -1.171 8.483 1.00 83.94 274 SER A CA 1
ATOM 2140 C C . SER A 1 274 ? 10.022 -1.212 8.903 1.00 83.94 274 SER A C 1
ATOM 2142 O O . SER A 1 274 ? 9.306 -2.150 8.548 1.00 83.94 274 SER A O 1
ATOM 2144 N N . PRO A 1 275 ? 9.498 -0.148 9.545 1.00 78.38 275 PRO A N 1
ATOM 2145 C CA . PRO A 1 275 ? 8.068 -0.027 9.820 1.00 78.38 275 PRO A CA 1
ATOM 2146 C C . PRO A 1 275 ? 7.213 0.151 8.555 1.00 78.38 275 PRO A C 1
ATOM 2148 O O . PRO A 1 275 ? 5.991 0.011 8.622 1.00 78.38 275 PRO A O 1
ATOM 2151 N N . PHE A 1 276 ? 7.826 0.494 7.418 1.00 79.00 276 PHE A N 1
ATOM 2152 C CA . PHE A 1 276 ? 7.137 0.726 6.144 1.00 79.00 276 PHE A CA 1
ATOM 2153 C C . PHE A 1 276 ? 7.011 -0.528 5.288 1.00 79.00 276 PHE A C 1
ATOM 2155 O O . PHE A 1 276 ? 6.288 -0.507 4.299 1.00 79.00 276 PHE A O 1
ATOM 2162 N N . LEU A 1 277 ? 7.682 -1.612 5.662 1.00 86.62 277 LEU A N 1
ATOM 2163 C CA . LEU A 1 277 ? 7.513 -2.916 5.037 1.00 86.62 277 LEU A CA 1
ATOM 2164 C C . LEU A 1 277 ? 6.709 -3.850 5.956 1.00 86.62 277 LEU A C 1
ATOM 2166 O O . LEU A 1 277 ? 6.878 -5.062 5.942 1.00 86.62 277 LEU A O 1
ATOM 2170 N N . ILE A 1 278 ? 5.825 -3.293 6.785 1.00 85.81 278 ILE A N 1
ATOM 2171 C CA . ILE A 1 278 ? 4.917 -4.048 7.651 1.00 85.81 278 ILE A CA 1
ATOM 2172 C C . ILE A 1 278 ? 3.490 -3.838 7.158 1.00 85.81 278 ILE A C 1
ATOM 2174 O O . ILE A 1 278 ? 3.021 -2.702 7.100 1.00 85.81 278 ILE A O 1
ATOM 2178 N N . ASP A 1 279 ? 2.795 -4.934 6.850 1.00 85.88 279 ASP A N 1
ATOM 2179 C CA . ASP A 1 279 ? 1.379 -4.901 6.482 1.00 85.88 279 ASP A CA 1
ATOM 2180 C C . ASP A 1 279 ? 0.489 -4.730 7.726 1.00 85.88 279 ASP A C 1
ATOM 2182 O O . ASP A 1 279 ? 0.059 -5.690 8.370 1.00 85.88 279 ASP A O 1
ATOM 2186 N N . LYS A 1 280 ? 0.208 -3.474 8.070 1.00 81.38 280 LYS A N 1
ATOM 2187 C CA . LYS A 1 280 ? -0.658 -3.062 9.183 1.00 81.38 280 LYS A CA 1
ATOM 2188 C C . LYS A 1 280 ? -2.118 -3.449 8.966 1.00 81.38 280 LYS A C 1
ATOM 2190 O O . LYS A 1 280 ? -2.850 -3.549 9.946 1.00 81.38 280 LYS A O 1
ATOM 2195 N N . ASN A 1 281 ? -2.539 -3.696 7.721 1.00 81.88 281 ASN A N 1
ATOM 2196 C CA . ASN A 1 281 ? -3.880 -4.211 7.444 1.00 81.88 281 ASN A CA 1
ATOM 2197 C C . ASN A 1 281 ? -4.046 -5.663 7.914 1.00 81.88 281 ASN A C 1
ATOM 2199 O O . ASN A 1 281 ? -5.177 -6.111 8.057 1.00 81.88 281 ASN A O 1
ATOM 2203 N N . ARG A 1 282 ? -2.948 -6.400 8.147 1.00 82.00 282 ARG A N 1
ATOM 2204 C CA . ARG A 1 282 ? -2.949 -7.827 8.501 1.00 82.00 282 ARG A CA 1
ATOM 2205 C C . ARG A 1 282 ? -2.085 -8.115 9.721 1.00 82.00 282 ARG A C 1
ATOM 2207 O O . ARG A 1 282 ? -1.097 -8.851 9.668 1.00 82.00 282 ARG A O 1
ATOM 2214 N N . ALA A 1 283 ? -2.498 -7.552 10.854 1.00 77.44 283 ALA A N 1
ATOM 2215 C CA . ALA A 1 283 ? -1.807 -7.711 12.133 1.00 77.44 283 ALA A CA 1
ATOM 2216 C C . ALA A 1 283 ? -1.624 -9.184 12.555 1.00 77.44 283 ALA A C 1
ATOM 2218 O O . ALA A 1 283 ? -0.619 -9.530 13.177 1.00 77.44 283 ALA A O 1
ATOM 2219 N N . ASP A 1 284 ? -2.550 -10.059 12.151 1.00 79.69 284 ASP A N 1
ATOM 2220 C CA . ASP A 1 284 ? -2.533 -11.509 12.385 1.00 79.69 284 ASP A CA 1
ATOM 2221 C C . ASP A 1 284 ? -1.342 -12.228 11.724 1.00 79.69 284 ASP A C 1
ATOM 2223 O O . ASP A 1 284 ? -0.984 -13.346 12.115 1.00 79.69 284 ASP A O 1
ATOM 2227 N N . ARG A 1 285 ? -0.699 -11.595 10.735 1.00 86.25 285 ARG A N 1
ATOM 2228 C CA . ARG A 1 285 ? 0.460 -12.128 10.000 1.00 86.25 285 ARG A CA 1
ATOM 2229 C C . ARG A 1 285 ? 1.801 -11.660 10.561 1.00 86.25 285 ARG A C 1
ATOM 2231 O O . ARG A 1 285 ? 2.828 -12.258 10.253 1.00 86.25 285 ARG A O 1
ATOM 2238 N N . ILE A 1 286 ? 1.804 -10.628 11.400 1.00 87.44 286 ILE A N 1
ATOM 2239 C CA . ILE A 1 286 ? 3.033 -10.037 11.928 1.00 87.44 286 ILE A CA 1
ATOM 2240 C C . ILE A 1 286 ? 3.574 -10.916 13.058 1.00 87.44 286 ILE A C 1
ATOM 2242 O O . ILE A 1 286 ? 2.841 -11.342 13.953 1.00 87.44 286 ILE A O 1
ATOM 2246 N N . ARG A 1 287 ? 4.876 -11.198 13.022 1.00 88.81 287 ARG A N 1
ATOM 2247 C CA . ARG A 1 287 ? 5.605 -11.898 14.084 1.00 88.81 287 ARG A CA 1
ATOM 2248 C C . ARG A 1 287 ? 6.725 -10.992 14.570 1.00 88.81 287 ARG A C 1
ATOM 2250 O O . ARG A 1 287 ? 7.563 -10.590 13.771 1.00 88.81 287 ARG A O 1
ATOM 2257 N N . VAL A 1 288 ? 6.740 -10.673 15.861 1.00 86.75 288 VAL A N 1
ATOM 2258 C CA . VAL A 1 288 ? 7.805 -9.858 16.463 1.00 86.75 288 VAL A CA 1
ATOM 2259 C C . VAL A 1 288 ? 8.779 -10.782 17.176 1.00 86.75 288 VAL A C 1
ATOM 2261 O O . VAL A 1 288 ? 8.380 -11.576 18.031 1.00 86.75 288 VAL A O 1
ATOM 2264 N N . LEU A 1 289 ? 10.050 -10.694 16.791 1.00 87.56 289 LEU A N 1
ATOM 2265 C CA . LEU A 1 289 ? 11.142 -11.395 17.451 1.00 87.56 289 LEU A CA 1
ATOM 2266 C C . LEU A 1 289 ? 11.666 -10.511 18.582 1.00 87.56 289 LEU A C 1
ATOM 2268 O O . LEU A 1 289 ? 12.256 -9.463 18.335 1.00 87.56 289 LEU A O 1
ATOM 2272 N N . ASP A 1 290 ? 11.430 -10.937 19.818 1.00 82.25 290 ASP A N 1
ATOM 2273 C CA . ASP A 1 290 ? 11.876 -10.249 21.023 1.00 82.25 290 ASP A CA 1
ATOM 2274 C C . ASP A 1 290 ? 13.048 -11.002 21.661 1.00 82.25 290 ASP A C 1
ATOM 2276 O O . ASP A 1 290 ? 13.019 -12.227 21.823 1.00 82.25 290 ASP A O 1
ATOM 2280 N N . LYS A 1 291 ? 14.103 -10.274 22.024 1.00 80.81 291 LYS A N 1
ATOM 2281 C CA . LYS A 1 291 ? 15.289 -10.861 22.645 1.00 80.81 291 LYS A CA 1
ATOM 2282 C C . LYS A 1 291 ? 15.063 -10.926 24.154 1.00 80.81 291 LYS A C 1
ATOM 2284 O O . LYS A 1 291 ? 15.214 -9.924 24.847 1.00 80.81 291 LYS A O 1
ATOM 2289 N N . GLY A 1 292 ? 14.721 -12.115 24.651 1.00 75.25 292 GLY A N 1
ATOM 2290 C CA . GLY A 1 292 ? 14.569 -12.381 26.078 1.00 75.25 292 GLY A CA 1
ATOM 2291 C C . GLY A 1 292 ? 15.879 -12.218 26.852 1.00 75.25 292 GLY A C 1
ATOM 2292 O O . GLY A 1 292 ? 16.968 -12.068 26.285 1.00 75.25 292 GLY A O 1
ATOM 2293 N N . THR A 1 293 ? 15.781 -12.243 28.179 1.00 78.38 293 THR A N 1
ATOM 2294 C CA . THR A 1 293 ? 16.943 -12.075 29.064 1.00 78.38 293 THR A CA 1
ATOM 2295 C C . THR A 1 293 ? 17.484 -13.416 29.552 1.00 78.38 293 THR A C 1
ATOM 2297 O O . THR A 1 293 ? 16.721 -14.297 29.942 1.00 78.38 293 THR A O 1
ATOM 2300 N N . GLY A 1 294 ? 18.812 -13.560 29.596 1.00 78.19 294 GLY A N 1
ATOM 2301 C CA . GLY A 1 294 ? 19.466 -14.750 30.148 1.00 78.19 294 GLY A CA 1
ATOM 2302 C C . GLY A 1 294 ? 19.171 -16.018 29.341 1.00 78.19 294 GLY A C 1
ATOM 2303 O O . GLY A 1 294 ? 19.458 -16.066 28.147 1.00 78.19 294 GLY A O 1
ATOM 2304 N N . GLU A 1 295 ? 18.621 -17.039 30.002 1.00 77.81 295 GLU A N 1
ATOM 2305 C CA . GLU A 1 295 ? 18.327 -18.346 29.393 1.00 77.81 295 GLU A CA 1
ATOM 2306 C C . GLU A 1 295 ? 16.995 -18.402 28.624 1.00 77.81 295 GLU A C 1
ATOM 2308 O O . GLU A 1 295 ? 16.733 -19.395 27.952 1.00 77.81 295 GLU A O 1
ATOM 2313 N N . GLU A 1 296 ? 16.163 -17.350 28.659 1.00 77.19 296 GLU A N 1
ATOM 2314 C CA . GLU A 1 296 ? 14.879 -17.330 27.929 1.00 77.19 296 GLU A CA 1
ATOM 2315 C C . GLU A 1 296 ? 15.035 -17.376 26.397 1.00 77.19 296 GLU A C 1
ATOM 2317 O O . GLU A 1 296 ? 14.100 -17.765 25.697 1.00 77.19 296 GLU A O 1
ATOM 2322 N N . GLY A 1 297 ? 16.197 -16.993 25.857 1.00 82.12 297 GLY A N 1
ATOM 2323 C CA . GLY A 1 297 ? 16.442 -16.988 24.412 1.00 82.12 297 GLY A CA 1
ATOM 2324 C C . GLY A 1 297 ? 15.575 -15.980 23.641 1.00 82.12 297 GLY A C 1
ATOM 2325 O O . GLY A 1 297 ? 15.197 -14.931 24.159 1.00 82.12 297 GLY A O 1
ATOM 2326 N N . VAL A 1 298 ? 15.302 -16.262 22.362 1.00 84.56 298 VAL A N 1
ATOM 2327 C CA . VAL A 1 298 ? 14.457 -15.410 21.503 1.00 84.56 298 VAL A CA 1
ATOM 2328 C C . VAL A 1 298 ? 12.997 -15.835 21.640 1.00 84.56 298 VAL A C 1
ATOM 2330 O O . VAL A 1 298 ? 12.661 -17.002 21.439 1.00 84.56 298 VAL A O 1
ATOM 2333 N N . ARG A 1 299 ? 12.119 -14.877 21.937 1.00 85.06 299 ARG A N 1
ATOM 2334 C CA . ARG A 1 299 ? 10.669 -15.069 22.021 1.00 85.06 299 ARG A CA 1
ATOM 2335 C C . ARG A 1 299 ? 10.008 -14.588 20.734 1.00 85.06 299 ARG A C 1
ATOM 2337 O O . ARG A 1 299 ? 10.398 -13.571 20.171 1.00 85.06 299 ARG A O 1
ATOM 2344 N N . VAL A 1 300 ? 8.980 -15.305 20.283 1.00 86.81 300 VAL A N 1
ATOM 2345 C CA . VAL A 1 300 ? 8.185 -14.924 19.106 1.00 86.81 300 VAL A CA 1
ATOM 2346 C C . VAL A 1 300 ? 6.798 -14.487 19.558 1.00 86.81 300 VAL A C 1
ATOM 2348 O O . VAL A 1 300 ? 5.981 -15.320 19.955 1.00 86.81 300 VAL A O 1
ATOM 2351 N N . VAL A 1 301 ? 6.509 -13.192 19.464 1.00 82.50 301 VAL A N 1
ATOM 2352 C CA . VAL A 1 301 ? 5.165 -12.650 19.700 1.00 82.50 301 VAL A CA 1
ATOM 2353 C C . VAL A 1 301 ? 4.354 -12.819 18.419 1.00 82.50 301 VAL A C 1
ATOM 2355 O O . VAL A 1 301 ? 4.725 -12.299 17.366 1.00 82.50 301 VAL A O 1
ATOM 2358 N N . ARG A 1 302 ? 3.271 -13.604 18.491 1.00 78.25 302 ARG A N 1
ATOM 2359 C CA . ARG A 1 302 ? 2.540 -14.068 17.301 1.00 78.25 302 ARG A CA 1
ATOM 2360 C C . ARG A 1 302 ? 1.415 -13.158 16.826 1.00 78.25 302 ARG A C 1
ATOM 2362 O O . ARG A 1 302 ? 1.069 -13.238 15.660 1.00 78.25 302 ARG A O 1
ATOM 2369 N N . ASP A 1 303 ? 0.832 -12.350 17.698 1.00 68.56 303 ASP A N 1
ATOM 2370 C CA . ASP A 1 303 ? -0.312 -11.511 17.348 1.00 68.56 303 ASP A CA 1
ATOM 2371 C C . ASP A 1 303 ? -0.128 -10.135 17.977 1.00 68.56 303 ASP A C 1
ATOM 2373 O O . ASP A 1 303 ? -0.320 -9.941 19.178 1.00 68.56 303 ASP A O 1
ATOM 2377 N N . VAL A 1 304 ? 0.315 -9.187 17.155 1.00 67.62 304 VAL A N 1
ATOM 2378 C CA . VAL A 1 304 ? 0.503 -7.797 17.582 1.00 67.62 304 VAL A CA 1
ATOM 2379 C C . VAL A 1 304 ? -0.811 -7.021 17.604 1.00 67.62 304 VAL A C 1
ATOM 2381 O O . VAL A 1 304 ? -0.897 -6.018 18.310 1.00 67.62 304 VAL A O 1
ATOM 2384 N N . GLY A 1 305 ? -1.834 -7.476 16.870 1.00 61.22 305 GLY A N 1
ATOM 2385 C CA . GLY A 1 305 ? -3.135 -6.813 16.789 1.00 61.22 305 GLY A CA 1
ATOM 2386 C C . GLY A 1 305 ? -3.860 -6.840 18.130 1.00 61.22 305 GLY A C 1
ATOM 2387 O O . GLY A 1 305 ? -4.375 -5.813 18.573 1.00 61.22 305 GLY A O 1
ATOM 2388 N N . ARG A 1 306 ? -3.791 -7.976 18.837 1.00 62.88 306 ARG A N 1
ATOM 2389 C CA . ARG A 1 306 ? -4.356 -8.136 20.191 1.00 62.88 306 ARG A CA 1
ATOM 2390 C C . ARG A 1 306 ? -3.803 -7.153 21.226 1.00 62.88 306 ARG A C 1
ATOM 2392 O O . ARG A 1 306 ? -4.527 -6.770 22.138 1.00 62.88 306 ARG A O 1
ATOM 2399 N N . ASN A 1 307 ? -2.553 -6.721 21.061 1.00 59.25 307 ASN A N 1
ATOM 2400 C CA . ASN A 1 307 ? -1.870 -5.808 21.980 1.00 59.25 307 ASN A CA 1
ATOM 2401 C C . ASN A 1 307 ? -1.667 -4.407 21.375 1.00 59.25 307 ASN A C 1
ATOM 2403 O O . ASN A 1 307 ? -0.698 -3.731 21.707 1.00 59.25 307 ASN A O 1
ATOM 2407 N N . HIS A 1 308 ? -2.533 -3.961 20.455 1.00 61.53 308 HIS A N 1
ATOM 2408 C CA . HIS A 1 308 ? -2.485 -2.607 19.870 1.00 61.53 308 HIS A CA 1
ATOM 2409 C C . HIS A 1 308 ? -1.135 -2.235 19.238 1.00 61.53 308 HIS A C 1
ATOM 2411 O O . HIS A 1 308 ? -0.705 -1.079 19.295 1.00 61.53 308 HIS A O 1
ATOM 2417 N N . PHE A 1 309 ? -0.443 -3.217 18.658 1.00 66.38 309 PHE A N 1
ATOM 2418 C CA . PHE A 1 309 ? 0.902 -3.056 18.108 1.00 66.38 309 PHE A CA 1
ATOM 2419 C C . PHE A 1 309 ? 1.946 -2.574 19.138 1.00 66.38 309 PHE A C 1
ATOM 2421 O O . PHE A 1 309 ? 3.020 -2.124 18.748 1.00 66.38 309 PHE A O 1
ATOM 2428 N N . GLU A 1 310 ? 1.682 -2.680 20.445 1.00 65.06 310 GLU A N 1
ATOM 2429 C CA . GLU A 1 310 ? 2.624 -2.298 21.507 1.00 65.06 310 GLU A CA 1
ATOM 2430 C C . GLU A 1 310 ? 3.939 -3.091 21.441 1.00 65.06 310 GLU A C 1
ATOM 2432 O O . GLU A 1 310 ? 4.987 -2.444 21.416 1.00 65.06 310 GLU A O 1
ATOM 2437 N N . PRO A 1 311 ? 3.939 -4.426 21.234 1.00 67.94 311 PRO A N 1
ATOM 2438 C CA . PRO A 1 311 ? 5.184 -5.167 21.037 1.00 67.94 311 PRO A CA 1
ATOM 2439 C C . PRO A 1 311 ? 5.992 -4.643 19.845 1.00 67.94 311 PRO A C 1
ATOM 2441 O O . PRO A 1 311 ? 7.209 -4.520 19.914 1.00 67.94 311 PRO A O 1
ATOM 2444 N N . LEU A 1 312 ? 5.308 -4.265 18.762 1.00 70.88 312 LEU A N 1
ATOM 2445 C CA . LEU A 1 312 ? 5.932 -3.703 17.567 1.00 70.88 312 LEU A CA 1
ATOM 2446 C C . LEU A 1 312 ? 6.520 -2.308 17.835 1.00 70.88 312 LEU A C 1
ATOM 2448 O O . LEU A 1 312 ? 7.633 -2.022 17.404 1.00 70.88 312 LEU A O 1
ATOM 2452 N N . ARG A 1 313 ? 5.821 -1.459 18.598 1.00 68.00 313 ARG A N 1
ATOM 2453 C CA . ARG A 1 313 ? 6.314 -0.140 19.034 1.00 68.00 313 ARG A CA 1
ATOM 2454 C C . ARG A 1 313 ? 7.557 -0.262 19.914 1.00 68.00 313 ARG A C 1
ATOM 2456 O O . ARG A 1 313 ? 8.533 0.446 19.685 1.00 68.00 313 ARG A O 1
ATOM 2463 N N . THR A 1 314 ? 7.535 -1.175 20.881 1.00 66.75 314 THR A N 1
ATOM 2464 C CA . THR A 1 314 ? 8.652 -1.407 21.803 1.00 66.75 314 THR A CA 1
ATOM 2465 C C . THR A 1 314 ? 9.873 -1.965 21.068 1.00 66.75 314 THR A C 1
ATOM 2467 O O . THR A 1 314 ? 10.983 -1.475 21.277 1.00 66.75 314 THR A O 1
ATOM 2470 N N . SER A 1 315 ? 9.683 -2.912 20.142 1.00 64.00 315 SER A N 1
ATOM 2471 C CA . SER A 1 315 ? 10.777 -3.490 19.348 1.00 64.00 315 SER A CA 1
ATOM 2472 C C . SER A 1 315 ? 11.386 -2.524 18.326 1.00 64.00 315 SER A C 1
ATOM 2474 O O . SER A 1 315 ? 12.580 -2.617 18.053 1.00 64.00 315 SER A O 1
ATOM 2476 N N . LEU A 1 316 ? 10.610 -1.579 17.786 1.00 66.31 316 LEU A N 1
ATOM 2477 C CA . LEU A 1 316 ? 11.117 -0.539 16.880 1.00 66.31 316 LEU A CA 1
ATOM 2478 C C . LEU A 1 316 ? 11.768 0.654 17.621 1.00 66.31 316 LEU A C 1
ATOM 2480 O O . LEU A 1 316 ? 12.427 1.483 16.993 1.00 66.31 316 LEU A O 1
ATOM 2484 N N . GLY A 1 317 ? 11.641 0.744 18.952 1.00 57.09 317 GLY A N 1
ATOM 2485 C CA . GLY A 1 317 ? 12.325 1.736 19.794 1.00 57.09 317 GLY A CA 1
ATOM 2486 C C . GLY A 1 317 ? 11.759 3.167 19.727 1.00 57.09 317 GLY A C 1
ATOM 2487 O O . GLY A 1 317 ? 10.604 3.390 19.383 1.00 57.09 317 GLY A O 1
ATOM 2488 N N . GLY A 1 318 ? 12.582 4.173 20.071 1.00 43.59 318 GLY A N 1
ATOM 2489 C CA . GLY A 1 318 ? 12.215 5.602 20.214 1.00 43.59 318 GLY A CA 1
ATOM 2490 C C . GLY A 1 318 ? 11.652 6.315 18.970 1.00 43.59 318 GLY A C 1
ATOM 2491 O O . GLY A 1 318 ? 11.308 7.493 19.049 1.00 43.59 318 GLY A O 1
ATOM 2492 N N . PHE A 1 319 ? 11.488 5.606 17.851 1.00 46.22 319 PHE A N 1
ATOM 2493 C CA . PHE A 1 319 ? 10.784 6.072 16.656 1.00 46.22 319 PHE A CA 1
ATOM 2494 C C . PHE A 1 319 ? 9.270 6.270 16.879 1.00 46.22 319 PHE A C 1
ATOM 2496 O O . PHE A 1 319 ? 8.610 6.889 16.051 1.00 46.22 319 PHE A O 1
ATOM 2503 N N . VAL A 1 320 ? 8.691 5.814 18.000 1.00 46.34 320 VAL A N 1
ATOM 2504 C CA . VAL A 1 320 ? 7.244 5.936 18.307 1.00 46.34 320 VAL A CA 1
ATOM 2505 C C . VAL A 1 320 ? 6.746 7.395 18.332 1.00 46.34 320 VAL A C 1
ATOM 2507 O O . VAL A 1 320 ? 5.624 7.672 17.918 1.00 46.34 320 VAL A O 1
ATOM 2510 N N . GLY A 1 321 ? 7.584 8.352 18.748 1.00 42.28 321 GLY A N 1
ATOM 2511 C CA . GLY A 1 321 ? 7.206 9.772 18.779 1.00 42.28 321 GLY A CA 1
ATOM 2512 C C . GLY A 1 321 ? 7.103 10.408 17.387 1.00 42.28 321 GLY A C 1
ATOM 2513 O O . GLY A 1 321 ? 6.141 11.120 17.105 1.00 42.28 321 GLY A O 1
ATOM 2514 N N . GLU A 1 322 ? 8.059 10.106 16.503 1.00 41.09 322 GLU A N 1
ATOM 2515 C CA . GLU A 1 322 ? 8.108 10.618 15.124 1.00 41.09 322 GLU A CA 1
ATOM 2516 C C . GLU A 1 322 ? 7.198 9.818 14.174 1.00 41.09 322 GLU A C 1
ATOM 2518 O O . GLU A 1 322 ? 6.649 10.386 13.234 1.00 41.09 322 GLU A O 1
ATOM 2523 N N . THR A 1 323 ? 6.935 8.536 14.464 1.00 49.66 323 THR A N 1
ATOM 2524 C CA . THR A 1 323 ? 6.027 7.657 13.691 1.00 49.66 323 THR A CA 1
ATOM 2525 C C . THR A 1 323 ? 4.551 8.015 13.774 1.00 49.66 323 THR A C 1
ATOM 2527 O O . THR A 1 323 ? 3.792 7.596 12.898 1.00 49.66 323 THR A O 1
ATOM 2530 N N . THR A 1 324 ? 4.143 8.837 14.745 1.00 53.09 324 THR A N 1
ATOM 2531 C CA . THR A 1 324 ? 2.753 9.305 14.874 1.00 53.09 324 THR A CA 1
ATOM 2532 C C . THR A 1 324 ? 2.245 9.972 13.588 1.00 53.09 324 THR A C 1
ATOM 2534 O O . THR A 1 324 ? 1.057 9.892 13.301 1.00 53.09 324 THR A O 1
ATOM 2537 N N . PHE A 1 325 ? 3.132 10.570 12.777 1.00 57.91 325 PHE A N 1
ATOM 2538 C CA . PHE A 1 325 ? 2.754 11.271 11.539 1.00 57.91 325 PHE A CA 1
ATOM 2539 C C . PHE A 1 325 ? 3.344 10.682 10.253 1.00 57.91 325 PHE A C 1
ATOM 2541 O O . PHE A 1 325 ? 3.326 11.333 9.211 1.00 57.91 325 PHE A O 1
ATOM 2548 N N . ILE A 1 326 ? 3.873 9.458 10.312 1.00 58.12 326 ILE A N 1
ATOM 2549 C CA . ILE A 1 326 ? 4.649 8.854 9.220 1.00 58.12 326 ILE A CA 1
ATOM 2550 C C . ILE A 1 326 ? 3.782 8.342 8.044 1.00 58.12 326 ILE A C 1
ATOM 2552 O O . ILE A 1 326 ? 4.310 7.988 6.990 1.00 58.12 326 ILE A O 1
ATOM 2556 N N . GLY A 1 327 ? 2.454 8.329 8.192 1.00 59.59 327 GLY A N 1
ATOM 2557 C CA . GLY A 1 327 ? 1.539 7.930 7.118 1.00 59.59 327 GLY A CA 1
ATOM 2558 C C . GLY A 1 327 ? 1.457 8.961 5.991 1.00 59.59 327 GLY A C 1
ATOM 2559 O O . GLY A 1 327 ? 1.735 10.145 6.186 1.00 59.59 327 GLY A O 1
ATOM 2560 N N . ASN A 1 328 ? 1.009 8.527 4.810 1.00 70.75 328 ASN A N 1
ATOM 2561 C CA . ASN A 1 328 ? 0.713 9.445 3.705 1.00 70.75 328 ASN A CA 1
ATOM 2562 C C . ASN A 1 328 ? -0.437 10.396 4.062 1.00 70.75 328 ASN A C 1
ATOM 2564 O O . ASN A 1 328 ? -0.408 11.578 3.692 1.00 70.75 328 ASN A O 1
ATOM 2568 N N . CYS A 1 329 ? -1.387 9.883 4.848 1.00 85.38 329 CYS A N 1
ATOM 2569 C CA . CYS A 1 329 ? -2.454 10.627 5.492 1.00 85.38 329 CYS A CA 1
ATOM 2570 C C . CYS A 1 329 ? -2.544 10.253 6.980 1.00 85.38 329 CYS A C 1
ATOM 2572 O O . CYS A 1 329 ? -2.427 9.084 7.344 1.00 85.38 329 CYS A O 1
ATOM 2574 N N . ASN A 1 330 ? -2.768 11.242 7.843 1.00 88.56 330 ASN A N 1
ATOM 2575 C CA . ASN A 1 330 ? -2.981 11.042 9.275 1.00 88.56 330 ASN A CA 1
ATOM 2576 C C . ASN A 1 330 ? -4.450 11.312 9.616 1.00 88.56 330 ASN A C 1
ATOM 2578 O O . ASN A 1 330 ? -4.945 12.416 9.378 1.00 88.56 330 ASN A O 1
ATOM 2582 N N . LEU A 1 331 ? -5.129 10.313 10.177 1.00 93.62 331 LEU A N 1
ATOM 2583 C CA . LEU A 1 331 ? -6.489 10.428 10.694 1.00 93.62 331 LEU A CA 1
ATOM 2584 C C . LEU A 1 331 ? -6.426 10.680 12.201 1.00 93.62 331 LEU A C 1
ATOM 2586 O O . LEU A 1 331 ? -6.090 9.779 12.968 1.00 93.62 331 LEU A O 1
ATOM 2590 N N . MET A 1 332 ? -6.722 11.915 12.604 1.00 93.88 332 MET A N 1
ATOM 2591 C CA . MET A 1 332 ? -6.780 12.309 14.010 1.00 93.88 332 MET A CA 1
ATOM 2592 C C . MET A 1 332 ? -8.086 11.816 14.629 1.00 93.88 332 MET A C 1
ATOM 2594 O O . MET A 1 332 ? -9.157 12.061 14.069 1.00 93.88 332 MET A O 1
ATOM 2598 N N . LEU A 1 333 ? -7.961 11.155 15.775 1.00 94.06 333 LEU A N 1
ATOM 2599 C CA . LEU A 1 333 ? -9.035 10.537 16.548 1.00 94.06 333 LEU A CA 1
ATOM 2600 C C . LEU A 1 333 ? -9.026 11.080 17.976 1.00 94.06 333 LEU A C 1
ATOM 2602 O O . LEU A 1 333 ? -8.001 11.592 18.446 1.00 94.06 333 LEU A O 1
ATOM 2606 N N . GLU A 1 334 ? -10.136 10.938 18.687 1.00 91.94 334 GLU A N 1
ATOM 2607 C CA . GLU A 1 334 ? -10.233 11.382 20.072 1.00 91.94 334 GLU A CA 1
ATOM 2608 C C . GLU A 1 334 ? -9.537 10.404 21.006 1.00 91.94 334 GLU A C 1
ATOM 2610 O O . GLU A 1 334 ? -8.693 10.809 21.808 1.00 91.94 334 GLU A O 1
ATOM 2615 N N . GLY A 1 335 ? -9.840 9.115 20.864 1.00 88.31 335 GLY A N 1
ATOM 2616 C CA . GLY A 1 335 ? -9.459 8.083 21.816 1.00 88.31 335 GLY A CA 1
ATOM 2617 C C . GLY A 1 335 ? -8.743 6.881 21.208 1.00 88.31 335 GLY A C 1
ATOM 2618 O O . GLY A 1 335 ? -8.680 6.671 19.998 1.00 88.31 335 GLY A O 1
ATOM 2619 N N . LEU A 1 336 ? -8.192 6.048 22.096 1.00 86.56 336 LEU A N 1
ATOM 2620 C CA . LEU A 1 336 ? -7.640 4.740 21.727 1.00 86.56 336 LEU A CA 1
ATOM 2621 C C . LEU A 1 336 ? -8.738 3.731 21.352 1.00 86.56 336 LEU A C 1
ATOM 2623 O O . LEU A 1 336 ? -8.478 2.839 20.546 1.00 86.56 336 LEU A O 1
ATOM 2627 N N . ALA A 1 337 ? -9.945 3.869 21.912 1.00 90.00 337 ALA A N 1
ATOM 2628 C CA . ALA A 1 337 ? -11.094 3.032 21.565 1.00 90.00 337 ALA A CA 1
ATOM 2629 C C . ALA A 1 337 ? -11.458 3.186 20.077 1.00 90.00 337 ALA A C 1
ATOM 2631 O O . ALA A 1 337 ? -11.616 2.185 19.379 1.00 90.00 337 ALA A O 1
ATOM 2632 N N . ASP A 1 338 ? -11.441 4.416 19.557 1.00 92.50 338 ASP A N 1
ATOM 2633 C CA . ASP A 1 338 ? -11.721 4.717 18.152 1.00 92.50 338 ASP A CA 1
ATOM 2634 C C . ASP A 1 338 ? -10.765 3.962 17.225 1.00 92.50 338 ASP A C 1
ATOM 2636 O O . ASP A 1 338 ? -11.166 3.366 16.225 1.00 92.50 338 ASP A O 1
ATOM 2640 N N . GLN A 1 339 ? -9.479 3.935 17.589 1.00 88.69 339 GLN A N 1
ATOM 2641 C CA . GLN A 1 339 ? -8.461 3.216 16.833 1.00 88.69 339 GLN A CA 1
ATOM 2642 C C . GLN A 1 339 ? -8.768 1.711 16.761 1.00 88.69 339 GLN A C 1
ATOM 2644 O O . GLN A 1 339 ? -8.537 1.102 15.715 1.00 88.69 339 GLN A O 1
ATOM 2649 N N . ILE A 1 340 ? -9.288 1.112 17.838 1.00 89.19 340 ILE A N 1
ATOM 2650 C CA . ILE A 1 340 ? -9.664 -0.310 17.872 1.00 89.19 340 ILE A CA 1
ATOM 2651 C C . ILE A 1 340 ? -10.824 -0.575 16.919 1.00 89.19 340 ILE A C 1
ATOM 2653 O O . ILE A 1 340 ? -10.729 -1.497 16.108 1.00 89.19 340 ILE A O 1
ATOM 2657 N N . TYR A 1 341 ? -11.878 0.240 16.982 1.00 93.69 341 TYR A N 1
ATOM 2658 C CA . TYR A 1 341 ? -13.032 0.096 16.099 1.00 93.69 341 TYR A CA 1
ATOM 2659 C C . TYR A 1 341 ? -12.638 0.234 14.628 1.00 93.69 341 TYR A C 1
ATOM 2661 O O . TYR A 1 341 ? -12.929 -0.648 13.820 1.00 93.69 341 TYR A O 1
ATOM 2669 N N . LEU A 1 342 ? -11.920 1.304 14.276 1.00 93.62 342 LEU A N 1
ATOM 2670 C CA . LEU A 1 342 ? -11.542 1.575 12.889 1.00 93.62 342 LEU A CA 1
ATOM 2671 C C . LEU A 1 342 ? -10.567 0.524 12.342 1.00 93.62 342 LEU A C 1
ATOM 2673 O O . LEU A 1 342 ? -10.755 0.041 11.225 1.00 93.62 342 LEU A O 1
ATOM 2677 N N . ALA A 1 343 ? -9.537 0.144 13.107 1.00 89.62 343 ALA A N 1
ATOM 2678 C CA . ALA A 1 343 ? -8.563 -0.845 12.651 1.00 89.62 343 ALA A CA 1
ATOM 2679 C C . ALA A 1 343 ? -9.170 -2.252 12.573 1.00 89.62 343 ALA A C 1
ATOM 2681 O O . ALA A 1 343 ? -9.007 -2.936 11.563 1.00 89.62 343 ALA A O 1
ATOM 2682 N N . GLY A 1 344 ? -9.896 -2.666 13.615 1.00 89.00 344 GLY A N 1
ATOM 2683 C CA . GLY A 1 344 ? -10.500 -3.992 13.692 1.00 89.00 344 GLY A CA 1
ATOM 2684 C C . GLY A 1 344 ? -11.590 -4.195 12.643 1.00 89.00 344 GLY A C 1
ATOM 2685 O O . GLY A 1 344 ? -11.621 -5.230 11.979 1.00 89.00 344 GLY A O 1
ATOM 2686 N N . MET A 1 345 ? -12.458 -3.200 12.443 1.00 93.06 345 MET A N 1
ATOM 2687 C CA . MET A 1 345 ? -13.519 -3.306 11.445 1.00 93.06 345 MET A CA 1
ATOM 2688 C C . MET A 1 345 ? -12.981 -3.216 10.015 1.00 93.06 345 MET A C 1
ATOM 2690 O O . MET A 1 345 ? -13.492 -3.890 9.123 1.00 93.06 345 MET A O 1
ATOM 2694 N N . SER A 1 346 ? -11.916 -2.442 9.785 1.00 91.88 346 SER A N 1
ATOM 2695 C CA . SER A 1 346 ? -11.251 -2.425 8.481 1.00 91.88 346 SER A CA 1
ATOM 2696 C C . SER A 1 346 ? -10.645 -3.790 8.127 1.00 91.88 346 SER A C 1
ATOM 2698 O O . SER A 1 346 ? -10.847 -4.268 7.012 1.00 91.88 346 SER A O 1
ATOM 2700 N N . ASP A 1 347 ? -9.957 -4.455 9.069 1.00 86.69 347 ASP A N 1
ATOM 2701 C CA . ASP A 1 347 ? -9.438 -5.821 8.862 1.00 86.69 347 ASP A CA 1
ATOM 2702 C C . ASP A 1 347 ? -10.575 -6.808 8.551 1.00 86.69 347 ASP A C 1
ATOM 2704 O O . ASP A 1 347 ? -10.483 -7.570 7.588 1.00 86.69 347 ASP A O 1
ATOM 2708 N N . LEU A 1 348 ? -11.686 -6.744 9.295 1.00 87.88 348 LEU A N 1
ATOM 2709 C CA . LEU A 1 348 ? -12.869 -7.572 9.042 1.00 87.88 348 LEU A CA 1
ATOM 2710 C C . LEU A 1 348 ? -13.422 -7.406 7.621 1.00 87.88 348 LEU A C 1
ATOM 2712 O O . LEU A 1 348 ? -13.511 -8.387 6.884 1.00 87.88 348 LEU A O 1
ATOM 2716 N N . LEU A 1 349 ? -13.731 -6.174 7.209 1.00 90.56 349 LEU A N 1
ATOM 2717 C CA . LEU A 1 349 ? -14.288 -5.899 5.879 1.00 90.56 349 LEU A CA 1
ATOM 2718 C C . LEU A 1 349 ? -13.316 -6.294 4.756 1.00 90.56 349 LEU A C 1
ATOM 2720 O O . LEU A 1 349 ? -13.727 -6.811 3.717 1.00 90.56 349 LEU A O 1
ATOM 2724 N N . ARG A 1 350 ? -12.004 -6.115 4.961 1.00 86.12 350 ARG A N 1
ATOM 2725 C CA . ARG A 1 350 ? -10.985 -6.542 3.989 1.00 86.12 350 ARG A CA 1
ATOM 2726 C C . ARG A 1 350 ? -10.930 -8.057 3.828 1.00 86.12 350 ARG A C 1
ATOM 2728 O O . ARG A 1 350 ? -10.742 -8.533 2.710 1.00 86.12 350 ARG A O 1
ATOM 2735 N N . ARG A 1 351 ? -11.100 -8.825 4.910 1.00 82.88 351 ARG A N 1
ATOM 2736 C CA . ARG A 1 351 ? -11.157 -10.299 4.849 1.00 82.88 351 ARG A CA 1
ATOM 2737 C C . ARG A 1 351 ? -12.383 -10.803 4.092 1.00 82.88 351 ARG A C 1
ATOM 2739 O O . ARG A 1 351 ? -12.294 -11.843 3.448 1.00 82.88 351 ARG A O 1
ATOM 2746 N N . GLU A 1 352 ? -13.483 -10.060 4.138 1.00 84.56 352 GLU A N 1
ATOM 2747 C CA . GLU A 1 352 ? -14.710 -10.349 3.385 1.00 84.56 352 GLU A CA 1
ATOM 2748 C C . GLU A 1 352 ? -14.629 -9.933 1.902 1.00 84.56 352 GLU A C 1
ATOM 2750 O O . GLU A 1 352 ? -15.546 -10.214 1.134 1.00 84.56 352 GLU A O 1
ATOM 2755 N N . GLY A 1 353 ? -13.531 -9.300 1.470 1.00 81.50 353 GLY A N 1
ATOM 2756 C CA . GLY A 1 353 ? -13.342 -8.881 0.078 1.00 81.50 353 GLY A CA 1
ATOM 2757 C C . GLY A 1 353 ? -14.183 -7.665 -0.318 1.00 81.50 353 GLY A C 1
ATOM 2758 O O . GLY A 1 353 ? -14.453 -7.463 -1.503 1.00 81.50 353 GLY A O 1
ATOM 2759 N N . VAL A 1 354 ? -14.603 -6.860 0.662 1.00 84.44 354 VAL A N 1
ATOM 2760 C CA . VAL A 1 354 ? -15.354 -5.622 0.435 1.00 84.44 354 VAL A CA 1
ATOM 2761 C C . VAL A 1 354 ? -14.495 -4.629 -0.362 1.00 84.44 354 VAL A C 1
ATOM 2763 O O . VAL A 1 354 ? -13.260 -4.668 -0.319 1.00 84.44 354 VAL A O 1
ATOM 2766 N N . ALA A 1 355 ? -15.136 -3.740 -1.125 1.00 79.38 355 ALA A N 1
ATOM 2767 C CA . ALA A 1 355 ? -14.438 -2.772 -1.962 1.00 79.38 355 ALA A CA 1
ATOM 2768 C C . ALA A 1 355 ? -13.418 -1.947 -1.154 1.00 79.38 355 ALA A C 1
ATOM 2770 O O . ALA A 1 355 ? -13.650 -1.563 -0.007 1.00 79.38 355 ALA A O 1
ATOM 2771 N N . SER A 1 356 ? -12.290 -1.592 -1.777 1.00 78.50 356 SER A N 1
ATOM 2772 C CA . SER A 1 356 ? -11.237 -0.796 -1.123 1.00 78.50 356 SER A CA 1
ATOM 2773 C C . SER A 1 356 ? -11.707 0.588 -0.668 1.00 78.50 356 SER A C 1
ATOM 2775 O O . SER A 1 356 ? -11.076 1.197 0.188 1.00 78.50 356 SER A O 1
ATOM 2777 N N . THR A 1 357 ? -12.811 1.093 -1.222 1.00 84.25 357 THR A N 1
ATOM 2778 C CA . THR A 1 357 ? -13.444 2.344 -0.793 1.00 84.25 357 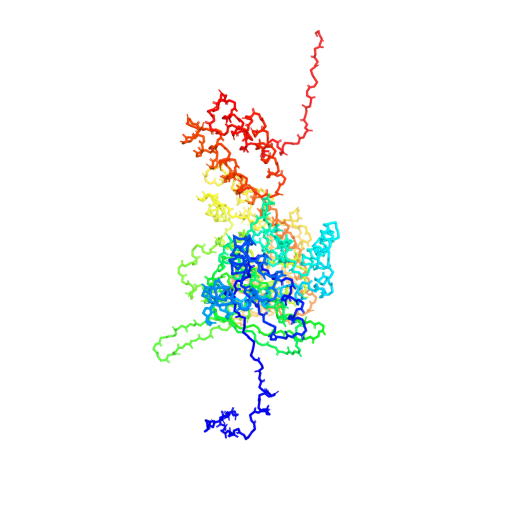THR A CA 1
ATOM 2779 C C . THR A 1 357 ? -14.206 2.214 0.518 1.00 84.25 357 THR A C 1
ATOM 2781 O O . THR A 1 357 ? -14.363 3.210 1.210 1.00 84.25 357 THR A O 1
ATOM 2784 N N . GLU A 1 358 ? -14.655 1.010 0.852 1.00 87.25 358 GLU A N 1
ATOM 2785 C CA . GLU A 1 358 ? -15.472 0.674 2.021 1.00 87.25 358 GLU A CA 1
ATOM 2786 C C . GLU A 1 358 ? -14.629 0.071 3.157 1.00 87.25 358 GLU A C 1
ATOM 2788 O O . GLU A 1 358 ? -15.168 -0.477 4.109 1.00 87.25 358 GLU A O 1
ATOM 2793 N N . SER A 1 359 ? -13.301 0.182 3.081 1.00 90.00 359 SER A N 1
ATOM 2794 C CA . SER A 1 359 ? -12.353 -0.169 4.144 1.00 90.00 359 SER A CA 1
ATOM 2795 C C . SER A 1 359 ? -11.248 0.888 4.238 1.00 90.00 359 SER A C 1
ATOM 2797 O O . SER A 1 359 ? -11.057 1.683 3.317 1.00 90.00 359 SER A O 1
ATOM 2799 N N . LEU A 1 360 ? -10.510 0.924 5.350 1.00 89.88 360 LEU A N 1
ATOM 2800 C CA . LEU A 1 360 ? -9.354 1.816 5.517 1.00 89.88 360 LEU A CA 1
ATOM 2801 C C . LEU A 1 360 ? -8.068 1.093 5.153 1.00 89.88 360 LEU A C 1
ATOM 2803 O O . LEU A 1 360 ? -7.862 -0.054 5.544 1.00 89.88 360 LEU A O 1
ATOM 2807 N N . ASP A 1 361 ? -7.191 1.727 4.383 1.00 85.88 361 ASP A N 1
ATOM 2808 C CA . ASP A 1 361 ? -5.845 1.202 4.145 1.00 85.88 361 ASP A CA 1
ATOM 2809 C C . ASP A 1 361 ? -4.902 1.694 5.243 1.00 85.88 361 ASP A C 1
ATOM 2811 O O . ASP A 1 361 ? -4.396 2.811 5.183 1.00 85.88 361 ASP A O 1
ATOM 2815 N N . LEU A 1 362 ? -4.674 0.861 6.258 1.00 85.19 362 LEU A N 1
ATOM 2816 C CA . LEU A 1 362 ? -3.825 1.168 7.413 1.00 85.19 362 LEU A CA 1
ATOM 2817 C C . LEU A 1 362 ? -2.331 1.216 7.063 1.00 85.19 362 LEU A C 1
ATOM 2819 O O . LEU A 1 362 ? -1.522 1.677 7.870 1.00 85.19 362 LEU A O 1
ATOM 2823 N N . ASN A 1 363 ? -1.947 0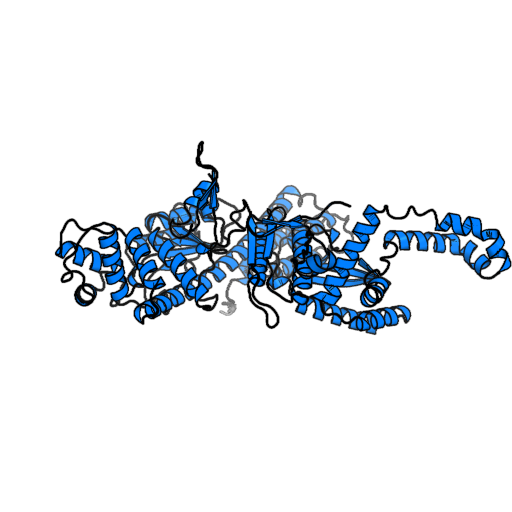.752 5.871 1.00 80.38 363 ASN A N 1
ATOM 2824 C CA . ASN A 1 363 ? -0.595 0.938 5.351 1.00 80.38 363 ASN A CA 1
ATOM 2825 C C . ASN A 1 363 ? -0.384 2.364 4.825 1.00 80.38 363 ASN A C 1
ATOM 2827 O O . ASN A 1 363 ? 0.736 2.875 4.844 1.00 80.38 363 ASN A O 1
ATOM 2831 N N . HIS A 1 364 ? -1.467 3.026 4.414 1.00 79.81 364 HIS A N 1
ATOM 2832 C CA . HIS A 1 364 ? -1.449 4.361 3.823 1.00 79.81 364 HIS A CA 1
ATOM 2833 C C . HIS A 1 364 ? -1.936 5.452 4.794 1.00 79.81 364 HIS A C 1
ATOM 2835 O O . HIS A 1 364 ? -1.392 6.561 4.806 1.00 79.81 364 HIS A O 1
ATOM 2841 N N . ILE A 1 365 ? -2.914 5.126 5.647 1.00 85.38 365 ILE A N 1
ATOM 2842 C CA . ILE A 1 365 ? -3.470 5.986 6.699 1.00 85.38 365 ILE A CA 1
ATOM 2843 C C . ILE A 1 365 ? -2.898 5.591 8.062 1.00 85.38 365 ILE A C 1
ATOM 2845 O O . ILE A 1 365 ? -3.016 4.444 8.492 1.00 85.38 365 ILE A O 1
ATOM 2849 N N . THR A 1 366 ? -2.367 6.568 8.793 1.00 84.31 366 THR A N 1
ATOM 2850 C CA . THR A 1 366 ? -2.005 6.402 10.206 1.00 84.31 366 THR A CA 1
ATOM 2851 C C . THR A 1 366 ? -3.139 6.900 11.096 1.00 84.31 366 THR A C 1
ATOM 2853 O O . THR A 1 366 ? -3.552 8.056 10.997 1.00 84.31 366 THR A O 1
ATOM 2856 N N . LEU A 1 367 ? -3.637 6.029 11.976 1.00 87.56 367 LEU A N 1
ATOM 2857 C CA . LEU A 1 367 ? -4.622 6.374 13.003 1.00 87.56 367 LEU A CA 1
ATOM 2858 C C . LEU A 1 367 ? -3.908 7.021 14.199 1.00 87.56 367 LEU A C 1
ATOM 2860 O O . LEU A 1 367 ? -3.011 6.406 14.782 1.00 87.56 367 LEU A O 1
ATOM 2864 N N . VAL A 1 368 ? -4.296 8.247 14.553 1.00 88.06 368 VAL A N 1
ATOM 2865 C CA . VAL A 1 368 ? -3.629 9.064 15.577 1.00 88.06 368 VAL A CA 1
ATOM 2866 C C . VAL A 1 368 ? -4.596 9.384 16.723 1.00 88.06 368 VAL A C 1
ATOM 2868 O O . VAL A 1 368 ? -5.356 10.347 16.619 1.00 88.06 368 VAL A O 1
ATOM 2871 N N . PRO A 1 369 ? -4.570 8.618 17.827 1.00 88.00 369 PRO A N 1
ATOM 2872 C CA . PRO A 1 369 ? -5.380 8.911 19.008 1.00 88.00 369 PRO A CA 1
ATOM 2873 C C . PRO A 1 369 ? -4.798 10.107 19.781 1.00 88.00 369 PRO A C 1
ATOM 2875 O O . PRO A 1 369 ? -3.657 10.059 20.243 1.00 88.00 369 PRO A O 1
ATOM 2878 N N . ALA A 1 370 ? -5.574 11.183 19.939 1.00 86.94 370 ALA A N 1
ATOM 2879 C CA . ALA A 1 370 ? -5.139 12.403 20.630 1.00 86.94 370 ALA A CA 1
ATOM 2880 C C . ALA A 1 370 ? -5.314 12.348 22.162 1.00 86.94 370 ALA A C 1
ATOM 2882 O O . ALA A 1 370 ? -4.739 13.165 22.883 1.00 86.94 370 ALA A O 1
ATOM 2883 N N . GLY A 1 371 ? -6.118 11.408 22.660 1.00 84.50 371 GLY A N 1
ATOM 2884 C CA . GLY A 1 371 ? -6.475 11.231 24.069 1.00 84.50 371 GLY A CA 1
ATOM 2885 C C . GLY A 1 371 ? -7.734 11.990 24.514 1.00 84.50 371 GLY A C 1
ATOM 2886 O O . GLY A 1 371 ? -8.288 11.653 25.553 1.00 84.50 371 GLY A O 1
ATOM 2887 N N . SER A 1 372 ? -8.171 13.011 23.769 1.00 89.50 372 SER A N 1
ATOM 2888 C CA . SER A 1 372 ? -9.496 13.658 23.882 1.00 89.50 372 SER A CA 1
ATOM 2889 C C . SER A 1 372 ? -9.734 14.603 22.697 1.00 89.50 372 SER A C 1
ATOM 2891 O O . SER A 1 372 ? -8.756 15.112 22.126 1.00 89.50 372 SER A O 1
ATOM 2893 N N . ALA A 1 373 ? -10.994 14.953 22.403 1.00 91.38 373 ALA A N 1
ATOM 2894 C CA . ALA A 1 373 ? -11.356 16.029 21.468 1.00 91.38 373 ALA A CA 1
ATOM 2895 C C . ALA A 1 373 ? -10.535 17.314 21.682 1.00 91.38 373 ALA A C 1
ATOM 2897 O O . ALA A 1 373 ? -10.067 17.944 20.730 1.00 91.38 373 ALA A O 1
ATOM 2898 N N . SER A 1 374 ? -10.294 17.698 22.942 1.00 90.69 374 SER A N 1
ATOM 2899 C CA . SER A 1 374 ? -9.560 18.925 23.285 1.00 90.69 374 SER A CA 1
ATOM 2900 C C . SER A 1 374 ? -8.100 18.943 22.799 1.00 90.69 374 SER A C 1
ATOM 2902 O O . SER A 1 374 ? -7.540 20.019 22.568 1.00 90.69 374 SER A O 1
ATOM 2904 N N . GLN A 1 375 ? -7.486 17.768 22.614 1.00 90.81 375 GLN A N 1
ATOM 2905 C CA . GLN A 1 375 ? -6.093 17.619 22.181 1.00 90.81 375 GLN A CA 1
ATOM 2906 C C . GLN A 1 375 ? -5.948 17.466 20.663 1.00 90.81 375 GLN A C 1
ATOM 2908 O O . GLN A 1 375 ? -4.875 17.750 20.121 1.00 90.81 375 GLN A O 1
ATOM 2913 N N . VAL A 1 376 ? -7.018 17.099 19.952 1.00 92.31 376 VAL A N 1
ATOM 2914 C CA . VAL A 1 376 ? -7.018 16.947 18.486 1.00 92.31 376 VAL A CA 1
ATOM 2915 C C . VAL A 1 376 ? -6.494 18.201 17.757 1.00 92.31 376 VAL A C 1
ATOM 2917 O O . VAL A 1 376 ? -5.637 18.060 16.873 1.00 92.31 376 VAL A O 1
ATOM 2920 N N . PRO A 1 377 ? -6.886 19.445 18.122 1.00 91.12 377 PRO A N 1
ATOM 2921 C CA . PRO A 1 377 ? -6.327 20.645 17.499 1.00 91.12 377 PRO A CA 1
ATOM 2922 C C . PRO A 1 377 ? -4.816 20.796 17.699 1.00 91.12 377 PRO A C 1
ATOM 2924 O O . PRO A 1 377 ? -4.110 21.241 16.791 1.00 91.12 377 PRO A O 1
ATOM 2927 N N . TYR A 1 378 ? -4.304 20.417 18.872 1.00 87.00 378 TYR A N 1
ATOM 2928 C CA . TYR A 1 378 ? -2.874 20.475 19.156 1.00 87.00 378 TYR A CA 1
ATOM 2929 C C . TYR A 1 378 ? -2.101 19.422 18.353 1.00 87.00 378 TYR A C 1
ATOM 2931 O O . TYR A 1 378 ? -1.072 19.750 17.762 1.00 87.00 378 TYR A O 1
ATOM 2939 N N . MET A 1 379 ? -2.625 18.197 18.242 1.00 85.81 379 MET A N 1
ATOM 2940 C CA . MET A 1 379 ? -2.029 17.147 17.406 1.00 85.81 379 MET A CA 1
ATOM 2941 C C . MET A 1 379 ? -2.007 17.522 15.927 1.00 85.81 379 MET A C 1
ATOM 2943 O O . MET A 1 379 ? -0.979 17.382 15.265 1.00 85.81 379 MET A O 1
ATOM 2947 N N . THR A 1 380 ? -3.084 18.134 15.440 1.00 88.12 380 THR A N 1
ATOM 2948 C CA . THR A 1 380 ? -3.148 18.693 14.083 1.00 88.12 380 THR A CA 1
ATOM 2949 C C . THR A 1 380 ? -2.079 19.772 13.862 1.00 88.12 380 THR A C 1
ATOM 2951 O O . THR A 1 380 ? -1.438 19.817 12.809 1.00 88.12 380 THR A O 1
ATOM 2954 N N . TYR A 1 381 ? -1.834 20.626 14.862 1.00 84.31 381 TYR A N 1
ATOM 2955 C CA . TYR A 1 381 ? -0.752 21.613 14.821 1.00 84.31 381 TYR A CA 1
ATOM 2956 C C . TYR A 1 381 ? 0.640 20.983 14.828 1.00 84.31 381 TYR A C 1
ATOM 2958 O O . TYR A 1 381 ? 1.518 21.483 14.126 1.00 84.31 381 TYR A O 1
ATOM 2966 N N . LEU A 1 382 ? 0.860 19.894 15.566 1.00 80.38 382 LEU A N 1
ATOM 2967 C CA . LEU A 1 382 ? 2.142 19.193 15.506 1.00 80.38 382 LEU A CA 1
ATOM 2968 C C . LEU A 1 382 ? 2.400 18.611 14.116 1.00 80.38 382 LEU A C 1
ATOM 2970 O O . LEU A 1 382 ? 3.517 18.744 13.627 1.00 80.38 382 LEU A O 1
ATOM 2974 N N . ALA A 1 383 ? 1.367 18.063 13.475 1.00 78.75 383 ALA A N 1
ATOM 2975 C CA . ALA A 1 383 ? 1.471 17.469 12.149 1.00 78.75 383 ALA A CA 1
ATOM 2976 C C . ALA A 1 383 ? 1.725 18.501 11.033 1.00 78.75 383 ALA A C 1
ATOM 2978 O O . ALA A 1 383 ? 2.617 18.308 10.218 1.00 78.75 383 ALA A O 1
ATOM 2979 N N . ARG A 1 384 ? 0.952 19.601 10.967 1.00 79.19 384 ARG A N 1
ATOM 2980 C CA . ARG A 1 384 ? 1.003 20.566 9.836 1.00 79.19 384 ARG A CA 1
ATOM 2981 C C . ARG A 1 384 ? 1.619 21.932 10.162 1.00 79.19 384 ARG A C 1
ATOM 2983 O O . ARG A 1 384 ? 1.762 22.765 9.270 1.00 79.19 384 ARG A O 1
ATOM 2990 N N . GLY A 1 385 ? 1.919 22.218 11.428 1.00 68.44 385 GLY A N 1
ATOM 2991 C CA . GLY A 1 385 ? 2.263 23.567 11.897 1.00 68.44 385 GLY A CA 1
ATOM 2992 C C . GLY A 1 385 ? 3.754 23.864 12.074 1.00 68.44 385 GLY A C 1
ATOM 2993 O O . GLY A 1 385 ? 4.094 25.026 12.317 1.00 68.44 385 GLY A O 1
ATOM 2994 N N . ARG A 1 386 ? 4.630 22.852 12.000 1.00 65.25 386 ARG A N 1
ATOM 2995 C CA . ARG A 1 386 ? 6.074 22.982 12.278 1.00 65.25 386 ARG A CA 1
ATOM 2996 C C . ARG A 1 386 ? 6.943 22.974 11.024 1.00 65.25 386 ARG A C 1
ATOM 2998 O O . ARG A 1 386 ? 7.839 23.810 10.925 1.00 65.25 386 ARG A O 1
ATOM 3005 N N . ASP A 1 387 ? 6.644 22.084 10.085 1.00 58.59 387 ASP A N 1
ATOM 3006 C CA . ASP A 1 387 ? 7.517 21.791 8.950 1.00 58.59 387 ASP A CA 1
ATOM 3007 C C . ASP A 1 387 ? 7.028 22.398 7.630 1.00 58.59 387 ASP A C 1
ATOM 3009 O O . ASP A 1 387 ? 5.884 22.838 7.489 1.00 58.59 387 ASP A O 1
ATOM 3013 N N . ALA A 1 388 ? 7.944 22.470 6.660 1.00 52.75 388 ALA A N 1
ATOM 3014 C CA . ALA A 1 388 ? 7.655 22.989 5.326 1.00 52.75 388 ALA A CA 1
ATOM 3015 C C . ALA A 1 388 ? 6.882 21.985 4.457 1.00 52.75 388 ALA A C 1
ATOM 3017 O O . ALA A 1 388 ? 6.090 22.412 3.620 1.00 52.75 388 ALA A O 1
ATOM 3018 N N . ASP A 1 389 ? 7.111 20.681 4.651 1.00 60.09 389 ASP A N 1
ATOM 3019 C CA . ASP A 1 389 ? 6.245 19.642 4.094 1.00 60.09 389 ASP A CA 1
ATOM 3020 C C . ASP A 1 389 ? 5.123 19.371 5.093 1.00 60.09 389 ASP A C 1
ATOM 3022 O O . ASP A 1 389 ? 5.377 19.112 6.269 1.00 60.09 389 ASP A O 1
ATOM 3026 N N . LYS A 1 390 ? 3.881 19.479 4.631 1.00 74.50 390 LYS A N 1
ATOM 3027 C CA . LYS A 1 390 ? 2.706 19.289 5.475 1.00 74.50 390 LYS A CA 1
ATOM 3028 C C . LYS A 1 390 ? 2.040 17.977 5.080 1.00 74.50 390 LYS A C 1
ATOM 3030 O O . LYS A 1 390 ? 1.567 17.874 3.948 1.00 74.50 390 LYS A O 1
ATOM 3035 N N . PRO A 1 391 ? 1.957 16.984 5.976 1.00 77.69 391 PRO A N 1
ATOM 3036 C CA . PRO A 1 391 ? 1.258 15.747 5.675 1.00 77.69 391 PRO A CA 1
ATOM 3037 C C . PRO A 1 391 ? -0.240 16.007 5.489 1.00 77.69 391 PRO A C 1
ATOM 3039 O O . PRO A 1 391 ? -0.795 16.981 6.014 1.00 77.69 391 PRO A O 1
ATOM 3042 N N . ALA A 1 392 ? -0.909 15.111 4.763 1.00 87.19 392 ALA A N 1
ATOM 3043 C CA . ALA A 1 392 ? -2.356 15.149 4.654 1.00 87.19 392 ALA A CA 1
ATOM 3044 C C . ALA A 1 392 ? -2.934 14.791 6.027 1.00 87.19 392 ALA A C 1
ATOM 3046 O O . ALA A 1 392 ? -2.491 13.834 6.665 1.00 87.19 392 ALA A O 1
ATOM 3047 N N . VAL A 1 393 ? -3.900 15.577 6.495 1.00 90.81 393 VAL A N 1
ATOM 3048 C CA . VAL A 1 393 ? -4.552 15.364 7.789 1.00 90.81 393 VAL A CA 1
ATOM 3049 C C . VAL A 1 393 ? -6.055 15.410 7.595 1.00 90.81 393 VAL A C 1
ATOM 3051 O O . VAL A 1 393 ? -6.575 16.364 7.014 1.00 90.81 393 VAL A O 1
ATOM 3054 N N . ILE A 1 394 ? -6.727 14.393 8.117 1.00 95.25 394 ILE A N 1
ATOM 3055 C CA . ILE A 1 394 ? -8.177 14.338 8.272 1.00 95.25 394 ILE A CA 1
ATOM 3056 C C . ILE A 1 394 ? -8.501 14.139 9.753 1.00 95.25 394 ILE A C 1
ATOM 3058 O O . ILE A 1 394 ? -7.675 13.641 10.518 1.00 95.25 394 ILE A O 1
ATOM 3062 N N . VAL A 1 395 ? -9.683 14.568 10.171 1.00 95.56 395 VAL A N 1
ATOM 3063 C CA . VAL A 1 395 ? -10.104 14.546 11.573 1.00 95.56 395 VAL A CA 1
ATOM 3064 C C . VAL A 1 395 ? -11.467 13.872 11.670 1.00 95.56 395 VAL A C 1
ATOM 3066 O O . VAL A 1 395 ? -12.351 14.182 10.871 1.00 95.56 395 VAL A O 1
ATOM 3069 N N . LEU A 1 396 ? -11.632 12.979 12.643 1.00 95.62 396 LEU A N 1
ATOM 3070 C CA . LEU A 1 396 ? -12.916 12.413 13.044 1.00 95.62 396 LEU A CA 1
ATOM 3071 C C . LEU A 1 396 ? -13.141 12.739 14.524 1.00 95.62 396 LEU A C 1
ATOM 3073 O O . LEU A 1 396 ? -12.252 12.508 15.339 1.00 95.62 396 LEU A O 1
ATOM 3077 N N . LEU A 1 397 ? -14.294 13.330 14.826 1.00 95.12 397 LEU A N 1
ATOM 3078 C CA . LEU A 1 397 ? -14.705 13.746 16.166 1.00 95.12 397 LEU A CA 1
ATOM 3079 C C . LEU A 1 397 ? -16.107 13.223 16.473 1.00 95.12 397 LEU A C 1
ATOM 3081 O O . LEU A 1 397 ? -16.931 13.061 15.562 1.00 95.12 397 LEU A O 1
ATOM 3085 N N . ASP A 1 398 ? -16.380 13.057 17.753 1.00 92.62 398 ASP A N 1
ATOM 3086 C CA . ASP A 1 398 ? -17.693 12.739 18.283 1.00 92.62 398 ASP A CA 1
ATOM 3087 C C . ASP A 1 398 ? -18.655 13.926 18.111 1.00 92.62 398 ASP A C 1
ATOM 3089 O O . ASP A 1 398 ? -18.275 15.088 17.887 1.00 92.62 398 ASP A O 1
ATOM 3093 N N . GLY A 1 399 ? -19.951 13.623 18.112 1.00 90.12 399 GLY A N 1
ATOM 3094 C CA . GLY A 1 399 ? -21.021 14.593 17.890 1.00 90.12 399 GLY A CA 1
ATOM 3095 C C . GLY A 1 399 ? -21.204 15.600 19.028 1.00 90.12 399 GLY A C 1
ATOM 3096 O O . GLY A 1 399 ? -21.982 16.544 18.867 1.00 90.12 399 GLY A O 1
ATOM 3097 N N . ASP A 1 400 ? -20.521 15.398 20.150 1.00 89.81 400 ASP A N 1
ATOM 3098 C CA . ASP A 1 400 ? -20.758 16.034 21.439 1.00 89.81 400 ASP A CA 1
ATOM 3099 C C . ASP A 1 400 ? -20.251 17.496 21.553 1.00 89.81 400 ASP A C 1
ATOM 3101 O O . ASP A 1 400 ? -19.747 18.127 20.611 1.00 89.81 400 ASP A O 1
ATOM 3105 N N . GLU A 1 401 ? -20.410 18.080 22.747 1.00 91.19 401 GLU A N 1
ATOM 3106 C CA . GLU A 1 401 ? -19.960 19.449 23.025 1.00 91.19 401 GLU A CA 1
ATOM 3107 C C . GLU A 1 401 ? -18.428 19.603 23.015 1.00 91.19 401 GLU A C 1
ATOM 3109 O O . GLU A 1 401 ? -17.916 20.706 22.763 1.00 91.19 401 GLU A O 1
ATOM 3114 N N . GLU A 1 402 ? -17.668 18.550 23.336 1.00 91.69 402 GLU A N 1
ATOM 3115 C CA . GLU A 1 402 ? -16.206 18.571 23.258 1.00 91.69 402 GLU A CA 1
ATOM 3116 C C . GLU A 1 402 ? -15.743 18.622 21.796 1.00 91.69 402 GLU A C 1
ATOM 3118 O O . GLU A 1 402 ? -14.947 19.504 21.432 1.00 91.69 402 GLU A O 1
ATOM 3123 N N . GLY A 1 403 ? -16.315 17.769 20.945 1.00 91.62 403 GLY A N 1
ATOM 3124 C CA . GLY A 1 403 ? -16.135 17.752 19.500 1.00 91.62 403 GLY A CA 1
ATOM 3125 C C . GLY A 1 403 ? -16.465 19.107 18.877 1.00 91.62 403 GLY A C 1
ATOM 3126 O O . GLY A 1 403 ? -15.654 19.678 18.140 1.00 91.62 403 GLY A O 1
ATOM 3127 N N . ASP A 1 404 ? -17.578 19.735 19.267 1.00 92.56 404 ASP A N 1
ATOM 3128 C CA . ASP A 1 404 ? -17.950 21.077 18.797 1.00 92.56 404 ASP A CA 1
ATOM 3129 C C . ASP A 1 404 ? -16.913 22.155 19.141 1.00 92.56 404 ASP A C 1
ATOM 3131 O O . ASP A 1 404 ? -16.645 23.073 18.348 1.00 92.56 404 ASP A O 1
ATOM 3135 N N . ARG A 1 405 ? -16.307 22.072 20.330 1.00 93.75 405 ARG A N 1
ATOM 3136 C CA . ARG A 1 405 ? -15.222 22.975 20.744 1.00 93.75 405 ARG A CA 1
ATOM 3137 C C . ARG A 1 405 ? -13.947 22.715 19.941 1.00 93.75 405 ARG A C 1
ATOM 3139 O O . ARG A 1 405 ? -13.282 23.681 19.537 1.00 93.75 405 ARG A O 1
ATOM 3146 N N . ALA A 1 406 ? -13.625 21.455 19.662 1.00 92.75 406 ALA A N 1
ATOM 3147 C CA . ALA A 1 406 ? -12.485 21.076 18.835 1.00 92.75 406 ALA A CA 1
ATOM 3148 C C . ALA A 1 406 ? -12.646 21.577 17.389 1.00 92.75 406 ALA A C 1
ATOM 3150 O O . ALA A 1 406 ? -11.758 22.272 16.887 1.00 92.75 406 ALA A O 1
ATOM 3151 N N . VAL A 1 407 ? -13.813 21.364 16.764 1.00 93.00 407 VAL A N 1
ATOM 3152 C CA . VAL A 1 407 ? -14.155 21.873 15.419 1.00 93.00 407 VAL A CA 1
ATOM 3153 C C . VAL A 1 407 ? -13.994 23.394 15.347 1.00 93.00 407 VAL A C 1
ATOM 3155 O O . VAL A 1 407 ? -13.352 23.918 14.433 1.00 93.00 407 VAL A O 1
ATOM 3158 N N . LYS A 1 408 ? -14.527 24.137 16.330 1.00 91.94 408 LYS A N 1
ATOM 3159 C CA . LYS A 1 408 ? -14.376 25.604 16.395 1.00 91.94 408 LYS A CA 1
ATOM 3160 C C . LYS A 1 408 ? -12.906 26.024 16.471 1.00 91.94 408 LYS A C 1
ATOM 3162 O O . LYS A 1 408 ? -12.523 27.012 15.846 1.00 91.94 408 LYS A O 1
ATOM 3167 N N . THR A 1 409 ? -12.085 25.292 17.217 1.00 90.50 409 THR A N 1
ATOM 3168 C CA . THR A 1 409 ? -10.652 25.585 17.384 1.00 90.50 409 THR A CA 1
ATOM 3169 C C . THR A 1 409 ? -9.856 25.296 16.111 1.00 90.50 409 THR A C 1
ATOM 3171 O O . THR A 1 409 ? -9.027 26.116 15.705 1.00 90.50 409 THR A O 1
ATOM 3174 N N . LEU A 1 410 ? -10.143 24.173 15.447 1.00 89.88 410 LEU A N 1
ATOM 3175 C CA . LEU A 1 410 ? -9.548 23.795 14.163 1.00 89.88 410 LEU A CA 1
ATOM 3176 C C . LEU A 1 410 ? -9.875 24.825 13.073 1.00 89.88 410 LEU A C 1
ATOM 3178 O O . LEU A 1 410 ? -8.967 25.313 12.399 1.00 89.88 410 LEU A O 1
ATOM 3182 N N . ASN A 1 411 ? -11.141 25.241 12.979 1.00 88.69 411 ASN A N 1
ATOM 3183 C CA . ASN A 1 411 ? -11.592 26.246 12.010 1.00 88.69 411 ASN A CA 1
ATOM 3184 C C . ASN A 1 411 ? -11.008 27.642 12.269 1.00 88.69 411 ASN A C 1
ATOM 3186 O O . ASN A 1 411 ? -10.745 28.383 11.326 1.00 88.69 411 ASN A O 1
ATOM 3190 N N . ARG A 1 412 ? -10.765 28.011 13.533 1.00 82.75 412 ARG A N 1
ATOM 3191 C CA . ARG A 1 412 ? -10.094 29.278 13.883 1.00 82.75 412 ARG A CA 1
ATOM 3192 C C . ARG A 1 412 ? -8.590 29.267 13.596 1.00 82.75 412 ARG A C 1
ATOM 3194 O O . ARG A 1 412 ? -7.985 30.333 13.554 1.00 82.75 412 ARG A O 1
ATOM 3201 N N . GLY A 1 413 ? -7.981 28.097 13.391 1.00 69.00 413 GLY A N 1
ATOM 3202 C CA . GLY A 1 413 ? -6.553 27.982 13.094 1.00 69.00 413 GLY A CA 1
ATOM 3203 C C . GLY A 1 413 ? -5.637 27.873 14.315 1.00 69.00 413 GLY A C 1
ATOM 3204 O O . GLY A 1 413 ? -4.492 28.338 14.284 1.00 69.00 413 GLY A O 1
ATOM 3205 N N . GLY A 1 414 ? -6.135 27.272 15.400 1.00 65.81 414 GLY A N 1
ATOM 3206 C CA . GLY A 1 414 ? -5.346 26.983 16.599 1.00 65.81 414 GLY A CA 1
ATOM 3207 C C . GLY A 1 414 ? -4.747 28.228 17.282 1.00 65.81 414 GLY A C 1
ATOM 3208 O O . GLY A 1 414 ? -5.223 29.344 17.078 1.00 65.81 414 GLY A O 1
ATOM 3209 N N . PRO A 1 415 ? -3.675 28.073 18.088 1.00 57.97 415 PRO A N 1
ATOM 3210 C CA . PRO A 1 415 ? -3.104 29.164 18.892 1.00 57.97 415 PRO A CA 1
ATOM 3211 C C . PRO A 1 415 ? -2.535 30.346 18.091 1.00 57.97 415 PRO A C 1
ATOM 3213 O O . PRO A 1 415 ? -2.298 31.411 18.654 1.00 57.97 415 PRO A O 1
ATOM 3216 N N . ARG A 1 416 ? -2.270 30.160 16.791 1.00 64.75 416 ARG A N 1
ATOM 3217 C CA . ARG A 1 416 ? -1.687 31.182 15.905 1.00 64.75 416 ARG A CA 1
ATOM 3218 C C . ARG A 1 416 ? -2.697 31.799 14.929 1.00 64.75 416 ARG A C 1
ATOM 3220 O O . ARG A 1 416 ? -2.274 32.557 14.062 1.00 64.75 416 ARG A O 1
ATOM 3227 N N . ASN A 1 417 ? -3.994 31.487 15.047 1.00 67.81 417 ASN A N 1
ATOM 3228 C CA . ASN A 1 417 ? -5.053 31.933 14.126 1.00 67.81 417 ASN A CA 1
ATOM 3229 C C . ASN A 1 417 ? -4.734 31.675 12.640 1.00 67.81 417 ASN A C 1
ATOM 3231 O O . ASN A 1 417 ? -5.108 32.454 11.763 1.00 67.81 417 ASN A O 1
ATOM 3235 N N . ARG A 1 418 ? -4.006 30.592 12.346 1.00 71.69 418 ARG A N 1
ATOM 3236 C CA . ARG A 1 418 ? -3.695 30.171 10.978 1.00 71.69 418 ARG A CA 1
ATOM 3237 C C . ARG A 1 418 ? -4.388 28.851 10.726 1.00 71.69 418 ARG A C 1
ATOM 3239 O O . ARG A 1 418 ? -4.042 27.860 11.358 1.00 71.69 418 ARG A O 1
ATOM 3246 N N . GLN A 1 419 ? -5.353 28.840 9.817 1.00 78.12 419 GLN A N 1
ATOM 3247 C CA . GLN A 1 419 ? -6.070 27.622 9.464 1.00 78.12 419 GLN A CA 1
ATOM 3248 C C . GLN A 1 419 ? -5.085 26.546 8.985 1.00 78.12 419 GLN A C 1
ATOM 3250 O O . GLN A 1 419 ? -4.315 26.768 8.051 1.00 78.12 419 GLN A O 1
ATOM 3255 N N . LEU A 1 420 ? -5.064 25.416 9.696 1.00 81.31 420 LEU A N 1
ATOM 3256 C CA . LEU A 1 420 ? -4.113 24.323 9.464 1.00 81.31 420 LEU A CA 1
ATOM 3257 C C . LEU A 1 420 ? -4.690 23.227 8.579 1.00 81.31 420 LEU A C 1
ATOM 3259 O O . LEU A 1 420 ? -3.923 22.508 7.955 1.00 81.31 420 LEU A O 1
ATOM 3263 N N . ILE A 1 421 ? -6.014 23.077 8.567 1.00 87.25 421 ILE A N 1
ATOM 3264 C CA . ILE A 1 421 ? -6.747 22.087 7.780 1.00 87.25 421 ILE A CA 1
ATOM 3265 C C . ILE A 1 421 ? -8.010 22.726 7.203 1.00 87.25 421 ILE A C 1
ATOM 3267 O O . ILE A 1 421 ? -8.608 23.613 7.823 1.00 87.25 421 ILE A O 1
ATOM 3271 N N . HIS A 1 422 ? -8.405 22.280 6.013 1.00 87.94 422 HIS A N 1
ATOM 3272 C CA . HIS A 1 422 ? -9.649 22.708 5.390 1.00 87.94 422 HIS A CA 1
ATOM 3273 C C . HIS A 1 422 ? -10.857 22.143 6.171 1.00 87.94 422 HIS A C 1
ATOM 3275 O O . HIS A 1 422 ? -10.782 21.001 6.632 1.00 87.94 422 HIS A O 1
ATOM 3281 N N . PRO A 1 423 ? -11.981 22.877 6.320 1.00 89.06 423 PRO A N 1
ATOM 3282 C CA . PRO A 1 423 ? -13.126 22.412 7.110 1.00 89.06 423 PRO A CA 1
ATOM 3283 C C . PRO A 1 423 ? -13.750 21.120 6.567 1.00 89.06 423 PRO A C 1
ATOM 3285 O O . PRO A 1 423 ? -14.202 20.292 7.348 1.00 89.06 423 PRO A O 1
ATOM 3288 N N . ASP A 1 424 ? -13.699 20.904 5.247 1.00 89.31 424 ASP A N 1
ATOM 3289 C CA . ASP A 1 424 ? -14.131 19.653 4.595 1.00 89.31 424 ASP A CA 1
ATOM 3290 C C . ASP A 1 424 ? -13.370 18.405 5.069 1.00 89.31 424 ASP A C 1
ATOM 3292 O O . ASP A 1 424 ? -13.803 17.291 4.778 1.00 89.31 424 ASP A O 1
ATOM 3296 N N . TYR A 1 425 ? -12.221 18.565 5.736 1.00 92.06 425 TYR A N 1
ATOM 3297 C CA . TYR A 1 425 ? -11.424 17.449 6.253 1.00 92.06 425 TYR A CA 1
ATOM 3298 C C . TYR A 1 425 ? -11.736 17.113 7.708 1.00 92.06 425 TYR A C 1
ATOM 3300 O O . TYR A 1 425 ? -11.119 16.213 8.276 1.00 92.06 425 TYR A O 1
ATOM 3308 N N . ILE A 1 426 ? -12.698 17.823 8.299 1.00 93.12 426 ILE A N 1
ATOM 3309 C CA . ILE A 1 426 ? -13.169 17.623 9.662 1.00 93.12 426 ILE A CA 1
ATOM 3310 C C . ILE A 1 426 ? -14.528 16.933 9.595 1.00 93.12 426 ILE A C 1
ATOM 3312 O O . ILE A 1 426 ? -15.546 17.550 9.276 1.00 93.12 426 ILE A O 1
ATOM 3316 N N . SER A 1 427 ? -14.534 15.641 9.900 1.00 92.19 427 SER A N 1
ATOM 3317 C CA . SER A 1 427 ? -15.749 14.851 10.068 1.00 92.19 427 SER A CA 1
ATOM 3318 C C . SER A 1 427 ? -16.169 14.862 11.526 1.00 92.19 427 SER A C 1
ATOM 3320 O O . SER A 1 427 ? -15.333 14.799 12.423 1.00 92.19 427 SER A O 1
ATOM 3322 N N . GLN A 1 428 ? -17.474 14.938 11.741 1.00 91.12 428 GLN A N 1
ATOM 3323 C CA . GLN A 1 428 ? -18.079 14.829 13.056 1.00 91.12 428 GLN A CA 1
ATOM 3324 C C . GLN A 1 428 ? -19.255 13.864 12.945 1.00 91.12 428 GLN A C 1
ATOM 3326 O O . GLN A 1 428 ? -19.963 13.917 11.934 1.00 91.12 428 GLN A O 1
ATOM 3331 N N . PHE A 1 429 ? -19.457 13.009 13.943 1.00 87.12 429 PHE A N 1
ATOM 3332 C CA . PHE A 1 429 ? -20.571 12.063 14.015 1.00 87.12 429 PHE A CA 1
ATOM 3333 C C . PHE A 1 429 ? -21.916 12.780 14.234 1.00 87.12 429 PHE A C 1
ATOM 3335 O O . PHE A 1 429 ? -22.519 12.781 15.304 1.00 87.12 429 PHE A O 1
ATOM 3342 N N . LYS A 1 430 ? -22.386 13.440 13.173 1.00 82.06 430 LYS A N 1
ATOM 3343 C CA . LYS A 1 430 ? -23.688 14.101 13.093 1.00 82.06 430 LYS A CA 1
ATOM 3344 C C . LYS A 1 430 ? -24.439 13.620 11.847 1.00 82.06 430 LYS A C 1
ATOM 3346 O O . LYS A 1 430 ? -23.797 13.455 10.800 1.00 82.06 430 LYS A O 1
ATOM 3351 N N . PRO A 1 431 ? -25.770 13.420 11.920 1.00 62.03 431 PRO A N 1
ATOM 3352 C CA . PRO A 1 431 ? -26.560 12.859 10.817 1.00 62.03 431 PRO A CA 1
ATOM 3353 C C . PRO A 1 431 ? -26.443 13.632 9.492 1.00 62.03 431 PRO A C 1
ATOM 3355 O O . PRO A 1 431 ? -26.539 13.052 8.413 1.00 62.03 431 PRO A O 1
ATOM 3358 N N . ASP A 1 432 ? -26.190 14.940 9.554 1.00 66.81 432 ASP A N 1
ATOM 3359 C CA . ASP A 1 432 ? -26.018 15.829 8.401 1.00 66.81 432 ASP A CA 1
ATOM 3360 C C . ASP A 1 432 ? -24.606 15.788 7.785 1.00 66.81 432 ASP A C 1
ATOM 3362 O O . ASP A 1 432 ? -24.394 16.319 6.692 1.00 66.81 432 ASP A O 1
ATOM 3366 N N . ARG A 1 433 ? -23.629 15.164 8.459 1.00 68.62 433 ARG A N 1
ATOM 3367 C CA . ARG A 1 433 ? -22.207 15.217 8.077 1.00 68.62 433 ARG A CA 1
ATOM 3368 C C . ARG A 1 433 ? -21.616 13.909 7.574 1.00 68.62 433 ARG A C 1
ATOM 3370 O O . ARG A 1 433 ? -20.652 13.969 6.809 1.00 68.62 433 ARG A O 1
ATOM 3377 N N . ILE A 1 434 ? -22.177 12.758 7.950 1.00 74.81 434 ILE A N 1
ATOM 3378 C CA . ILE A 1 434 ? -21.706 11.443 7.488 1.00 74.81 434 ILE A CA 1
ATOM 3379 C C . ILE A 1 434 ? -22.875 10.662 6.879 1.00 74.81 434 ILE A C 1
ATOM 3381 O O . ILE A 1 434 ? -23.688 10.059 7.571 1.00 74.81 434 ILE A O 1
ATOM 3385 N N . VAL A 1 435 ? -22.960 10.686 5.548 1.00 72.50 435 VAL A N 1
ATOM 3386 C CA . VAL A 1 435 ? -24.051 10.045 4.799 1.00 72.50 435 VAL A CA 1
ATOM 3387 C C . VAL A 1 435 ? -23.976 8.522 4.930 1.00 72.50 435 VAL A C 1
ATOM 3389 O O . VAL A 1 435 ? -22.930 7.931 4.676 1.00 72.50 435 VAL A O 1
ATOM 3392 N N . GLY A 1 436 ? -25.106 7.886 5.250 1.00 73.31 436 GLY A N 1
ATOM 3393 C CA . GLY A 1 436 ? -25.245 6.424 5.277 1.00 73.31 436 GLY A CA 1
ATOM 3394 C C . GLY A 1 436 ? -24.839 5.760 6.595 1.00 73.31 436 GLY A C 1
ATOM 3395 O O . GLY A 1 436 ? -25.044 4.558 6.746 1.00 73.31 436 GLY A O 1
ATOM 3396 N N . VAL A 1 437 ? -24.315 6.524 7.557 1.00 81.75 437 VAL A N 1
ATOM 3397 C CA . VAL A 1 437 ? -24.112 6.044 8.927 1.00 81.75 437 VAL A CA 1
ATOM 3398 C C . VAL A 1 437 ? -25.455 6.020 9.657 1.00 81.75 437 VAL A C 1
ATOM 3400 O O . VAL A 1 437 ? -26.199 6.997 9.636 1.00 81.75 437 VAL A O 1
ATOM 3403 N N . THR A 1 438 ? -25.769 4.884 10.279 1.00 85.50 438 THR A N 1
ATOM 3404 C CA . THR A 1 438 ? -26.986 4.669 11.077 1.00 85.50 438 THR A CA 1
ATOM 3405 C C . THR A 1 438 ? -26.610 4.216 12.487 1.00 85.50 438 THR A C 1
ATOM 3407 O O . THR A 1 438 ? -25.494 3.740 12.696 1.00 85.50 438 THR A O 1
ATOM 3410 N N . SER A 1 439 ? -27.539 4.340 13.433 1.00 88.19 439 SER A N 1
ATOM 3411 C CA . SER A 1 439 ? -27.419 3.881 14.823 1.00 88.19 439 SER A CA 1
ATOM 3412 C C . SER A 1 439 ? -28.736 3.229 15.266 1.00 88.19 439 SER A C 1
ATOM 3414 O O . SER A 1 439 ? -29.747 3.384 14.581 1.00 88.19 439 SER A O 1
ATOM 3416 N N . ASP A 1 440 ? -28.708 2.465 16.362 1.00 87.81 440 ASP A N 1
ATOM 3417 C CA . ASP A 1 440 ? -29.924 1.993 17.051 1.00 87.81 440 ASP A CA 1
ATOM 3418 C C . ASP A 1 440 ? -30.524 3.088 17.956 1.00 87.81 440 ASP A C 1
ATOM 3420 O O . ASP A 1 440 ? -31.656 2.964 18.414 1.00 87.81 440 ASP A O 1
ATOM 3424 N N . ARG A 1 441 ? -29.772 4.166 18.205 1.00 83.88 441 ARG A N 1
ATOM 3425 C CA . ARG A 1 441 ? -30.218 5.358 18.928 1.00 83.88 441 ARG A CA 1
ATOM 3426 C C . ARG A 1 441 ? -31.030 6.271 18.003 1.00 83.88 441 ARG A C 1
ATOM 3428 O O . ARG A 1 441 ? -30.656 6.472 16.844 1.00 83.88 441 ARG A O 1
ATOM 3435 N N . ASP A 1 442 ? -32.101 6.854 18.541 1.00 66.81 442 ASP A N 1
ATOM 3436 C CA . ASP A 1 442 ? -32.858 7.926 17.881 1.00 66.81 442 ASP A CA 1
ATOM 3437 C C . ASP A 1 442 ? -31.990 9.191 17.693 1.00 66.81 442 ASP A C 1
ATOM 3439 O O . ASP A 1 442 ? -30.926 9.313 18.295 1.00 66.81 442 ASP A O 1
ATOM 3443 N N . GLU A 1 443 ? -32.405 10.108 16.809 1.00 70.88 443 GLU A N 1
ATOM 3444 C CA . GLU A 1 443 ? -31.640 11.292 16.362 1.00 70.88 443 GLU A CA 1
ATOM 3445 C C . GLU A 1 443 ? -30.770 11.966 17.453 1.00 70.88 443 GLU A C 1
ATOM 3447 O O . GLU A 1 443 ? -31.163 12.101 18.606 1.00 70.88 443 GLU A O 1
ATOM 3452 N N . GLY A 1 444 ? -29.577 12.454 17.094 1.00 73.38 444 GLY A N 1
ATOM 3453 C CA . GLY A 1 444 ? -28.717 13.166 18.042 1.00 73.38 444 GLY A CA 1
ATOM 3454 C C . GLY A 1 444 ? -27.247 13.233 17.624 1.00 73.38 444 GLY A C 1
ATOM 3455 O O . GLY A 1 444 ? -26.880 12.728 16.558 1.00 73.38 444 GLY A O 1
ATOM 3456 N N . PRO A 1 445 ? -26.394 13.886 18.434 1.00 80.75 445 PRO A N 1
ATOM 3457 C CA . PRO A 1 445 ? -24.948 13.756 18.314 1.00 80.75 445 PRO A CA 1
ATOM 3458 C C . PRO A 1 445 ? -24.537 12.321 18.656 1.00 80.75 445 PRO A C 1
ATOM 3460 O O . PRO A 1 445 ? -24.846 11.839 19.746 1.00 80.75 445 PRO A O 1
ATOM 3463 N N . LEU A 1 446 ? -23.882 11.650 17.712 1.00 88.31 446 LEU A N 1
ATOM 3464 C CA . LEU A 1 446 ? -23.449 10.264 17.863 1.00 88.31 446 LEU A CA 1
ATOM 3465 C C . LEU A 1 446 ? -21.976 10.208 18.269 1.00 88.31 446 LEU A C 1
ATOM 3467 O O . LEU A 1 446 ? -21.202 11.092 17.900 1.00 88.31 446 LEU A O 1
ATOM 3471 N N . ASP A 1 447 ? -21.600 9.127 18.936 1.00 90.75 447 ASP A N 1
ATOM 3472 C CA . ASP A 1 447 ? -20.204 8.751 19.163 1.00 90.75 447 ASP A CA 1
ATOM 3473 C C . ASP A 1 447 ? -19.850 7.534 18.297 1.00 90.75 447 ASP A C 1
ATOM 3475 O O . ASP A 1 447 ? -20.730 6.862 17.743 1.00 90.75 447 ASP A O 1
ATOM 3479 N N . ILE A 1 448 ? -18.564 7.192 18.183 1.00 92.44 448 ILE A N 1
ATOM 3480 C CA . ILE A 1 448 ? -18.172 5.983 17.441 1.00 92.44 448 ILE A CA 1
ATOM 3481 C C . ILE A 1 448 ? -18.781 4.702 18.038 1.00 92.44 448 ILE A C 1
ATOM 3483 O O . ILE A 1 448 ? -19.086 3.762 17.300 1.00 92.44 448 ILE A O 1
ATOM 3487 N N . GLU A 1 449 ? -18.999 4.657 19.356 1.00 93.44 449 GLU A N 1
ATOM 3488 C CA . GLU A 1 449 ? -19.661 3.519 19.992 1.00 93.44 449 GLU A CA 1
ATOM 3489 C C . GLU A 1 449 ? -21.102 3.348 19.499 1.00 93.44 449 GLU A C 1
ATOM 3491 O O . GLU A 1 449 ? -21.543 2.214 19.356 1.00 93.44 449 GLU A O 1
ATOM 3496 N N . ASP A 1 450 ? -21.813 4.420 19.142 1.00 92.94 450 ASP A N 1
ATOM 3497 C CA . ASP A 1 450 ? -23.218 4.355 18.709 1.00 92.94 450 ASP A CA 1
ATOM 3498 C C . ASP A 1 450 ? -23.411 3.639 17.356 1.00 92.94 450 ASP A C 1
ATOM 3500 O O . ASP A 1 450 ? -24.538 3.337 16.955 1.00 92.94 450 ASP A O 1
ATOM 3504 N N . LEU A 1 451 ? -22.326 3.326 16.641 1.00 93.50 451 LEU A N 1
ATOM 3505 C CA . LEU A 1 451 ? -22.352 2.440 15.472 1.00 93.50 451 LEU A CA 1
ATOM 3506 C C . LEU A 1 451 ? -22.582 0.970 15.867 1.00 93.50 451 LEU A C 1
ATOM 3508 O O . LEU A 1 451 ? -23.008 0.167 15.028 1.00 93.50 451 LEU A O 1
ATOM 3512 N N . VAL A 1 452 ? -22.287 0.603 17.117 1.00 95.25 452 VAL A N 1
ATOM 3513 C CA . VAL A 1 452 ? -22.411 -0.756 17.649 1.00 95.25 452 VAL A CA 1
ATOM 3514 C C . VAL A 1 452 ? -23.888 -1.078 17.895 1.00 95.25 452 VAL A C 1
ATOM 3516 O O . VAL A 1 452 ? -24.557 -0.349 18.625 1.00 95.25 452 VAL A O 1
ATOM 3519 N N . PRO A 1 453 ? -24.417 -2.166 17.312 1.00 95.06 453 PRO A N 1
ATOM 3520 C CA . PRO A 1 453 ? -25.760 -2.630 17.619 1.00 95.06 453 PRO A CA 1
ATOM 3521 C C . PRO A 1 453 ? -25.930 -3.048 19.082 1.00 95.06 453 PRO A C 1
ATOM 3523 O O . PRO A 1 453 ? -25.002 -3.615 19.670 1.00 95.06 453 PRO A O 1
ATOM 3526 N N . VAL A 1 454 ? -27.119 -2.826 19.643 1.00 95.56 454 VAL A N 1
ATOM 3527 C CA . VAL A 1 454 ? -27.435 -3.116 21.056 1.00 95.56 454 VAL A CA 1
ATOM 3528 C C . VAL A 1 454 ? -27.109 -4.563 21.436 1.00 95.56 454 VAL A C 1
ATOM 3530 O O . VAL A 1 454 ? -26.541 -4.814 22.500 1.00 95.56 454 VAL A O 1
ATOM 3533 N N . GLU A 1 455 ? -27.398 -5.513 20.552 1.00 94.38 455 GLU A N 1
ATOM 3534 C CA . GLU A 1 455 ? -27.195 -6.946 20.775 1.00 94.38 455 GLU A CA 1
ATOM 3535 C C . GLU A 1 455 ? -25.708 -7.276 20.962 1.00 94.38 455 GLU A C 1
ATOM 3537 O O . GLU A 1 455 ? -25.323 -7.951 21.920 1.00 94.38 455 GLU A O 1
ATOM 3542 N N . ILE A 1 456 ? -24.852 -6.722 20.095 1.00 94.94 456 ILE A N 1
ATOM 3543 C CA . ILE A 1 456 ? -23.395 -6.899 20.181 1.00 94.94 456 ILE A CA 1
ATOM 3544 C C . ILE A 1 456 ? -22.854 -6.202 21.426 1.00 94.94 456 ILE A C 1
ATOM 3546 O O . ILE A 1 456 ? -21.991 -6.742 22.113 1.00 94.94 456 ILE A O 1
ATOM 3550 N N . ALA A 1 457 ? -23.356 -5.006 21.728 1.00 95.19 457 ALA A N 1
ATOM 3551 C CA . ALA A 1 457 ? -22.919 -4.223 22.872 1.00 95.19 457 ALA A CA 1
ATOM 3552 C C . ALA A 1 457 ? -23.188 -4.969 24.198 1.00 95.19 457 ALA A C 1
ATOM 3554 O O . ALA A 1 457 ? -22.311 -5.063 25.060 1.00 95.19 457 ALA A O 1
ATOM 3555 N N . VAL A 1 458 ? -24.369 -5.580 24.334 1.00 93.69 458 VAL A N 1
ATOM 3556 C CA . VAL A 1 458 ? -24.747 -6.411 25.488 1.00 93.69 458 VAL A CA 1
ATOM 3557 C C . VAL A 1 458 ? -23.889 -7.678 25.584 1.00 93.69 458 VAL A C 1
ATOM 3559 O O . VAL A 1 458 ? -23.400 -8.003 26.670 1.00 93.69 458 VAL A O 1
ATOM 3562 N N . GLU A 1 459 ? -23.686 -8.397 24.477 1.00 92.00 459 GLU A N 1
ATOM 3563 C CA . GLU A 1 459 ? -22.856 -9.611 24.435 1.00 92.00 459 GLU A CA 1
ATOM 3564 C C . GLU A 1 459 ? -21.388 -9.320 24.791 1.00 92.00 459 GLU A C 1
ATOM 3566 O O . GLU A 1 459 ? -20.781 -10.011 25.619 1.00 92.00 459 GLU A O 1
ATOM 3571 N N . ALA A 1 460 ? -20.836 -8.248 24.224 1.00 93.19 460 ALA A N 1
ATOM 3572 C CA . ALA A 1 460 ? -19.480 -7.792 24.488 1.00 93.19 460 ALA A CA 1
ATOM 3573 C C . ALA A 1 460 ? -19.275 -7.452 25.967 1.00 93.19 460 ALA A C 1
ATOM 3575 O O . ALA A 1 460 ? -18.302 -7.904 26.573 1.00 93.19 460 ALA A O 1
ATOM 3576 N N . THR A 1 461 ? -20.211 -6.718 26.578 1.00 93.25 461 THR A N 1
ATOM 3577 C CA . THR A 1 461 ? -20.133 -6.372 28.003 1.00 93.25 461 THR A CA 1
ATOM 3578 C C . THR A 1 461 ? -20.230 -7.612 28.891 1.00 93.25 461 THR A C 1
ATOM 3580 O O . THR A 1 461 ? -19.468 -7.727 29.850 1.00 93.25 461 THR A O 1
ATOM 3583 N N . LYS A 1 462 ? -21.093 -8.587 28.569 1.00 90.88 462 LYS A N 1
ATOM 3584 C CA . LYS A 1 462 ? -21.158 -9.861 29.316 1.00 90.88 462 LYS A CA 1
ATOM 3585 C C . LYS A 1 462 ? -19.818 -10.593 29.295 1.00 90.88 462 LYS A C 1
ATOM 3587 O O . LYS A 1 462 ? -19.351 -11.046 30.337 1.00 90.88 462 LYS A O 1
ATOM 3592 N N . THR A 1 463 ? -19.185 -10.649 28.127 1.00 90.44 463 THR A N 1
ATOM 3593 C CA . THR A 1 463 ? -17.878 -11.295 27.952 1.00 90.44 463 THR A CA 1
ATOM 3594 C C . THR A 1 463 ? -16.779 -10.545 28.707 1.00 90.44 463 THR A C 1
ATOM 3596 O O . THR A 1 463 ? -15.985 -11.170 29.408 1.00 90.44 463 THR A O 1
ATOM 3599 N N . TYR A 1 464 ? -16.784 -9.209 28.647 1.00 91.25 464 TYR A N 1
ATOM 3600 C CA . TYR A 1 464 ? -15.857 -8.351 29.391 1.00 91.25 464 TYR A CA 1
ATOM 3601 C C . TYR A 1 464 ? -15.923 -8.610 30.899 1.00 91.25 464 TYR A C 1
ATOM 3603 O O . TYR A 1 464 ? -14.902 -8.817 31.557 1.00 91.25 464 TYR A O 1
ATOM 3611 N N . LEU A 1 465 ? -17.134 -8.624 31.457 1.00 89.81 465 LEU A N 1
ATOM 3612 C CA . LEU A 1 465 ? -17.342 -8.838 32.887 1.00 89.81 465 LEU A CA 1
ATOM 3613 C C . LEU A 1 465 ? -16.895 -10.239 33.309 1.00 89.81 465 LEU A C 1
ATOM 3615 O O . LEU A 1 465 ? -16.218 -10.386 34.326 1.00 89.81 465 LEU A O 1
ATOM 3619 N N . GLN A 1 466 ? -17.197 -11.247 32.487 1.00 88.69 466 GLN A N 1
ATOM 3620 C CA . GLN A 1 466 ? -16.769 -12.621 32.720 1.00 88.69 466 GLN A CA 1
ATOM 3621 C C . GLN A 1 466 ? -15.238 -12.756 32.727 1.00 88.69 466 GLN A C 1
ATOM 3623 O O . GLN A 1 466 ? -14.701 -13.431 33.607 1.00 88.69 466 GLN A O 1
ATOM 3628 N N . GLU A 1 467 ? -14.524 -12.105 31.800 1.00 87.44 467 GLU A N 1
ATOM 3629 C CA . GLU A 1 467 ? -13.050 -12.105 31.769 1.00 87.44 467 GLU A CA 1
ATOM 3630 C C . GLU A 1 467 ? -12.455 -11.456 33.029 1.00 87.44 467 GLU A C 1
ATOM 3632 O O . GLU A 1 467 ? -11.440 -11.917 33.553 1.00 87.44 467 GLU A O 1
ATOM 3637 N N . MET A 1 468 ? -13.127 -10.439 33.571 1.00 86.50 468 MET A N 1
ATOM 3638 C CA . MET A 1 468 ? -12.731 -9.759 34.807 1.00 86.50 468 MET A CA 1
ATOM 3639 C C . MET A 1 468 ? -13.194 -10.472 36.090 1.00 86.50 468 MET A C 1
ATOM 3641 O O . MET A 1 468 ? -12.917 -9.992 37.190 1.00 86.50 468 MET A O 1
ATOM 3645 N N . GLY A 1 469 ? -13.886 -11.612 35.980 1.00 85.44 469 GLY A N 1
ATOM 3646 C CA . GLY A 1 469 ? -14.411 -12.360 37.126 1.00 85.44 469 GLY A CA 1
ATOM 3647 C C . GLY A 1 469 ? -15.555 -11.653 37.863 1.00 85.44 469 GLY A C 1
ATOM 3648 O O . GLY A 1 469 ? -15.768 -11.914 39.046 1.00 85.44 469 GLY A O 1
ATOM 3649 N N . MET A 1 470 ? -16.264 -10.750 37.183 1.00 83.75 470 MET A N 1
ATOM 3650 C CA . MET A 1 470 ? -17.420 -10.021 37.703 1.00 83.75 470 MET A CA 1
ATOM 3651 C C . MET A 1 470 ? -18.717 -10.690 37.223 1.00 83.75 470 MET A C 1
ATOM 3653 O O . MET A 1 470 ? -18.877 -10.960 36.033 1.00 83.75 470 MET A O 1
ATOM 3657 N N . GLU A 1 471 ? -19.658 -10.950 38.134 1.00 76.94 471 GLU A N 1
ATOM 3658 C CA . GLU A 1 471 ? -20.982 -11.486 37.794 1.00 76.94 471 GLU A CA 1
ATOM 3659 C C . GLU A 1 471 ? -22.031 -10.374 37.822 1.00 76.94 471 GLU A C 1
ATOM 3661 O O . GLU A 1 471 ? -22.162 -9.661 38.812 1.00 76.94 471 GLU A O 1
ATOM 3666 N N . VAL A 1 472 ? -22.821 -10.258 36.753 1.00 71.62 472 VAL A N 1
ATOM 3667 C CA . VAL A 1 472 ? -23.966 -9.340 36.694 1.00 71.62 472 VAL A CA 1
ATOM 3668 C C . VAL A 1 472 ? -25.249 -10.150 36.565 1.00 71.62 472 VAL A C 1
ATOM 3670 O O . VAL A 1 472 ? -25.320 -11.033 35.703 1.00 71.62 472 VAL A O 1
ATOM 3673 N N . PRO A 1 473 ? -26.288 -9.873 37.377 1.00 69.75 473 PRO A N 1
ATOM 3674 C CA . PRO A 1 473 ? -27.565 -10.548 37.219 1.00 69.75 473 PRO A CA 1
ATOM 3675 C C . PRO A 1 473 ? -28.131 -10.267 35.822 1.00 69.75 473 PRO A C 1
ATOM 3677 O O . PRO A 1 473 ? -28.328 -9.116 35.432 1.00 69.75 473 PRO A O 1
ATOM 3680 N N . SER A 1 474 ? -28.426 -11.334 35.077 1.00 69.94 474 SER A N 1
ATOM 3681 C CA . SER A 1 474 ? -28.830 -11.287 33.662 1.00 69.94 474 SER A CA 1
ATOM 3682 C C . SER A 1 474 ? -30.068 -10.430 33.373 1.00 69.94 474 SER A C 1
ATOM 3684 O O . SER A 1 474 ? -30.277 -10.048 32.228 1.00 69.94 474 SER A O 1
ATOM 3686 N N . GLN A 1 475 ? -30.859 -10.106 34.398 1.00 73.94 475 GLN A N 1
ATOM 3687 C CA . GLN A 1 475 ? -32.045 -9.253 34.318 1.00 73.94 475 GLN A CA 1
ATOM 3688 C C . GLN A 1 475 ? -31.748 -7.758 34.097 1.00 73.94 475 GLN A C 1
ATOM 3690 O O . GLN A 1 475 ? -32.626 -7.058 33.608 1.00 73.94 475 GLN A O 1
ATOM 3695 N N . PHE A 1 476 ? -30.555 -7.264 34.453 1.00 74.50 476 PHE A N 1
ATOM 3696 C CA . PHE A 1 476 ? -30.215 -5.836 34.318 1.00 74.50 476 PHE A CA 1
ATOM 3697 C C . PHE A 1 476 ? -29.544 -5.513 32.980 1.00 74.50 476 PHE A C 1
ATOM 3699 O O . PHE A 1 476 ? -29.770 -4.452 32.413 1.00 74.50 476 PHE A O 1
ATOM 3706 N N . LEU A 1 477 ? -28.753 -6.445 32.440 1.00 85.19 477 LEU A N 1
ATOM 3707 C CA . LEU A 1 477 ? -28.046 -6.275 31.169 1.00 85.19 477 LEU A CA 1
ATOM 3708 C C . LEU A 1 477 ? -28.754 -7.061 30.050 1.00 85.19 477 LEU A C 1
ATOM 3710 O O . LEU A 1 477 ? -28.288 -8.117 29.595 1.00 85.19 477 LEU A O 1
ATOM 3714 N N . THR A 1 478 ? -29.920 -6.549 29.651 1.00 89.69 478 THR A N 1
ATOM 3715 C CA . THR A 1 478 ? -30.756 -7.079 28.561 1.00 89.69 478 THR A CA 1
ATOM 3716 C C . THR A 1 478 ? -30.801 -6.108 27.382 1.00 89.69 478 THR A C 1
ATOM 3718 O O . THR A 1 478 ? -30.590 -4.910 27.554 1.00 89.69 478 THR A O 1
ATOM 3721 N N . GLU A 1 479 ? -31.072 -6.628 26.183 1.00 91.81 479 GLU A N 1
ATOM 3722 C CA . GLU A 1 479 ? -31.220 -5.813 24.967 1.00 91.81 479 GLU A CA 1
ATOM 3723 C C . GLU A 1 479 ? -32.345 -4.779 25.122 1.00 91.81 479 GLU A C 1
ATOM 3725 O O . GLU A 1 479 ? -32.149 -3.612 24.802 1.00 91.81 479 GLU A O 1
ATOM 3730 N N . GLU A 1 480 ? -33.481 -5.186 25.698 1.00 90.94 480 GLU A N 1
ATOM 3731 C CA . GLU A 1 480 ? -34.628 -4.310 25.969 1.00 90.94 480 GLU A CA 1
ATOM 3732 C C . GLU A 1 480 ? -34.257 -3.171 26.930 1.00 90.94 480 GLU A C 1
ATOM 3734 O O . GLU A 1 480 ? -34.491 -2.010 26.615 1.00 90.94 480 GLU A O 1
ATOM 3739 N N . ALA A 1 481 ? -33.596 -3.472 28.056 1.00 88.69 481 ALA A N 1
ATOM 3740 C CA . ALA A 1 481 ? -33.217 -2.449 29.036 1.00 88.69 481 ALA A CA 1
ATOM 3741 C C . ALA A 1 481 ? -32.231 -1.413 28.468 1.00 88.69 481 ALA A C 1
ATOM 3743 O O . ALA A 1 481 ? -32.344 -0.218 28.753 1.00 88.69 481 ALA A O 1
ATOM 3744 N N . VAL A 1 482 ? -31.265 -1.862 27.658 1.00 91.44 482 VAL A N 1
ATOM 3745 C CA . VAL A 1 482 ? -30.306 -0.960 27.005 1.00 91.44 482 VAL A CA 1
ATOM 3746 C C . VAL A 1 482 ? -31.004 -0.133 25.928 1.00 91.44 482 VAL A C 1
ATOM 3748 O O . VAL A 1 482 ? -30.810 1.079 25.896 1.00 91.44 482 VAL A O 1
ATOM 3751 N N . SER A 1 483 ? -31.850 -0.751 25.098 1.00 91.81 483 SER A N 1
ATOM 3752 C CA . SER A 1 483 ? -32.605 -0.057 24.048 1.00 91.81 483 SER A CA 1
ATOM 3753 C C . SER A 1 483 ? -33.557 1.000 24.614 1.00 91.81 483 SER A C 1
ATOM 3755 O O . SER A 1 483 ? -33.615 2.100 24.076 1.00 91.81 483 SER A O 1
ATOM 3757 N N . ASP A 1 484 ? -34.263 0.703 25.709 1.00 91.00 484 ASP A N 1
ATOM 3758 C CA . ASP A 1 484 ? -35.188 1.637 26.371 1.00 91.00 484 ASP A CA 1
ATOM 3759 C C . ASP A 1 484 ? -34.467 2.839 27.007 1.00 91.00 484 ASP A C 1
ATOM 3761 O O . ASP A 1 484 ? -35.077 3.880 27.258 1.00 91.00 484 ASP A O 1
ATOM 3765 N N . SER A 1 485 ? -33.165 2.698 27.274 1.00 90.81 485 SER A N 1
ATOM 3766 C CA . SER A 1 485 ? -32.323 3.750 27.850 1.00 90.81 485 SER A CA 1
ATOM 3767 C C . SER A 1 485 ? -31.694 4.668 26.795 1.00 90.81 485 SER A C 1
ATOM 3769 O O . SER A 1 485 ? -31.167 5.727 27.147 1.00 90.81 485 SER A O 1
ATOM 3771 N N . LEU A 1 486 ? -31.729 4.289 25.512 1.00 91.62 486 LEU A N 1
ATOM 3772 C CA . LEU A 1 486 ? -31.218 5.121 24.423 1.00 91.62 486 LEU A CA 1
ATOM 3773 C C . LEU A 1 486 ? -32.100 6.363 24.245 1.00 91.62 486 LEU A C 1
ATOM 3775 O O . LEU A 1 486 ? -33.326 6.295 24.249 1.00 91.62 486 LEU A O 1
ATOM 3779 N N . SER A 1 487 ? -31.470 7.525 24.084 1.00 88.56 487 SER A N 1
ATOM 3780 C CA . SER A 1 487 ? -32.175 8.799 23.891 1.00 88.56 487 SER A CA 1
ATOM 3781 C C . SER A 1 487 ? -31.312 9.796 23.125 1.00 88.56 487 SER A C 1
ATOM 3783 O O . SER A 1 487 ? -30.121 9.560 22.943 1.00 88.56 487 SER A O 1
ATOM 3785 N N . GLU A 1 488 ? -31.847 10.967 22.757 1.00 83.44 488 GLU A N 1
ATOM 3786 C CA . GLU A 1 488 ? -31.062 12.034 22.106 1.00 83.44 488 GLU A CA 1
ATOM 3787 C C . GLU A 1 488 ? -29.821 12.470 22.911 1.00 83.44 488 GLU A C 1
ATOM 3789 O O . GLU A 1 488 ? -28.900 13.048 22.338 1.00 83.44 488 GLU A O 1
ATOM 3794 N N . SER A 1 489 ? -29.750 12.182 24.216 1.00 84.00 489 SER A N 1
ATOM 3795 C CA . SER A 1 489 ? -28.625 12.531 25.101 1.00 84.00 489 SER A CA 1
ATOM 3796 C C . SER A 1 489 ? -27.852 11.337 25.667 1.00 84.00 489 SER A C 1
ATOM 3798 O O . SER A 1 489 ? -26.900 11.549 26.412 1.00 84.00 489 SER A O 1
ATOM 3800 N N . THR A 1 490 ? -28.267 10.103 25.376 1.00 88.69 490 THR A N 1
ATOM 3801 C CA . THR A 1 490 ? -27.688 8.892 25.978 1.00 88.69 490 THR A CA 1
ATOM 3802 C C . THR A 1 490 ? -27.281 7.920 24.881 1.00 88.69 490 THR A C 1
ATOM 3804 O O . THR A 1 490 ? -28.142 7.329 24.228 1.00 88.69 490 THR A O 1
ATOM 3807 N N . GLY A 1 491 ? -25.967 7.791 24.683 1.00 91.06 491 GLY A N 1
ATOM 3808 C CA . GLY A 1 491 ? -25.365 6.845 23.744 1.00 91.06 491 GLY A CA 1
ATOM 3809 C C . GLY A 1 491 ? -25.335 5.412 24.274 1.00 91.06 491 GLY A C 1
ATOM 3810 O O . GLY A 1 491 ? -25.643 5.150 25.439 1.00 91.06 491 GLY A O 1
ATOM 3811 N N . ILE A 1 492 ? -24.919 4.470 23.430 1.00 93.44 492 ILE A N 1
ATOM 3812 C CA . ILE A 1 492 ? -24.904 3.038 23.763 1.00 93.44 492 ILE A CA 1
ATOM 3813 C C . ILE A 1 492 ? -23.988 2.714 24.947 1.00 93.44 492 ILE A C 1
ATOM 3815 O O . ILE A 1 492 ? -24.336 1.900 25.803 1.00 93.44 492 ILE A O 1
ATOM 3819 N N . PHE A 1 493 ? -22.827 3.370 25.029 1.00 93.62 493 PHE A N 1
ATOM 3820 C CA . PHE A 1 493 ? -21.877 3.150 26.115 1.00 93.62 493 PHE A CA 1
ATOM 3821 C C . PHE A 1 493 ? -22.446 3.648 27.448 1.00 93.62 493 PHE A C 1
ATOM 3823 O O . PHE A 1 493 ? -22.374 2.941 28.453 1.00 93.62 493 PHE A O 1
ATOM 3830 N N . ASP A 1 494 ? -23.074 4.825 27.442 1.00 92.88 494 ASP A N 1
ATOM 3831 C CA . ASP A 1 494 ? -23.711 5.399 28.628 1.00 92.88 494 ASP A CA 1
ATOM 3832 C C . ASP A 1 494 ? -24.930 4.584 29.069 1.00 92.88 494 ASP A C 1
ATOM 3834 O O . ASP A 1 494 ? -25.110 4.363 30.265 1.00 92.88 494 ASP A O 1
ATOM 3838 N N . ALA A 1 495 ? -25.730 4.079 28.124 1.00 93.12 495 ALA A N 1
ATOM 3839 C CA . ALA A 1 495 ? -26.855 3.191 28.410 1.00 93.12 495 ALA A CA 1
ATOM 3840 C C . ALA A 1 495 ? -26.389 1.891 29.086 1.00 93.12 495 ALA A C 1
ATOM 3842 O O . ALA A 1 495 ? -26.958 1.472 30.094 1.00 93.12 495 ALA A O 1
ATOM 3843 N N . ILE A 1 496 ? -25.299 1.287 28.599 1.00 93.38 496 ILE A N 1
ATOM 3844 C CA . ILE A 1 496 ? -24.683 0.118 29.242 1.00 93.38 496 ILE A CA 1
ATOM 3845 C C . ILE A 1 496 ? -24.159 0.469 30.632 1.00 93.38 496 ILE A C 1
ATOM 3847 O O . ILE A 1 496 ? -24.420 -0.257 31.592 1.00 93.38 496 ILE A O 1
ATOM 3851 N N . GLN A 1 497 ? -23.427 1.574 30.768 1.00 92.69 497 GLN A N 1
ATOM 3852 C CA . GLN A 1 497 ? -22.865 1.984 32.050 1.00 92.69 497 GLN A CA 1
ATOM 3853 C C . GLN A 1 497 ? -23.965 2.315 33.074 1.00 92.69 497 GLN A C 1
ATOM 3855 O O . GLN A 1 497 ? -23.790 2.036 34.263 1.00 92.69 497 GLN A O 1
ATOM 3860 N N . GLY A 1 498 ? -25.101 2.850 32.617 1.00 91.00 498 GLY A N 1
ATOM 3861 C CA . GLY A 1 498 ? -26.317 3.046 33.402 1.00 91.00 498 GLY A CA 1
ATOM 3862 C C . GLY A 1 498 ? -26.931 1.725 33.862 1.00 91.00 498 GLY A C 1
ATOM 3863 O O . GLY A 1 498 ? -27.119 1.535 35.063 1.00 91.00 498 GLY A O 1
ATOM 3864 N N . ALA A 1 499 ? -27.141 0.776 32.945 1.00 89.88 499 ALA A N 1
ATOM 3865 C CA . ALA A 1 499 ? -27.671 -0.553 33.264 1.00 89.88 499 ALA A CA 1
ATOM 3866 C C . ALA A 1 499 ? -26.792 -1.318 34.275 1.00 89.88 499 ALA A C 1
ATOM 3868 O O . ALA A 1 499 ? -27.297 -1.988 35.178 1.00 89.88 499 ALA A O 1
ATOM 3869 N N . LEU A 1 500 ? -25.464 -1.186 34.174 1.00 89.81 500 LEU A N 1
ATOM 3870 C CA . LEU A 1 500 ? -24.529 -1.751 35.152 1.00 89.81 500 LEU A CA 1
ATOM 3871 C C . LEU A 1 500 ? -24.636 -1.068 36.519 1.00 89.81 500 LEU A C 1
ATOM 3873 O O . LEU A 1 500 ? -24.634 -1.755 37.537 1.00 89.81 500 LEU A O 1
ATOM 3877 N N . ALA A 1 501 ? -24.769 0.259 36.548 1.00 88.31 501 ALA A N 1
ATOM 3878 C CA . ALA A 1 501 ? -24.901 1.014 37.790 1.00 88.31 501 ALA A CA 1
ATOM 3879 C C . ALA A 1 501 ? -26.218 0.716 38.530 1.00 88.31 501 ALA A C 1
ATOM 3881 O O . ALA A 1 501 ? -26.242 0.761 39.762 1.00 88.31 501 ALA A O 1
ATOM 3882 N N . GLU A 1 502 ? -27.295 0.395 37.803 1.00 86.06 502 GLU A N 1
ATOM 3883 C CA . GLU A 1 502 ? -28.553 -0.087 38.390 1.00 86.06 502 GLU A CA 1
ATOM 3884 C C . GLU A 1 502 ? -28.415 -1.476 39.025 1.00 86.06 502 GLU A C 1
ATOM 3886 O O . GLU A 1 502 ? -29.028 -1.737 40.063 1.00 86.06 502 GLU A O 1
ATOM 3891 N N . ALA A 1 503 ? -27.600 -2.355 38.431 1.00 82.81 503 ALA A N 1
ATOM 3892 C CA . ALA A 1 503 ? -27.314 -3.677 38.978 1.00 82.81 503 ALA A CA 1
ATOM 3893 C C . ALA A 1 503 ? -26.425 -3.595 40.230 1.00 82.81 503 ALA A C 1
ATOM 3895 O O . ALA A 1 503 ? -26.745 -4.183 41.265 1.00 82.81 503 ALA A O 1
ATOM 3896 N N . GLU A 1 504 ? -25.311 -2.865 40.135 1.00 82.00 504 GLU A N 1
ATOM 3897 C CA . GLU A 1 504 ? -24.357 -2.644 41.219 1.00 82.00 504 GLU A CA 1
ATOM 3898 C C . GLU A 1 504 ? -23.576 -1.339 40.993 1.00 82.00 504 GLU A C 1
ATOM 3900 O O . GLU A 1 504 ? -22.853 -1.172 40.014 1.00 82.00 504 GLU A O 1
ATOM 3905 N N . SER A 1 505 ? -23.673 -0.401 41.937 1.00 74.44 505 SER A N 1
ATOM 3906 C CA . SER A 1 505 ? -23.188 0.980 41.769 1.00 74.44 505 SER A CA 1
ATOM 3907 C C . SER A 1 505 ? -21.675 1.140 41.555 1.00 74.44 505 SER A C 1
ATOM 3909 O O . SER A 1 505 ? -21.229 2.201 41.113 1.00 74.44 505 SER A O 1
ATOM 3911 N N . GLU A 1 506 ? -20.874 0.135 41.919 1.00 80.69 506 GLU A N 1
ATOM 3912 C CA . GLU A 1 506 ? -19.413 0.153 41.756 1.00 80.69 506 GLU A CA 1
ATOM 3913 C C . GLU A 1 506 ? -18.947 -0.445 40.418 1.00 80.69 506 GLU A C 1
ATOM 3915 O O . GLU A 1 506 ? -17.798 -0.223 40.028 1.00 80.69 506 GLU A O 1
ATOM 3920 N N . LEU A 1 507 ? -19.822 -1.140 39.679 1.00 83.38 507 LEU A N 1
ATOM 3921 C CA . LEU A 1 507 ? -19.474 -1.734 38.390 1.00 83.38 507 LEU A CA 1
ATOM 3922 C C . LEU A 1 507 ? -19.245 -0.655 37.333 1.00 83.38 507 LEU A C 1
ATOM 3924 O O . LEU A 1 507 ? -20.142 0.106 36.962 1.00 83.38 507 LEU A O 1
ATOM 3928 N N . ARG A 1 508 ? -18.022 -0.614 36.808 1.00 85.88 508 ARG A N 1
ATOM 3929 C CA . ARG A 1 508 ? -17.629 0.279 35.719 1.00 85.88 508 ARG A CA 1
ATOM 3930 C C . ARG A 1 508 ? -16.835 -0.473 34.674 1.00 85.88 508 ARG A C 1
ATOM 3932 O O . ARG A 1 508 ? -15.990 -1.302 35.006 1.00 85.88 508 ARG A O 1
ATOM 3939 N N . ILE A 1 509 ? -17.092 -0.130 33.422 1.00 90.62 509 ILE A N 1
ATOM 3940 C CA . ILE A 1 509 ? -16.308 -0.590 32.281 1.00 90.62 509 ILE A CA 1
ATOM 3941 C C . ILE A 1 509 ? -15.589 0.605 31.665 1.00 90.62 509 ILE A C 1
ATOM 3943 O O . ILE A 1 509 ? -16.050 1.743 31.760 1.00 90.62 509 ILE A O 1
ATOM 3947 N N . ASP A 1 510 ? -14.437 0.367 31.052 1.00 91.31 510 ASP A N 1
ATOM 3948 C CA . ASP A 1 510 ? -13.733 1.388 30.288 1.00 91.31 510 ASP A CA 1
ATOM 3949 C C . ASP A 1 510 ? -13.993 1.218 28.781 1.00 91.31 510 ASP A C 1
ATOM 3951 O O . ASP A 1 510 ? -14.222 0.107 28.292 1.00 91.31 510 ASP A O 1
ATOM 3955 N N . LYS A 1 511 ? -13.942 2.325 28.027 1.00 92.00 511 LYS A N 1
ATOM 3956 C CA . LYS A 1 511 ? -14.201 2.320 26.576 1.00 92.00 511 LYS A CA 1
ATOM 3957 C C . LYS A 1 511 ? -13.224 1.421 25.799 1.00 92.00 511 LYS A C 1
ATOM 3959 O O . LYS A 1 511 ? -13.613 0.822 24.800 1.00 92.00 511 LYS A O 1
ATOM 3964 N N . LEU A 1 512 ? -11.965 1.296 26.239 1.00 89.88 512 LEU A N 1
ATOM 3965 C CA . LEU A 1 512 ? -10.942 0.502 25.543 1.00 89.88 512 LEU A CA 1
ATOM 3966 C C . LEU A 1 512 ? -11.240 -0.997 25.661 1.00 89.88 512 LEU A C 1
ATOM 3968 O O . LEU A 1 512 ? -11.245 -1.725 24.665 1.00 89.88 512 LEU A O 1
ATOM 3972 N N . GLY A 1 513 ? -11.500 -1.445 26.887 1.00 89.25 513 GLY A N 1
ATOM 3973 C CA . GLY A 1 513 ? -11.926 -2.793 27.211 1.00 89.25 513 GLY A CA 1
ATOM 3974 C C . GLY A 1 513 ? -13.213 -3.164 26.486 1.00 89.25 513 GLY A C 1
ATOM 3975 O O . GLY A 1 513 ? -13.262 -4.206 25.831 1.00 89.25 513 GLY A O 1
ATOM 3976 N N . PHE A 1 514 ? -14.209 -2.279 26.517 1.00 94.06 514 PHE A N 1
ATOM 3977 C CA . PHE A 1 514 ? -15.463 -2.452 25.790 1.00 94.06 514 PHE A CA 1
ATOM 3978 C C . PHE A 1 514 ? -15.242 -2.618 24.276 1.00 94.06 514 PHE A C 1
ATOM 3980 O O . PHE A 1 514 ? -15.649 -3.633 23.709 1.00 94.06 514 PHE A O 1
ATOM 3987 N N . ALA A 1 515 ? -14.498 -1.710 23.631 1.00 94.06 515 ALA A N 1
ATOM 3988 C CA . ALA A 1 515 ? -14.223 -1.769 22.192 1.00 94.06 515 ALA A CA 1
ATOM 3989 C C . ALA A 1 515 ? -13.541 -3.080 21.762 1.00 94.06 515 ALA A C 1
ATOM 3991 O O . ALA A 1 515 ? -13.886 -3.658 20.729 1.00 94.06 515 ALA A O 1
ATOM 3992 N N . ARG A 1 516 ? -12.601 -3.604 22.565 1.00 90.69 516 ARG A N 1
ATOM 3993 C CA . ARG A 1 516 ? -11.965 -4.908 22.296 1.00 90.69 516 ARG A CA 1
ATOM 3994 C C . ARG A 1 516 ? -12.975 -6.052 22.253 1.00 90.69 516 ARG A C 1
ATOM 3996 O O . ARG A 1 516 ? -12.890 -6.900 21.367 1.00 90.69 516 ARG A O 1
ATOM 4003 N N . HIS A 1 517 ? -13.894 -6.083 23.211 1.00 92.69 517 HIS A N 1
ATOM 4004 C CA . HIS A 1 517 ? -14.880 -7.155 23.321 1.00 92.69 517 HIS A CA 1
ATOM 4005 C C . HIS A 1 517 ? -15.953 -7.045 22.243 1.00 92.69 517 HIS A C 1
ATOM 4007 O O . HIS A 1 517 ? -16.359 -8.065 21.695 1.00 92.69 517 HIS A O 1
ATOM 4013 N N . VAL A 1 518 ? -16.333 -5.824 21.859 1.00 94.75 518 VAL A N 1
ATOM 4014 C CA . VAL A 1 518 ? -17.211 -5.596 20.706 1.00 94.75 518 VAL A CA 1
ATOM 4015 C C . VAL A 1 518 ? -16.575 -6.143 19.428 1.00 94.75 518 VAL A C 1
ATOM 4017 O O . VAL A 1 518 ? -17.224 -6.866 18.671 1.00 94.75 518 VAL A O 1
ATOM 4020 N N . MET A 1 519 ? -15.291 -5.852 19.193 1.00 92.25 519 MET A N 1
ATOM 4021 C CA . MET A 1 519 ? -14.599 -6.374 18.016 1.00 92.25 519 MET A CA 1
ATOM 4022 C C . MET A 1 519 ? -14.471 -7.901 18.040 1.00 92.25 519 MET A C 1
ATOM 4024 O O . MET A 1 519 ? -14.597 -8.519 16.985 1.00 92.25 519 MET A O 1
ATOM 4028 N N . ALA A 1 520 ? -14.267 -8.513 19.211 1.00 88.50 520 ALA A N 1
ATOM 4029 C CA . ALA A 1 520 ? -14.252 -9.968 19.358 1.00 88.50 520 ALA A CA 1
ATOM 4030 C C . ALA A 1 520 ? -15.624 -10.591 19.034 1.00 88.50 520 ALA A C 1
ATOM 4032 O O . ALA A 1 520 ? -15.696 -11.480 18.187 1.00 88.50 520 ALA A O 1
ATOM 4033 N N . ALA A 1 521 ? -16.709 -10.058 19.608 1.00 89.06 521 ALA A N 1
ATOM 4034 C CA . ALA A 1 521 ? -18.077 -10.520 19.353 1.00 89.06 521 ALA A CA 1
ATOM 4035 C C . ALA A 1 521 ? -18.467 -10.391 17.867 1.00 89.06 521 ALA A C 1
ATOM 4037 O O . ALA A 1 521 ? -19.062 -11.293 17.277 1.00 89.06 521 ALA A O 1
ATOM 4038 N N . CYS A 1 522 ? -18.063 -9.298 17.211 1.00 87.69 522 CYS A N 1
ATOM 4039 C CA . CYS A 1 522 ? -18.314 -9.100 15.783 1.00 87.69 522 CYS A CA 1
ATOM 4040 C C . CYS A 1 522 ? -17.452 -10.004 14.876 1.00 87.69 522 CYS A C 1
ATOM 4042 O O . CYS A 1 522 ? -17.867 -10.319 13.759 1.00 87.69 522 CYS A O 1
ATOM 4044 N N . HIS A 1 523 ? -16.267 -10.434 15.330 1.00 79.00 523 HIS A N 1
ATOM 4045 C CA . HIS A 1 523 ? -15.366 -11.303 14.562 1.00 79.00 523 HIS A CA 1
ATOM 4046 C C . HIS A 1 523 ? -15.863 -12.749 14.469 1.00 79.00 523 HIS A C 1
ATOM 4048 O O . HIS A 1 523 ? -15.634 -13.416 13.462 1.00 79.00 523 HIS A O 1
ATOM 4054 N N . GLU A 1 524 ? -16.535 -13.237 15.510 1.00 72.19 524 GLU A N 1
ATOM 4055 C CA . GLU A 1 524 ? -16.926 -14.647 15.638 1.00 72.19 524 GLU A CA 1
ATOM 4056 C C . GLU A 1 524 ? -18.293 -14.969 15.012 1.00 72.19 524 GLU A C 1
ATOM 4058 O O . GLU A 1 524 ? -18.632 -16.139 14.828 1.00 72.19 524 GLU A O 1
ATOM 4063 N N . SER A 1 525 ? -19.069 -13.947 14.638 1.00 77.19 525 SER A N 1
ATOM 4064 C CA . SER A 1 525 ? -20.472 -14.095 14.250 1.00 77.19 525 SER A CA 1
ATOM 4065 C C . SER A 1 525 ? -20.766 -13.568 12.845 1.00 77.19 525 SER A C 1
ATOM 4067 O O . SER A 1 525 ? -20.364 -12.472 12.473 1.00 77.19 525 SER A O 1
ATOM 4069 N N . ASN A 1 526 ? -21.529 -14.330 12.057 1.00 77.88 526 ASN A N 1
ATOM 4070 C CA . ASN A 1 526 ? -22.138 -13.870 10.798 1.00 77.88 526 ASN A CA 1
ATOM 4071 C C . ASN A 1 526 ? -23.631 -13.560 10.971 1.00 77.88 526 ASN A C 1
ATOM 4073 O O . ASN A 1 526 ? -24.407 -13.633 10.019 1.00 77.88 526 ASN A O 1
ATOM 4077 N N . ALA A 1 527 ? -24.052 -13.271 12.203 1.00 89.44 527 ALA A N 1
ATOM 4078 C CA . ALA A 1 527 ? -25.427 -12.911 12.490 1.00 89.44 527 ALA A CA 1
ATOM 4079 C C . ALA A 1 527 ? -25.795 -11.541 11.890 1.00 89.44 527 ALA A C 1
ATOM 4081 O O . ALA A 1 527 ? -24.944 -10.738 11.488 1.00 89.44 527 ALA A O 1
ATOM 4082 N N . GLU A 1 528 ? -27.099 -11.279 11.839 1.00 92.19 528 GLU A N 1
ATOM 4083 C CA . GLU A 1 528 ? -27.655 -10.034 11.310 1.00 92.19 528 GLU A CA 1
ATOM 4084 C C . GLU A 1 528 ? -27.116 -8.779 12.040 1.00 92.19 528 GLU A C 1
ATOM 4086 O O . GLU A 1 528 ? -26.680 -7.869 11.329 1.00 92.19 528 GLU A O 1
ATOM 4091 N N . PRO A 1 529 ? -26.953 -8.747 13.384 1.00 92.69 529 PRO A N 1
ATOM 4092 C CA . PRO A 1 529 ? -26.330 -7.608 14.066 1.00 92.69 529 PRO A CA 1
ATOM 4093 C C . PRO A 1 529 ? -24.890 -7.337 13.607 1.00 92.69 529 PRO A C 1
ATOM 4095 O O . PRO A 1 529 ? -24.525 -6.194 13.338 1.00 92.69 529 PRO A O 1
ATOM 4098 N N . SER A 1 530 ? -24.062 -8.374 13.437 1.00 93.06 530 SER A N 1
ATOM 4099 C CA . SER A 1 530 ? -22.674 -8.215 12.968 1.00 93.06 530 SER A CA 1
ATOM 4100 C C . SER A 1 530 ? -22.628 -7.665 11.544 1.00 93.06 530 SER A C 1
ATOM 4102 O O . SER A 1 530 ? -21.822 -6.786 11.239 1.00 93.06 530 SER A O 1
ATOM 4104 N N . THR A 1 531 ? -23.552 -8.112 10.692 1.00 92.31 531 THR A N 1
ATOM 4105 C CA . THR A 1 531 ? -23.718 -7.593 9.326 1.00 92.31 531 THR A CA 1
ATOM 4106 C C . THR A 1 531 ? -24.152 -6.122 9.336 1.00 92.31 531 THR A C 1
ATOM 4108 O O . THR A 1 531 ? -23.607 -5.308 8.587 1.00 92.31 531 THR A O 1
ATOM 4111 N N . ARG A 1 532 ? -25.085 -5.747 10.223 1.00 93.38 532 ARG A N 1
ATOM 4112 C CA . ARG A 1 532 ? -25.542 -4.361 10.407 1.00 93.38 532 ARG A CA 1
ATOM 4113 C C . ARG A 1 532 ? -24.411 -3.450 10.885 1.00 93.38 532 ARG A C 1
ATOM 4115 O O . ARG A 1 532 ? -24.212 -2.376 10.316 1.00 93.38 532 ARG A O 1
ATOM 4122 N N . MET A 1 533 ? -23.618 -3.896 11.861 1.00 94.44 533 MET A N 1
ATOM 4123 C CA . MET A 1 533 ? -22.433 -3.173 12.331 1.00 94.44 533 MET A CA 1
ATOM 4124 C C . MET A 1 533 ? -21.421 -2.957 11.195 1.00 94.44 533 MET A C 1
ATOM 4126 O O . MET A 1 533 ? -20.962 -1.836 10.978 1.00 94.44 533 MET A O 1
ATOM 4130 N N . ARG A 1 534 ? -21.112 -4.004 10.421 1.00 93.12 534 ARG A N 1
ATOM 4131 C CA . ARG A 1 534 ? -20.206 -3.926 9.260 1.00 93.12 534 ARG A CA 1
ATOM 4132 C C . ARG A 1 534 ? -20.670 -2.892 8.238 1.00 93.12 534 ARG A C 1
ATOM 4134 O O . ARG A 1 534 ? -19.871 -2.060 7.817 1.00 93.12 534 ARG A O 1
ATOM 4141 N N . ALA A 1 535 ? -21.960 -2.883 7.897 1.00 92.31 535 ALA A N 1
ATOM 4142 C CA . ALA A 1 535 ? -22.528 -1.915 6.959 1.00 92.31 535 ALA A CA 1
ATOM 4143 C C . ALA A 1 535 ? -22.392 -0.460 7.451 1.00 92.31 535 ALA A C 1
ATOM 4145 O O . ALA A 1 535 ? -22.044 0.430 6.671 1.00 92.31 535 ALA A O 1
ATOM 4146 N N . ARG A 1 536 ? -22.602 -0.214 8.753 1.00 92.94 536 ARG A N 1
ATOM 4147 C CA . ARG A 1 536 ? -22.432 1.115 9.369 1.00 92.94 536 ARG A CA 1
ATOM 4148 C C . ARG A 1 536 ? -20.997 1.628 9.247 1.00 92.94 536 ARG A C 1
ATOM 4150 O O . ARG A 1 536 ? -20.775 2.769 8.841 1.00 92.94 536 ARG A O 1
ATOM 4157 N N . PHE A 1 537 ? -20.016 0.776 9.537 1.00 94.88 537 PHE A N 1
ATOM 4158 C CA . PHE A 1 537 ? -18.604 1.133 9.396 1.00 94.88 537 PHE A CA 1
ATOM 4159 C C . PHE A 1 537 ? -18.149 1.236 7.936 1.00 94.88 537 PHE A C 1
ATOM 4161 O O . PHE A 1 537 ? -17.357 2.119 7.622 1.00 94.88 537 PHE A O 1
ATOM 4168 N N . ALA A 1 538 ? -18.676 0.418 7.022 1.00 93.75 538 ALA A N 1
ATOM 4169 C CA . ALA A 1 538 ? -18.397 0.540 5.588 1.00 93.75 538 ALA A CA 1
ATOM 4170 C C . ALA A 1 538 ? -18.830 1.913 5.031 1.00 93.75 538 ALA A C 1
ATOM 4172 O O . ALA A 1 538 ? -18.108 2.529 4.235 1.00 93.75 538 ALA A O 1
ATOM 4173 N N . ALA A 1 539 ? -19.969 2.442 5.497 1.00 91.88 539 ALA A N 1
ATOM 4174 C CA . ALA A 1 539 ? -20.418 3.795 5.168 1.00 91.88 539 ALA A CA 1
ATOM 4175 C C . ALA A 1 539 ? -19.465 4.870 5.722 1.00 91.88 539 ALA A C 1
ATOM 4177 O O . ALA A 1 539 ? -19.063 5.782 4.990 1.00 91.88 539 ALA A O 1
ATOM 4178 N N . LEU A 1 540 ? -19.029 4.727 6.982 1.00 93.94 540 LEU A N 1
ATOM 4179 C CA . LEU A 1 540 ? -18.019 5.602 7.585 1.00 93.94 540 LEU A CA 1
ATOM 4180 C C . LEU A 1 540 ? -16.704 5.576 6.788 1.00 93.94 540 LEU A C 1
ATOM 4182 O O . LEU A 1 540 ? -16.156 6.629 6.459 1.00 93.94 540 LEU A O 1
ATOM 4186 N N . PHE A 1 541 ? -16.211 4.395 6.421 1.00 95.00 541 PHE A N 1
ATOM 4187 C CA . PHE A 1 541 ? -14.976 4.238 5.654 1.00 95.00 541 PHE A CA 1
ATOM 4188 C C . PHE A 1 541 ? -15.084 4.832 4.248 1.00 95.00 541 PHE A C 1
ATOM 4190 O O . PHE A 1 541 ? -14.166 5.527 3.815 1.00 95.00 541 PHE A O 1
ATOM 4197 N N . SER A 1 542 ? -16.229 4.686 3.578 1.00 92.25 542 SER A N 1
ATOM 4198 C CA . SER A 1 542 ? -16.494 5.344 2.290 1.00 92.25 542 SER A CA 1
ATOM 4199 C C . SER A 1 542 ? -16.373 6.863 2.368 1.00 92.25 542 SER A C 1
ATOM 4201 O O . SER A 1 542 ? -15.788 7.505 1.484 1.00 92.25 542 SER A O 1
ATOM 4203 N N . HIS A 1 543 ? -16.892 7.451 3.446 1.00 92.25 543 HIS A N 1
ATOM 4204 C CA . HIS A 1 543 ? -16.773 8.878 3.721 1.00 92.25 543 HIS A CA 1
ATOM 4205 C C . HIS A 1 543 ? -15.324 9.288 4.018 1.00 92.25 543 HIS A C 1
ATOM 4207 O O . HIS A 1 543 ? -14.801 10.202 3.371 1.00 92.25 543 HIS A O 1
ATOM 4213 N N . LEU A 1 544 ? -14.636 8.574 4.914 1.00 93.38 544 LEU A N 1
ATOM 4214 C CA . LEU A 1 544 ? -13.244 8.859 5.279 1.00 93.38 544 LEU A CA 1
ATOM 4215 C C . LEU A 1 544 ? -12.301 8.746 4.073 1.00 93.38 544 LEU A C 1
ATOM 4217 O O . LEU A 1 544 ? -11.537 9.674 3.812 1.00 93.38 544 LEU A O 1
ATOM 4221 N N . THR A 1 545 ? -12.419 7.695 3.260 1.00 91.50 545 THR A N 1
ATOM 4222 C CA . THR A 1 545 ? -11.618 7.492 2.038 1.00 91.50 545 THR A CA 1
ATOM 4223 C C . THR A 1 545 ? -11.885 8.572 0.981 1.00 91.50 545 THR A C 1
ATOM 4225 O O . THR A 1 545 ? -11.006 8.968 0.206 1.00 91.50 545 THR A O 1
ATOM 4228 N N . LYS A 1 546 ? -13.107 9.116 0.912 1.00 90.81 546 LYS A N 1
ATOM 4229 C CA . LYS A 1 546 ? -13.413 10.267 0.044 1.00 90.81 546 LYS A CA 1
ATOM 4230 C C . LYS A 1 546 ? -12.687 11.530 0.509 1.00 90.81 546 LYS A C 1
ATOM 4232 O O . LYS A 1 546 ? -12.142 12.248 -0.334 1.00 90.81 546 LYS A O 1
ATOM 4237 N N . ILE A 1 547 ? -12.686 11.803 1.810 1.00 91.69 547 ILE A N 1
ATOM 4238 C CA . ILE A 1 547 ? -12.041 12.984 2.393 1.00 91.69 547 ILE A CA 1
ATOM 4239 C C . ILE A 1 547 ? -10.517 12.864 2.328 1.00 91.69 547 ILE A C 1
ATOM 4241 O O . ILE A 1 547 ? -9.859 13.803 1.886 1.00 91.69 547 ILE A O 1
ATOM 4245 N N . GLN A 1 548 ? -9.969 11.700 2.666 1.00 91.75 548 GLN A N 1
ATOM 4246 C CA . GLN A 1 548 ? -8.547 11.375 2.560 1.00 91.75 548 GLN A CA 1
ATOM 4247 C C . GLN A 1 548 ? -7.997 11.723 1.168 1.00 91.75 548 GLN A C 1
ATOM 4249 O O . GLN A 1 548 ? -7.068 12.518 1.049 1.00 91.75 548 GLN A O 1
ATOM 4254 N N . ARG A 1 549 ? -8.644 11.238 0.098 1.00 87.81 549 ARG A N 1
ATOM 4255 C CA . ARG A 1 549 ? -8.243 11.548 -1.287 1.00 87.81 549 ARG A CA 1
ATOM 4256 C C . ARG A 1 549 ? -8.293 13.042 -1.617 1.00 87.81 549 ARG A C 1
ATOM 4258 O O . ARG A 1 549 ? -7.555 13.496 -2.485 1.00 87.81 549 ARG A O 1
ATOM 4265 N N . LYS A 1 550 ? -9.189 13.821 -0.996 1.00 88.62 550 LYS A N 1
ATOM 4266 C CA . LYS A 1 550 ? -9.201 15.286 -1.162 1.00 88.62 550 LYS A CA 1
ATOM 4267 C C . LYS A 1 550 ? -8.010 15.930 -0.444 1.00 88.62 550 LYS A C 1
ATOM 4269 O O . LYS A 1 550 ? -7.330 16.742 -1.061 1.00 88.62 550 LYS A O 1
ATOM 4274 N N . ALA A 1 551 ? -7.749 15.535 0.802 1.00 88.50 551 ALA A N 1
ATOM 4275 C CA . ALA A 1 551 ? -6.648 16.059 1.608 1.00 88.50 551 ALA A CA 1
ATOM 4276 C C . ALA A 1 551 ? -5.273 15.761 0.987 1.00 88.50 551 ALA A C 1
ATOM 4278 O O . ALA A 1 551 ? -4.390 16.614 1.003 1.00 88.50 551 ALA A O 1
ATOM 4279 N N . GLU A 1 552 ? -5.097 14.584 0.388 1.00 84.81 552 GLU A N 1
ATOM 4280 C CA . GLU A 1 552 ? -3.864 14.215 -0.318 1.00 84.81 552 GLU A CA 1
ATOM 4281 C C . GLU A 1 552 ? -3.642 15.047 -1.578 1.00 84.81 552 GLU A C 1
ATOM 4283 O O . GLU A 1 552 ? -2.554 15.586 -1.762 1.00 84.81 552 GLU A O 1
ATOM 4288 N N . ARG A 1 553 ? -4.689 15.256 -2.388 1.00 79.25 553 ARG A N 1
ATOM 4289 C CA . ARG A 1 553 ? -4.605 16.159 -3.545 1.00 79.25 553 ARG A CA 1
ATOM 4290 C C . ARG A 1 553 ? -4.260 17.592 -3.137 1.00 79.25 553 ARG A C 1
ATOM 4292 O O . ARG A 1 553 ? -3.525 18.266 -3.849 1.00 79.25 553 ARG A O 1
ATOM 4299 N N . GLU A 1 554 ? -4.782 18.083 -2.010 1.00 79.62 554 GLU A N 1
ATOM 4300 C CA . GLU A 1 554 ? -4.386 19.396 -1.478 1.00 79.62 554 GLU A CA 1
ATOM 4301 C C . GLU A 1 554 ? -2.918 19.414 -1.045 1.00 79.62 554 GLU A C 1
ATOM 4303 O O . GLU A 1 554 ? -2.207 20.358 -1.378 1.00 79.62 554 GLU A O 1
ATOM 4308 N N . ARG A 1 555 ? -2.445 18.379 -0.342 1.00 77.62 555 ARG A N 1
ATOM 4309 C CA . ARG A 1 555 ? -1.032 18.257 0.040 1.00 77.62 555 ARG A CA 1
ATOM 4310 C C . ARG A 1 555 ? -0.115 18.291 -1.180 1.00 77.62 555 ARG A C 1
ATOM 4312 O O . ARG A 1 555 ? 0.888 19.000 -1.151 1.00 77.62 555 ARG A O 1
ATOM 4319 N N . GLU A 1 556 ? -0.432 17.522 -2.220 1.00 68.56 556 GLU A N 1
ATOM 4320 C CA . GLU A 1 556 ? 0.349 17.491 -3.463 1.00 68.56 556 GLU A CA 1
ATOM 4321 C C . GLU A 1 556 ? 0.455 18.899 -4.062 1.00 68.56 556 GLU A C 1
ATOM 4323 O O . GLU A 1 556 ? 1.564 19.370 -4.324 1.00 68.56 556 GLU A O 1
ATOM 4328 N N . ARG A 1 557 ? -0.674 19.619 -4.136 1.00 67.31 557 ARG A N 1
ATOM 4329 C CA . ARG A 1 557 ? -0.727 21.023 -4.579 1.00 67.31 557 ARG A CA 1
ATOM 4330 C C . ARG A 1 557 ? 0.128 21.949 -3.711 1.00 67.31 557 ARG A C 1
ATOM 4332 O O . ARG A 1 557 ? 0.980 22.657 -4.236 1.00 67.31 557 ARG A O 1
ATOM 4339 N N . GLU A 1 558 ? -0.047 21.929 -2.387 1.00 67.75 558 GLU A N 1
ATOM 4340 C CA . GLU A 1 558 ? 0.724 22.782 -1.467 1.00 67.75 558 GLU A CA 1
ATOM 4341 C C . GLU A 1 558 ? 2.235 22.506 -1.544 1.00 67.75 558 GLU A C 1
ATOM 4343 O O . GLU A 1 558 ? 3.042 23.434 -1.439 1.00 67.75 558 GLU A O 1
ATOM 4348 N N . SER A 1 559 ? 2.630 21.241 -1.726 1.00 66.19 559 SER A N 1
ATOM 4349 C CA . SER A 1 559 ? 4.039 20.852 -1.837 1.00 66.19 559 SER A CA 1
ATOM 4350 C C . SER A 1 559 ? 4.679 21.443 -3.094 1.00 66.19 559 SER A C 1
ATOM 4352 O O . SER A 1 559 ? 5.811 21.920 -3.028 1.00 66.19 559 SER A O 1
ATOM 4354 N N . ILE A 1 560 ? 3.958 21.465 -4.219 1.00 66.00 560 ILE A N 1
ATOM 4355 C CA . ILE A 1 560 ? 4.431 22.054 -5.481 1.00 66.00 560 ILE A CA 1
ATOM 4356 C C . ILE A 1 560 ? 4.568 23.568 -5.339 1.00 66.00 560 ILE A C 1
ATOM 4358 O O . ILE A 1 560 ? 5.659 24.099 -5.555 1.00 66.00 560 ILE A O 1
ATOM 4362 N N . ALA A 1 561 ? 3.521 24.241 -4.861 1.00 68.94 561 ALA A N 1
ATOM 4363 C CA . ALA A 1 561 ? 3.513 25.681 -4.616 1.00 68.94 561 ALA A CA 1
ATOM 4364 C C . ALA A 1 561 ? 4.699 26.131 -3.747 1.00 68.94 561 ALA A C 1
ATOM 4366 O O . ALA A 1 561 ? 5.423 27.076 -4.070 1.00 68.94 561 ALA A O 1
ATOM 4367 N N . ALA A 1 562 ? 4.941 25.417 -2.641 1.00 67.81 562 ALA A N 1
ATOM 4368 C CA . ALA A 1 562 ? 6.011 25.726 -1.700 1.00 67.81 562 ALA A CA 1
ATOM 4369 C C . ALA A 1 562 ? 7.415 25.479 -2.280 1.00 67.81 562 ALA A C 1
ATOM 4371 O O . ALA A 1 562 ? 8.357 26.200 -1.935 1.00 67.81 562 ALA A O 1
ATOM 4372 N N . ARG A 1 563 ? 7.577 24.469 -3.146 1.00 71.25 563 ARG A N 1
ATOM 4373 C CA . ARG A 1 563 ? 8.836 24.203 -3.864 1.00 71.25 563 ARG A CA 1
ATOM 4374 C C . ARG A 1 563 ? 9.113 25.298 -4.892 1.00 71.25 563 ARG A C 1
ATOM 4376 O O . ARG A 1 563 ? 10.206 25.861 -4.881 1.00 71.25 563 ARG A O 1
ATOM 4383 N N . VAL A 1 564 ? 8.107 25.658 -5.694 1.00 76.69 564 VAL A N 1
ATOM 4384 C CA . VAL A 1 564 ? 8.191 26.734 -6.694 1.00 76.69 564 VAL A CA 1
ATOM 4385 C C . VAL A 1 564 ? 8.503 28.074 -6.025 1.00 76.69 564 VAL A C 1
ATOM 4387 O O . VAL A 1 564 ? 9.421 28.770 -6.460 1.00 76.69 564 VAL A O 1
ATOM 4390 N N . ASP A 1 565 ? 7.818 28.437 -4.935 1.00 76.44 565 ASP A N 1
ATOM 4391 C CA . ASP A 1 565 ? 8.082 29.696 -4.225 1.00 76.44 565 ASP A CA 1
ATOM 4392 C C . ASP A 1 565 ? 9.494 29.740 -3.623 1.00 76.44 565 ASP A C 1
ATOM 4394 O O . ASP A 1 565 ? 10.168 30.771 -3.704 1.00 76.44 565 ASP A O 1
ATOM 4398 N N . ARG A 1 566 ? 9.984 28.628 -3.062 1.00 75.44 566 ARG A N 1
ATOM 4399 C CA . ARG A 1 566 ? 11.338 28.550 -2.495 1.00 75.44 566 ARG A CA 1
ATOM 4400 C C . ARG A 1 566 ? 12.411 28.785 -3.552 1.00 75.44 566 ARG A C 1
ATOM 4402 O O . ARG A 1 566 ? 13.248 29.666 -3.355 1.00 75.44 566 ARG A O 1
ATOM 4409 N N . GLU A 1 567 ? 12.366 28.046 -4.659 1.00 80.00 567 GLU A N 1
ATOM 4410 C CA . GLU A 1 567 ? 13.327 28.219 -5.754 1.00 80.00 567 GLU A CA 1
ATOM 4411 C C . GLU A 1 567 ? 13.234 29.612 -6.362 1.00 80.00 567 GLU A C 1
ATOM 4413 O O . GLU A 1 567 ? 14.249 30.272 -6.590 1.00 80.00 567 GLU A O 1
ATOM 4418 N N . THR A 1 568 ? 12.011 30.114 -6.535 1.00 84.88 568 THR A N 1
ATOM 4419 C CA . THR A 1 568 ? 11.791 31.466 -7.036 1.00 84.88 568 THR A CA 1
ATOM 4420 C C . THR A 1 568 ? 12.422 32.512 -6.114 1.00 84.88 568 THR A C 1
ATOM 4422 O O . THR A 1 568 ? 13.122 33.407 -6.579 1.00 84.88 568 THR A O 1
ATOM 4425 N N . ASN A 1 569 ? 12.229 32.410 -4.797 1.00 79.38 569 ASN A N 1
ATOM 4426 C CA . ASN A 1 569 ? 12.822 33.339 -3.832 1.00 79.38 569 ASN A CA 1
ATOM 4427 C C . ASN A 1 569 ? 14.354 33.275 -3.814 1.00 79.38 569 ASN A C 1
ATOM 4429 O O . ASN A 1 569 ? 15.000 34.322 -3.740 1.00 79.38 569 ASN A O 1
ATOM 4433 N N . LEU A 1 570 ? 14.931 32.072 -3.895 1.00 79.88 570 LEU A N 1
ATOM 4434 C CA . LEU A 1 570 ? 16.381 31.884 -3.976 1.00 79.88 570 LEU A CA 1
ATOM 4435 C C . LEU A 1 570 ? 16.949 32.552 -5.229 1.00 79.88 570 LEU A C 1
ATOM 4437 O O . LEU A 1 570 ? 17.906 33.321 -5.141 1.00 79.88 570 LEU A O 1
ATOM 4441 N N . PHE A 1 571 ? 16.324 32.326 -6.383 1.00 85.44 571 PHE A N 1
ATOM 4442 C CA . PHE A 1 571 ? 16.765 32.916 -7.639 1.00 85.44 571 PHE A CA 1
ATOM 4443 C C . PHE A 1 571 ? 16.652 34.443 -7.635 1.00 85.44 571 PHE A C 1
ATOM 4445 O O . PHE A 1 571 ? 17.628 35.131 -7.940 1.00 85.44 571 PHE A O 1
ATOM 4452 N N . LEU A 1 572 ? 15.496 34.982 -7.233 1.00 85.88 572 LEU A N 1
ATOM 4453 C CA . LEU A 1 572 ? 15.249 36.426 -7.181 1.00 85.88 572 LEU A CA 1
ATOM 4454 C C . LEU A 1 572 ? 16.244 37.157 -6.269 1.00 85.88 572 LEU A C 1
ATOM 4456 O O . LEU A 1 572 ? 16.706 38.244 -6.610 1.00 85.88 572 LEU A O 1
ATOM 4460 N N . ARG A 1 573 ? 16.581 36.568 -5.116 1.00 79.62 573 ARG A N 1
ATOM 4461 C CA . ARG A 1 573 ? 17.476 37.192 -4.136 1.00 79.62 573 ARG A CA 1
ATOM 4462 C C . ARG A 1 573 ? 18.949 37.064 -4.521 1.00 79.62 573 ARG A C 1
ATOM 4464 O O . ARG A 1 573 ? 19.687 38.042 -4.412 1.00 79.62 573 ARG A O 1
ATOM 4471 N N . ASP A 1 574 ? 19.368 35.873 -4.947 1.00 76.88 574 ASP A N 1
ATOM 4472 C CA . ASP A 1 574 ? 20.789 35.515 -4.992 1.00 76.88 574 ASP A CA 1
ATOM 4473 C C . ASP A 1 574 ? 21.373 35.533 -6.417 1.00 76.88 574 ASP A C 1
ATOM 4475 O O . ASP A 1 574 ? 22.575 35.750 -6.578 1.00 76.88 574 ASP A O 1
ATOM 4479 N N . GLN A 1 575 ? 20.549 35.336 -7.457 1.00 81.44 575 GLN A N 1
ATOM 4480 C CA . GLN A 1 575 ? 21.013 35.116 -8.839 1.00 81.44 575 GLN A CA 1
ATOM 4481 C C . GLN A 1 575 ? 20.520 36.190 -9.822 1.00 81.44 575 GLN A C 1
ATOM 4483 O O . GLN A 1 575 ? 21.313 36.693 -10.621 1.00 81.44 575 GLN A O 1
ATOM 4488 N N . LEU A 1 576 ? 19.259 36.631 -9.726 1.00 82.94 576 LEU A N 1
ATOM 4489 C CA . LEU A 1 576 ? 18.649 37.593 -10.656 1.00 82.94 576 LEU A CA 1
ATOM 4490 C C . LEU A 1 576 ? 19.464 38.892 -10.869 1.00 82.94 576 LEU A C 1
ATOM 4492 O O . LEU A 1 576 ? 19.584 39.321 -12.020 1.00 82.94 576 LEU A O 1
ATOM 4496 N N . PRO A 1 577 ? 20.097 39.517 -9.848 1.00 82.25 577 PRO A N 1
ATOM 4497 C CA . PRO A 1 577 ? 20.862 40.755 -10.049 1.00 82.25 577 PRO A CA 1
ATOM 4498 C C . PRO A 1 577 ? 22.040 40.626 -11.030 1.00 82.25 577 PRO A C 1
ATOM 4500 O O . PRO A 1 577 ? 22.498 41.630 -11.588 1.00 82.25 577 PRO A O 1
ATOM 4503 N N . ARG A 1 578 ? 22.549 39.405 -11.238 1.00 80.62 578 ARG A N 1
ATOM 4504 C CA . ARG A 1 578 ? 23.691 39.103 -12.116 1.00 80.62 578 ARG A CA 1
ATOM 4505 C C . ARG A 1 578 ? 23.345 38.146 -13.258 1.00 80.62 578 ARG A C 1
ATOM 4507 O O . ARG A 1 578 ? 24.210 37.925 -14.095 1.00 80.62 578 ARG A O 1
ATOM 4514 N N . ALA A 1 579 ? 22.103 37.668 -13.320 1.00 81.06 579 ALA A N 1
ATOM 4515 C CA . ALA A 1 579 ? 21.690 36.627 -14.247 1.00 81.06 579 ALA A CA 1
ATOM 4516 C C . ALA A 1 579 ? 21.859 37.027 -15.727 1.00 81.06 579 ALA A C 1
ATOM 4518 O O . ALA A 1 579 ? 21.427 38.104 -16.169 1.00 81.06 579 ALA A O 1
ATOM 4519 N N . SER A 1 580 ? 22.479 36.123 -16.478 1.00 86.56 580 SER A N 1
ATOM 4520 C CA . SER A 1 580 ? 22.456 36.001 -17.938 1.00 86.56 580 SER A CA 1
ATOM 4521 C C . SER A 1 580 ? 21.230 35.201 -18.394 1.00 86.56 580 SER A C 1
ATOM 4523 O O . SER A 1 580 ? 20.582 34.535 -17.583 1.00 86.56 580 SER A O 1
ATOM 4525 N N . LYS A 1 581 ? 20.912 35.224 -19.695 1.00 85.25 581 LYS A N 1
ATOM 4526 C CA . LYS A 1 581 ? 19.828 34.392 -20.248 1.00 85.25 581 LYS A CA 1
ATOM 4527 C C . LYS A 1 581 ? 20.026 32.899 -19.935 1.00 85.25 581 LYS A C 1
ATOM 4529 O O . LYS A 1 581 ? 19.064 32.238 -19.557 1.00 85.25 581 LYS A O 1
ATOM 4534 N N . ALA A 1 582 ? 21.261 32.394 -20.006 1.00 81.62 582 ALA A N 1
ATOM 4535 C CA . ALA A 1 582 ? 21.598 31.012 -19.652 1.00 81.62 582 ALA A CA 1
ATOM 4536 C C . ALA A 1 582 ? 21.204 30.643 -18.210 1.00 81.62 582 ALA A C 1
ATOM 4538 O O . ALA A 1 582 ? 20.623 29.590 -17.970 1.00 81.62 582 ALA A O 1
ATOM 4539 N N . GLU A 1 583 ? 21.475 31.519 -17.241 1.00 84.12 583 GLU A N 1
ATOM 4540 C CA . GLU A 1 583 ? 21.161 31.257 -15.829 1.00 84.12 583 GLU A CA 1
ATOM 4541 C C . GLU A 1 583 ? 19.653 31.278 -15.552 1.00 84.12 583 GLU A C 1
ATOM 4543 O O . GLU A 1 583 ? 19.182 30.576 -14.657 1.00 84.12 583 GLU A O 1
ATOM 4548 N N . VAL A 1 584 ? 18.886 32.038 -16.341 1.00 86.75 584 VAL A N 1
ATOM 4549 C CA . VAL A 1 584 ? 17.417 32.026 -16.275 1.00 86.75 584 VAL A CA 1
ATOM 4550 C C . VAL A 1 584 ? 16.865 30.734 -16.845 1.00 86.75 584 VAL A C 1
ATOM 4552 O O . VAL A 1 584 ? 15.968 30.164 -16.241 1.00 86.75 584 VAL A O 1
ATOM 4555 N N . VAL A 1 585 ? 17.421 30.234 -17.951 1.00 85.88 585 VAL A N 1
ATOM 4556 C CA . VAL A 1 585 ? 17.034 28.931 -18.513 1.00 85.88 585 VAL A CA 1
ATOM 4557 C C . VAL A 1 585 ? 17.253 27.821 -17.487 1.00 85.88 585 VAL A C 1
ATOM 4559 O O . VAL A 1 585 ? 16.307 27.113 -17.167 1.00 85.88 585 VAL A O 1
ATOM 4562 N N . VAL A 1 586 ? 18.434 27.758 -16.866 1.00 84.69 586 VAL A N 1
ATOM 4563 C CA . VAL A 1 586 ? 18.742 26.763 -15.818 1.00 84.69 586 VAL A CA 1
ATOM 4564 C C . VAL A 1 586 ? 17.833 26.912 -14.589 1.00 84.69 586 VAL A C 1
ATOM 4566 O O . VAL A 1 586 ? 17.523 25.947 -13.894 1.00 84.69 586 VAL A O 1
ATOM 4569 N N . PHE A 1 587 ? 17.411 28.130 -14.254 1.00 88.44 587 PHE A N 1
ATOM 4570 C CA . PHE A 1 587 ? 16.409 28.348 -13.210 1.00 88.44 587 PHE A CA 1
ATOM 4571 C C . PHE A 1 587 ? 15.021 27.833 -13.609 1.00 88.44 587 PHE A C 1
ATOM 4573 O O . PHE A 1 587 ? 14.384 27.151 -12.810 1.00 88.44 587 PHE A O 1
ATOM 4580 N N . LEU A 1 588 ? 14.563 28.133 -14.824 1.00 87.25 588 LEU A N 1
ATOM 4581 C CA . LEU A 1 588 ? 13.263 27.687 -15.317 1.00 87.25 588 LEU A CA 1
ATOM 4582 C C . LEU A 1 588 ? 13.215 26.163 -15.461 1.00 87.25 588 LEU A C 1
ATOM 4584 O O . LEU A 1 588 ? 12.216 25.578 -15.071 1.00 87.25 588 LEU A O 1
ATOM 4588 N N . GLU A 1 589 ? 14.300 25.526 -15.904 1.00 82.06 589 GLU A N 1
ATOM 4589 C CA . GLU A 1 589 ? 14.448 24.062 -15.936 1.00 82.06 589 GLU A CA 1
ATOM 4590 C C . GLU A 1 589 ? 14.345 23.456 -14.531 1.00 82.06 589 GLU A C 1
ATOM 4592 O O . GLU A 1 589 ? 13.571 22.532 -14.313 1.00 82.06 589 GLU A O 1
ATOM 4597 N N . ARG A 1 590 ? 15.018 24.044 -13.529 1.00 79.31 590 ARG A N 1
ATOM 4598 C CA . ARG A 1 590 ? 14.871 23.610 -12.126 1.00 79.31 590 ARG A CA 1
ATOM 4599 C C . ARG A 1 590 ? 13.438 23.737 -11.614 1.00 79.31 590 ARG A C 1
ATOM 4601 O O . ARG A 1 590 ? 13.014 22.923 -10.803 1.00 79.31 590 ARG A O 1
ATOM 4608 N N . ILE A 1 591 ? 12.700 24.764 -12.040 1.00 81.50 591 ILE A N 1
ATOM 4609 C CA . ILE A 1 591 ? 11.280 24.895 -11.704 1.00 81.50 591 ILE A CA 1
ATOM 4610 C C . ILE A 1 591 ? 10.449 23.841 -12.452 1.00 81.50 591 ILE A C 1
ATOM 4612 O O . ILE A 1 591 ? 9.600 23.214 -11.825 1.00 81.50 591 ILE A O 1
ATOM 4616 N N . GLU A 1 592 ? 10.698 23.613 -13.745 1.00 78.81 592 GLU A N 1
ATOM 4617 C CA . GLU A 1 592 ? 10.043 22.570 -14.553 1.00 78.81 592 GLU A CA 1
ATOM 4618 C C . GLU A 1 592 ? 10.234 21.172 -13.929 1.00 78.81 592 GLU A C 1
ATOM 4620 O O . GLU A 1 592 ? 9.266 20.421 -13.828 1.00 78.81 592 GLU A O 1
ATOM 4625 N N . ASP A 1 593 ? 11.425 20.869 -13.401 1.00 71.94 593 ASP A N 1
ATOM 4626 C CA . ASP A 1 593 ? 11.745 19.611 -12.706 1.00 71.94 593 ASP A CA 1
ATOM 4627 C C . ASP A 1 593 ? 10.974 19.421 -11.383 1.00 71.94 593 ASP A C 1
ATOM 4629 O O . ASP A 1 593 ? 10.774 18.297 -10.911 1.00 71.94 593 ASP A O 1
ATOM 4633 N N . LEU A 1 594 ? 10.551 20.518 -10.747 1.00 69.88 594 LEU A N 1
ATOM 4634 C CA . LEU A 1 594 ? 9.838 20.494 -9.466 1.00 69.88 594 LEU A CA 1
ATOM 4635 C C . LEU A 1 594 ? 8.323 20.339 -9.615 1.00 69.88 594 LEU A C 1
ATOM 4637 O O . LEU A 1 594 ? 7.656 19.976 -8.639 1.00 69.88 594 LEU A O 1
ATOM 4641 N N . ILE A 1 595 ? 7.788 20.632 -10.797 1.00 69.94 595 ILE A N 1
ATOM 4642 C CA . ILE A 1 595 ? 6.355 20.679 -11.077 1.00 69.94 595 ILE A CA 1
ATOM 4643 C C . ILE A 1 595 ? 5.863 19.297 -11.533 1.00 69.94 595 ILE A C 1
ATOM 4645 O O . ILE A 1 595 ? 6.546 18.567 -12.251 1.00 69.94 595 ILE A O 1
ATOM 4649 N N . ASP A 1 596 ? 4.672 18.899 -11.083 1.00 63.06 596 ASP A N 1
ATOM 4650 C CA . ASP A 1 596 ? 3.981 17.720 -11.602 1.00 63.06 596 ASP A CA 1
ATOM 4651 C C . ASP A 1 596 ? 2.979 18.104 -12.697 1.00 63.06 596 ASP A C 1
ATOM 4653 O O . ASP A 1 596 ? 2.781 19.264 -13.038 1.00 63.06 596 ASP A O 1
ATOM 4657 N N . GLN A 1 597 ? 2.318 17.112 -13.271 1.00 50.09 597 GLN A N 1
ATOM 4658 C CA . GLN A 1 597 ? 1.516 17.315 -14.469 1.00 50.09 597 GLN A CA 1
ATOM 4659 C C . GLN A 1 597 ? 0.025 17.560 -14.065 1.00 50.09 597 GLN A C 1
ATOM 4661 O O . GLN A 1 597 ? -0.927 17.058 -14.669 1.00 50.09 597 GLN A O 1
ATOM 4666 N N . SER A 1 598 ? -0.177 18.288 -12.956 1.00 56.41 598 SER A N 1
ATOM 4667 C CA . SER A 1 598 ? -1.468 18.790 -12.456 1.00 56.41 598 SER A CA 1
ATOM 4668 C C . SER A 1 598 ? -1.962 20.003 -13.257 1.00 56.41 598 SER A C 1
ATOM 4670 O O . SER A 1 598 ? -1.188 20.664 -13.946 1.00 56.41 598 SER A O 1
ATOM 4672 N N . ARG A 1 599 ? -3.257 20.342 -13.146 1.00 53.97 599 ARG A N 1
ATOM 4673 C CA . ARG A 1 599 ? -3.834 21.531 -13.813 1.00 53.97 599 ARG A CA 1
ATOM 4674 C C . ARG A 1 599 ? -3.137 22.819 -13.361 1.00 53.97 599 ARG A C 1
ATOM 4676 O O . ARG A 1 599 ? -3.094 23.813 -14.077 1.00 53.97 599 ARG A O 1
ATOM 4683 N N . GLU A 1 600 ? -2.628 22.797 -12.141 1.00 59.41 600 GLU A N 1
ATOM 4684 C CA . GLU A 1 600 ? -1.864 23.854 -11.508 1.00 59.41 600 GLU A CA 1
ATOM 4685 C C . GLU A 1 600 ? -0.428 23.902 -12.055 1.00 59.41 600 GLU A C 1
ATOM 4687 O O . GLU A 1 600 ? 0.031 24.974 -12.454 1.00 59.41 600 GLU A O 1
ATOM 4692 N N . GLY A 1 601 ? 0.232 22.747 -12.186 1.00 64.69 601 GLY A N 1
ATOM 4693 C CA . GLY A 1 601 ? 1.527 22.629 -12.852 1.00 64.69 601 GLY A CA 1
ATOM 4694 C C . GLY A 1 601 ? 1.505 23.107 -14.304 1.00 64.69 601 GLY A C 1
ATOM 4695 O O . GLY A 1 601 ? 2.390 23.854 -14.719 1.00 64.69 601 GLY A O 1
ATOM 4696 N N . ASP A 1 602 ? 0.434 22.805 -15.042 1.00 69.38 602 ASP A N 1
ATOM 4697 C CA . ASP A 1 602 ? 0.218 23.298 -16.406 1.00 69.38 602 ASP A CA 1
ATOM 4698 C C . ASP A 1 602 ? 0.190 24.834 -16.477 1.00 69.38 602 ASP A C 1
ATOM 4700 O O . ASP A 1 602 ? 0.740 25.426 -17.407 1.00 69.38 602 ASP A O 1
ATOM 4704 N N . ASN A 1 603 ? -0.395 25.509 -15.482 1.00 71.69 603 ASN A N 1
ATOM 4705 C CA . ASN A 1 603 ? -0.416 26.974 -15.428 1.00 71.69 603 ASN A CA 1
ATOM 4706 C C . ASN A 1 603 ? 0.973 27.558 -15.160 1.00 71.69 603 ASN A C 1
ATOM 4708 O O . ASN A 1 603 ? 1.336 28.581 -15.748 1.00 71.69 603 ASN A O 1
ATOM 4712 N N . VAL A 1 604 ? 1.764 26.909 -14.301 1.00 78.31 604 VAL A N 1
ATOM 4713 C CA . VAL A 1 604 ? 3.151 27.319 -14.066 1.00 78.31 604 VAL A CA 1
ATOM 4714 C C . VAL A 1 604 ? 3.982 27.092 -15.333 1.00 78.31 604 VAL A C 1
ATOM 4716 O O . VAL A 1 604 ? 4.688 28.005 -15.755 1.00 78.31 604 VAL A O 1
ATOM 4719 N N . LEU A 1 605 ? 3.814 25.957 -16.024 1.00 81.62 605 LEU A N 1
ATOM 4720 C CA . LEU A 1 605 ? 4.445 25.681 -17.321 1.00 81.62 605 LEU A CA 1
ATOM 4721 C C . LEU A 1 605 ? 4.050 26.706 -18.395 1.00 81.62 605 LEU A C 1
ATOM 4723 O O . LEU A 1 605 ? 4.900 27.155 -19.164 1.00 81.62 605 LEU A O 1
ATOM 4727 N N . LEU A 1 606 ? 2.783 27.127 -18.447 1.00 80.81 606 LEU A N 1
ATOM 4728 C CA . LEU A 1 606 ? 2.331 28.208 -19.331 1.00 80.81 606 LEU A CA 1
ATOM 4729 C C . LEU A 1 606 ? 3.028 29.536 -19.004 1.00 80.81 606 LEU A C 1
ATOM 4731 O O . LEU A 1 606 ? 3.461 30.244 -19.916 1.00 80.81 606 LEU A O 1
ATOM 4735 N N . GLY A 1 607 ? 3.184 29.855 -17.717 1.00 83.06 607 GLY A N 1
ATOM 4736 C CA . GLY A 1 607 ? 3.955 31.009 -17.258 1.00 83.06 607 GLY A CA 1
ATOM 4737 C C . GLY A 1 607 ? 5.425 30.938 -17.678 1.00 83.06 607 GLY A C 1
ATOM 4738 O O . GLY A 1 607 ? 5.962 31.913 -18.203 1.00 83.06 607 GLY A O 1
ATOM 4739 N N . ILE A 1 608 ? 6.059 29.772 -17.531 1.00 86.19 608 ILE A N 1
ATOM 4740 C CA . ILE A 1 608 ? 7.450 29.537 -17.943 1.00 86.19 608 ILE A CA 1
ATOM 4741 C C . ILE A 1 608 ? 7.608 29.695 -19.457 1.00 86.19 608 ILE A C 1
ATOM 4743 O O . ILE A 1 608 ? 8.512 30.397 -19.909 1.00 86.19 608 ILE A O 1
ATOM 4747 N N . ARG A 1 609 ? 6.696 29.126 -20.255 1.00 83.19 609 ARG A N 1
ATOM 4748 C CA . ARG A 1 609 ? 6.688 29.301 -21.718 1.00 83.19 609 ARG A CA 1
ATOM 4749 C C . ARG A 1 609 ? 6.573 30.768 -22.115 1.00 83.19 609 ARG A C 1
ATOM 4751 O O . ARG A 1 609 ? 7.261 31.203 -23.035 1.00 83.19 609 ARG A O 1
ATOM 4758 N N . ARG A 1 610 ? 5.745 31.539 -21.406 1.00 83.69 610 ARG A N 1
ATOM 4759 C CA . ARG A 1 610 ? 5.614 32.982 -21.628 1.00 83.69 610 ARG A CA 1
ATOM 4760 C C . ARG A 1 610 ? 6.915 33.725 -21.320 1.00 83.69 610 ARG A C 1
ATOM 4762 O O . ARG A 1 610 ? 7.320 34.562 -22.115 1.00 83.69 610 ARG A O 1
ATOM 4769 N N . ILE A 1 611 ? 7.608 33.379 -20.233 1.00 87.75 611 ILE A N 1
ATOM 4770 C CA . ILE A 1 611 ? 8.928 33.946 -19.909 1.00 87.75 611 ILE A CA 1
ATOM 4771 C C . ILE A 1 611 ? 9.963 33.583 -20.987 1.00 87.75 611 ILE A C 1
ATOM 4773 O O . ILE A 1 611 ? 10.703 34.455 -21.437 1.00 87.75 611 ILE A O 1
ATOM 4777 N N . ARG A 1 612 ? 10.003 32.322 -21.445 1.00 86.94 612 ARG A N 1
ATOM 4778 C CA . ARG A 1 612 ? 10.913 31.889 -22.524 1.00 86.94 612 ARG A CA 1
ATOM 4779 C C . ARG A 1 612 ? 10.697 32.701 -23.807 1.00 86.94 612 ARG A C 1
ATOM 4781 O O . ARG A 1 612 ? 11.676 33.132 -24.416 1.00 86.94 612 ARG A O 1
ATOM 4788 N N . ALA A 1 613 ? 9.438 32.958 -24.165 1.00 82.81 613 ALA A N 1
ATOM 4789 C CA . ALA A 1 613 ? 9.071 33.748 -25.337 1.00 82.81 613 ALA A CA 1
ATOM 4790 C C . ALA A 1 613 ? 9.395 35.247 -25.182 1.00 82.81 613 ALA A C 1
ATOM 4792 O O . ALA A 1 613 ? 10.082 35.803 -26.036 1.00 82.81 613 ALA A O 1
ATOM 4793 N N . ASP A 1 614 ? 8.958 35.886 -24.090 1.00 85.62 614 ASP A N 1
ATOM 4794 C CA . ASP A 1 614 ? 9.081 37.340 -23.884 1.00 85.62 614 ASP A CA 1
ATOM 4795 C C . ASP A 1 614 ? 10.549 37.796 -23.741 1.00 85.62 614 ASP A C 1
ATOM 4797 O O . ASP A 1 614 ? 10.886 38.930 -24.085 1.00 85.62 614 ASP A O 1
ATOM 4801 N N . PHE A 1 615 ? 11.439 36.910 -23.276 1.00 86.44 615 PHE A N 1
ATOM 4802 C CA . PHE A 1 615 ? 12.872 37.193 -23.106 1.00 86.44 615 PHE A CA 1
ATOM 4803 C C . PHE A 1 615 ? 13.777 36.526 -24.152 1.00 86.44 615 PHE A C 1
ATOM 4805 O O . PHE A 1 615 ? 15.006 36.623 -24.048 1.00 86.44 615 PHE A O 1
ATOM 4812 N N . GLU A 1 616 ? 13.193 35.876 -25.166 1.00 83.44 616 GLU A N 1
ATOM 4813 C CA . GLU A 1 616 ? 13.904 35.171 -26.240 1.00 83.44 616 GLU A CA 1
ATOM 4814 C C . GLU A 1 616 ? 15.001 34.246 -25.685 1.00 83.44 616 GLU A C 1
ATOM 4816 O O . GLU A 1 616 ? 16.184 34.381 -26.018 1.00 83.44 616 GLU A O 1
ATOM 4821 N N . LEU A 1 617 ? 14.626 33.352 -24.768 1.00 81.81 617 LEU A N 1
ATOM 4822 C CA . LEU A 1 617 ? 15.572 32.489 -24.051 1.00 81.81 617 LEU A CA 1
ATOM 4823 C C . LEU A 1 617 ? 16.104 31.319 -24.897 1.00 81.81 617 LEU A C 1
ATOM 4825 O O . LEU A 1 617 ? 16.984 30.599 -24.445 1.00 81.81 617 LEU A O 1
ATOM 4829 N N . ASP A 1 618 ? 15.642 31.171 -26.138 1.00 75.88 618 ASP A N 1
ATOM 4830 C CA . ASP A 1 618 ? 16.091 30.125 -27.067 1.00 75.88 618 ASP A CA 1
ATOM 4831 C C . ASP A 1 618 ? 17.257 30.585 -27.970 1.00 75.88 618 ASP A C 1
ATOM 4833 O O . ASP A 1 618 ? 17.736 29.832 -28.820 1.00 75.88 618 ASP A O 1
ATOM 4837 N N . ARG A 1 619 ? 17.699 31.848 -27.839 1.00 72.94 619 ARG A N 1
ATOM 4838 C CA . ARG A 1 619 ? 18.751 32.462 -28.670 1.00 72.94 619 ARG A CA 1
ATOM 4839 C C . ARG A 1 619 ? 19.671 33.359 -27.841 1.00 72.94 619 ARG A C 1
ATOM 4841 O O . ARG A 1 619 ? 19.234 34.045 -26.919 1.00 72.94 619 ARG A O 1
ATOM 4848 N N . ASP A 1 620 ? 20.952 33.380 -28.208 1.00 71.06 620 ASP A N 1
ATOM 4849 C CA . ASP A 1 620 ? 21.984 34.252 -27.626 1.00 71.06 620 ASP A CA 1
ATOM 4850 C C . ASP A 1 620 ? 22.064 34.205 -26.086 1.00 71.06 620 ASP A C 1
ATOM 4852 O O . ASP A 1 620 ? 22.038 35.228 -25.398 1.00 71.06 620 ASP A O 1
ATOM 4856 N N . LEU A 1 621 ? 22.193 32.990 -25.540 1.00 75.19 621 LEU A N 1
ATOM 4857 C CA . LEU A 1 621 ? 22.188 32.679 -24.100 1.00 75.19 621 LEU A CA 1
ATOM 4858 C C . LEU A 1 621 ? 23.248 33.428 -23.265 1.00 75.19 621 LEU A C 1
ATOM 4860 O O . LEU A 1 621 ? 23.086 33.588 -22.055 1.00 75.19 621 LEU A O 1
ATOM 4864 N N . SER A 1 622 ? 24.318 33.905 -23.903 1.00 70.69 622 SER A N 1
ATOM 4865 C CA . SER A 1 622 ? 25.415 34.644 -23.266 1.00 70.69 622 SER A CA 1
ATOM 4866 C C . SER A 1 622 ? 25.070 36.104 -22.948 1.00 70.69 622 SER A C 1
ATOM 4868 O O . SER A 1 622 ? 25.814 36.765 -22.222 1.00 70.69 622 SER A O 1
ATOM 4870 N N . ASN A 1 623 ? 23.978 36.636 -23.508 1.00 77.50 623 ASN A N 1
ATOM 4871 C CA . ASN A 1 623 ? 23.619 38.041 -23.348 1.00 77.50 623 ASN A CA 1
ATOM 4872 C C . ASN A 1 623 ? 22.982 38.324 -21.972 1.00 77.50 623 ASN A C 1
ATOM 4874 O O . ASN A 1 623 ? 22.255 37.486 -21.425 1.00 77.50 623 ASN A O 1
ATOM 4878 N N . PRO A 1 624 ? 23.222 39.521 -21.402 1.00 73.81 624 PRO A N 1
ATOM 4879 C CA . PRO A 1 624 ? 22.526 39.970 -20.205 1.00 73.81 624 PRO A CA 1
ATOM 4880 C C . PRO A 1 624 ? 21.057 40.280 -20.513 1.00 73.81 624 PRO A C 1
ATOM 4882 O O . PRO A 1 624 ? 20.700 40.666 -21.625 1.00 73.81 624 PRO A O 1
ATOM 4885 N N . ILE A 1 625 ? 20.205 40.152 -19.500 1.00 80.69 625 ILE A N 1
ATOM 4886 C CA . ILE A 1 625 ? 18.773 40.445 -19.616 1.00 80.69 625 ILE A CA 1
ATOM 4887 C C . ILE A 1 625 ? 18.543 41.955 -19.602 1.00 80.69 625 ILE A C 1
ATOM 4889 O O . ILE A 1 625 ? 18.964 42.639 -18.667 1.00 80.69 625 ILE A O 1
ATOM 4893 N N . THR A 1 626 ? 17.850 42.455 -20.622 1.00 74.94 626 THR A N 1
ATOM 4894 C CA . THR A 1 626 ? 17.600 43.883 -20.858 1.00 74.94 626 THR A CA 1
ATOM 4895 C C . THR A 1 626 ? 16.513 44.468 -19.950 1.00 74.94 626 THR A C 1
ATOM 4897 O O . THR A 1 626 ? 16.681 45.587 -19.475 1.00 74.94 626 THR A O 1
ATOM 4900 N N . ASP A 1 627 ? 15.438 43.722 -19.665 1.00 83.19 627 ASP A N 1
ATOM 4901 C CA . ASP A 1 627 ? 14.308 44.171 -18.829 1.00 83.19 627 ASP A CA 1
ATOM 4902 C C . ASP A 1 627 ? 14.132 43.295 -17.578 1.00 83.19 627 ASP A C 1
ATOM 4904 O O . ASP A 1 627 ? 13.257 42.433 -17.474 1.00 83.19 627 ASP A O 1
ATOM 4908 N N . ARG A 1 628 ? 15.030 43.491 -16.609 1.00 82.69 628 ARG A N 1
ATOM 4909 C CA . ARG A 1 628 ? 15.041 42.702 -15.368 1.00 82.69 628 ARG A CA 1
ATOM 4910 C C . ARG A 1 628 ? 13.830 42.955 -14.476 1.00 82.69 628 ARG A C 1
ATOM 4912 O O . ARG A 1 628 ? 13.435 42.043 -13.761 1.00 82.69 628 ARG A O 1
ATOM 4919 N N . SER A 1 629 ? 13.251 44.153 -14.519 1.00 83.69 629 SER A N 1
ATOM 4920 C CA . SER A 1 629 ? 12.081 44.496 -13.706 1.00 83.69 629 SER A CA 1
ATOM 4921 C C . SER A 1 629 ? 10.851 43.716 -14.163 1.00 83.69 629 SER A C 1
ATOM 4923 O O . SER A 1 629 ? 10.162 43.126 -13.335 1.00 83.69 629 SER A O 1
ATOM 4925 N N . ASN A 1 630 ? 10.617 43.637 -15.478 1.00 87.06 630 ASN A N 1
ATOM 4926 C CA . ASN A 1 630 ? 9.534 42.821 -16.023 1.00 87.06 630 ASN A CA 1
ATOM 4927 C C . ASN A 1 630 ? 9.777 41.322 -15.778 1.00 87.06 630 ASN A C 1
ATOM 4929 O O . ASN A 1 630 ? 8.861 40.591 -15.405 1.00 87.06 630 ASN A O 1
ATOM 4933 N N . LEU A 1 631 ? 11.028 40.859 -15.902 1.00 87.12 631 LEU A N 1
ATOM 4934 C CA . LEU A 1 631 ? 11.368 39.467 -15.598 1.00 87.12 631 LEU A CA 1
ATOM 4935 C C . LEU A 1 631 ? 11.081 39.129 -14.131 1.00 87.12 631 LEU A C 1
ATOM 4937 O O . LEU A 1 631 ? 10.522 38.077 -13.838 1.00 87.12 631 LEU A O 1
ATOM 4941 N N . GLU A 1 632 ? 11.441 40.023 -13.210 1.00 88.50 632 GLU A N 1
ATOM 4942 C CA . GLU A 1 632 ? 11.156 39.873 -11.786 1.00 88.50 632 GLU A CA 1
ATOM 4943 C C . GLU A 1 632 ? 9.649 39.762 -11.517 1.00 88.50 632 GLU A C 1
ATOM 4945 O O . GLU A 1 632 ? 9.232 38.900 -10.742 1.00 88.50 632 GLU A O 1
ATOM 4950 N N . GLU A 1 633 ? 8.824 40.591 -12.164 1.00 87.00 633 GLU A N 1
ATOM 4951 C CA . GLU A 1 633 ? 7.363 40.524 -12.045 1.00 87.00 633 GLU A CA 1
ATOM 4952 C C . GLU A 1 633 ? 6.792 39.215 -12.594 1.00 87.00 633 GLU A C 1
ATOM 4954 O O . GLU A 1 633 ? 5.974 38.580 -11.928 1.00 87.00 633 GLU A O 1
ATOM 4959 N N . MET A 1 634 ? 7.251 38.761 -13.761 1.00 87.06 634 MET A N 1
ATOM 4960 C CA . MET A 1 634 ? 6.786 37.507 -14.356 1.00 87.06 634 MET A CA 1
ATOM 4961 C C . MET A 1 634 ? 7.223 36.281 -13.548 1.00 87.06 634 MET A C 1
ATOM 4963 O O . MET A 1 634 ? 6.424 35.372 -13.329 1.00 87.06 634 MET A O 1
ATOM 4967 N N . ILE A 1 635 ? 8.455 36.274 -13.034 1.00 88.00 635 ILE A N 1
ATOM 4968 C CA . ILE A 1 635 ? 8.953 35.227 -12.136 1.00 88.00 635 ILE A CA 1
ATOM 4969 C C . ILE A 1 635 ? 8.159 35.228 -10.820 1.00 88.00 635 ILE A C 1
ATOM 4971 O O . ILE A 1 635 ? 7.776 34.171 -10.324 1.00 88.00 635 ILE A O 1
ATOM 4975 N N . LYS A 1 636 ? 7.832 36.401 -10.262 1.00 85.12 636 LYS A N 1
ATOM 4976 C CA . LYS A 1 636 ? 6.921 36.498 -9.109 1.00 85.12 636 LYS A CA 1
ATOM 4977 C C . LYS A 1 636 ? 5.515 36.004 -9.450 1.00 85.12 636 LYS A C 1
ATOM 4979 O O . LYS A 1 636 ? 4.879 35.410 -8.586 1.00 85.12 636 LYS A O 1
ATOM 4984 N N . ALA A 1 637 ? 5.037 36.212 -10.674 1.00 84.31 637 ALA A N 1
ATOM 4985 C CA . ALA A 1 637 ? 3.729 35.742 -11.120 1.00 84.31 637 ALA A CA 1
ATOM 4986 C C . ALA A 1 637 ? 3.651 34.210 -11.235 1.00 84.31 637 ALA A C 1
ATOM 4988 O O . ALA A 1 637 ? 2.571 33.664 -11.013 1.00 84.31 637 ALA A O 1
ATOM 4989 N N . LEU A 1 638 ? 4.772 33.508 -11.464 1.00 82.19 638 LEU A N 1
ATOM 4990 C CA . LEU A 1 638 ? 4.818 32.036 -11.401 1.00 82.19 638 LEU A CA 1
ATOM 4991 C C . LEU A 1 638 ? 4.331 31.502 -10.046 1.00 82.19 638 LEU A C 1
ATOM 4993 O O . LEU A 1 638 ? 3.685 30.463 -9.993 1.00 82.19 638 LEU A O 1
ATOM 4997 N N . LYS A 1 639 ? 4.561 32.257 -8.964 1.00 71.50 639 LYS A N 1
ATOM 4998 C CA . LYS A 1 639 ? 4.103 31.927 -7.604 1.00 71.50 639 LYS A CA 1
ATOM 4999 C C . LYS A 1 639 ? 2.587 32.005 -7.435 1.00 71.50 639 LYS A C 1
ATOM 5001 O O . LYS A 1 639 ? 2.031 31.366 -6.553 1.00 71.50 639 LYS A O 1
ATOM 5006 N N . TYR A 1 640 ? 1.931 32.851 -8.230 1.00 65.31 640 TYR A N 1
ATOM 5007 C CA . TYR A 1 640 ? 0.503 33.163 -8.114 1.00 65.31 640 TYR A CA 1
ATOM 5008 C C . TYR A 1 640 ? -0.329 32.588 -9.263 1.00 65.31 640 TYR A C 1
ATOM 5010 O O . TYR A 1 640 ? -1.550 32.765 -9.274 1.00 65.31 640 TYR A O 1
ATOM 5018 N N . ALA A 1 641 ? 0.306 31.879 -10.201 1.00 62.28 641 ALA A N 1
ATOM 5019 C CA . ALA A 1 641 ? -0.364 31.171 -11.288 1.00 62.28 641 ALA A CA 1
ATOM 5020 C C . ALA A 1 641 ? -1.422 30.171 -10.765 1.00 62.28 641 ALA A C 1
ATOM 5022 O O . ALA A 1 641 ? -2.405 29.899 -11.449 1.00 62.28 641 ALA A O 1
ATOM 5023 N N . GLU A 1 642 ? -1.277 29.702 -9.520 1.00 51.19 642 GLU A N 1
ATOM 5024 C CA . GLU A 1 642 ? -2.253 28.864 -8.811 1.00 51.19 642 GLU A CA 1
ATOM 5025 C C . GLU A 1 642 ? -3.475 29.641 -8.280 1.00 51.19 642 GLU A C 1
ATOM 5027 O O . GLU A 1 642 ? -4.616 29.188 -8.396 1.00 51.19 642 GLU A O 1
ATOM 5032 N N . VAL A 1 643 ? -3.266 30.834 -7.707 1.00 46.06 643 VAL A N 1
ATOM 5033 C CA . VAL A 1 643 ? -4.324 31.620 -7.039 1.00 46.06 643 VAL A CA 1
ATOM 5034 C C . VAL A 1 643 ? -5.284 32.240 -8.057 1.00 46.06 643 VAL A C 1
ATOM 5036 O O . VAL A 1 643 ? -6.488 32.295 -7.820 1.00 46.06 643 VAL A O 1
ATOM 5039 N N . LEU A 1 644 ? -4.781 32.652 -9.222 1.00 43.16 644 LEU A N 1
ATOM 5040 C CA . LEU A 1 644 ? -5.603 33.225 -10.295 1.00 43.16 644 LEU A CA 1
ATOM 5041 C C . LEU A 1 644 ? -6.536 32.196 -10.961 1.00 43.16 644 LEU A C 1
ATOM 5043 O O . LEU A 1 644 ? -7.580 32.578 -11.477 1.00 43.16 644 LEU A O 1
ATOM 5047 N N . ALA A 1 645 ? -6.208 30.900 -10.907 1.00 43.06 645 ALA A N 1
ATOM 5048 C CA . ALA A 1 645 ? -6.995 29.822 -11.518 1.00 43.06 645 ALA A CA 1
ATOM 5049 C C . ALA A 1 645 ? -8.100 29.242 -10.606 1.00 43.06 645 ALA A C 1
ATOM 5051 O O . ALA A 1 645 ? -8.899 28.415 -11.054 1.00 43.06 645 ALA A O 1
ATOM 5052 N N . SER A 1 646 ? -8.130 29.639 -9.327 1.00 37.78 646 SER A N 1
ATOM 5053 C CA . SER A 1 646 ? -9.108 29.182 -8.325 1.00 37.78 646 SER A CA 1
ATOM 5054 C C . SER A 1 646 ? -10.228 30.191 -8.048 1.00 37.78 646 SER A C 1
ATOM 5056 O O . SER A 1 646 ? -11.163 29.874 -7.312 1.00 37.78 646 SER A O 1
ATOM 5058 N N . GLN A 1 647 ? -10.182 31.382 -8.657 1.00 31.42 647 GLN A N 1
ATOM 5059 C CA . GLN A 1 647 ? -11.296 32.326 -8.605 1.00 31.42 647 GLN A CA 1
ATOM 5060 C C . GLN A 1 647 ? -12.383 31.899 -9.608 1.00 31.42 647 GLN A C 1
ATOM 5062 O O . GLN A 1 647 ? -12.071 31.715 -10.786 1.00 31.42 647 GLN A O 1
ATOM 5067 N N . PRO A 1 648 ? -13.650 31.723 -9.187 1.00 31.91 648 PRO A N 1
ATOM 5068 C CA . PRO A 1 648 ? -14.743 31.540 -10.133 1.00 31.91 648 PRO A CA 1
ATOM 5069 C C . PRO A 1 648 ? -14.889 32.800 -10.999 1.00 31.91 648 PRO A C 1
ATOM 5071 O O . PRO A 1 648 ? -14.834 33.920 -10.490 1.00 31.91 648 PRO A O 1
ATOM 5074 N N . GLU A 1 649 ? -15.061 32.613 -12.310 1.00 34.91 649 GLU A N 1
ATOM 5075 C CA . GLU A 1 649 ? -15.337 33.684 -13.272 1.00 34.91 649 GLU A CA 1
ATOM 5076 C C . GLU A 1 649 ? -16.688 34.355 -12.970 1.00 34.91 649 GLU A C 1
ATOM 5078 O O . GLU A 1 649 ? -17.698 34.027 -13.579 1.00 34.91 649 GLU A O 1
ATOM 5083 N N . GLU A 1 650 ? -16.733 35.327 -12.060 1.00 31.59 650 GLU A N 1
ATOM 5084 C CA . GLU A 1 650 ? -17.870 36.244 -11.946 1.00 31.59 650 GLU A CA 1
ATOM 5085 C C . GLU A 1 650 ? -17.413 37.656 -11.565 1.00 31.59 650 GLU A C 1
ATOM 5087 O O . GLU A 1 650 ? -17.180 37.978 -10.405 1.00 31.59 650 GLU A O 1
ATOM 5092 N N . GLN A 1 651 ? -17.303 38.512 -12.583 1.00 29.33 651 GLN A N 1
ATOM 5093 C CA . GLN A 1 651 ? -18.014 39.792 -12.724 1.00 29.33 651 GLN A CA 1
ATOM 5094 C C . GLN A 1 651 ? -17.243 40.692 -13.687 1.00 29.33 651 GLN A C 1
ATOM 5096 O O . GLN A 1 651 ? -16.449 41.556 -13.315 1.00 29.33 651 GLN A O 1
ATOM 5101 N N . THR A 1 652 ? -17.552 40.531 -14.970 1.00 29.23 652 THR A N 1
ATOM 5102 C CA . THR A 1 652 ? -17.351 41.563 -15.981 1.00 29.23 652 THR A CA 1
ATOM 5103 C C . THR A 1 652 ? -18.197 42.773 -15.578 1.00 29.23 652 THR A C 1
ATOM 5105 O O . THR A 1 652 ? -19.373 42.876 -15.936 1.00 29.23 652 THR A O 1
ATOM 5108 N N . ILE A 1 653 ? -17.630 43.690 -14.789 1.00 30.98 653 ILE A N 1
ATOM 5109 C CA . ILE A 1 653 ? -18.235 45.000 -14.549 1.00 30.98 653 ILE A CA 1
ATOM 5110 C C . ILE A 1 653 ? -18.282 45.705 -15.902 1.00 30.98 653 ILE A C 1
ATOM 5112 O O . ILE A 1 653 ? -17.276 46.183 -16.427 1.00 30.98 653 ILE A O 1
ATOM 5116 N N . ARG A 1 654 ? -19.485 45.731 -16.483 1.00 30.59 654 ARG A N 1
ATOM 5117 C CA . ARG A 1 654 ? -19.839 46.616 -17.585 1.00 30.59 654 ARG A CA 1
ATOM 5118 C C . ARG A 1 654 ? -19.528 48.040 -17.145 1.00 30.59 654 ARG A C 1
ATOM 5120 O O . ARG A 1 654 ? -20.172 48.585 -16.253 1.00 30.59 654 ARG A O 1
ATOM 5127 N N . THR A 1 655 ? -18.548 48.639 -17.797 1.00 32.19 655 THR A N 1
ATOM 5128 C CA . THR A 1 655 ? -18.339 50.078 -17.819 1.00 32.19 655 THR A CA 1
ATOM 5129 C C . THR A 1 655 ? -19.571 50.744 -18.432 1.00 32.19 655 THR A C 1
ATOM 5131 O O . THR A 1 655 ? -19.725 50.802 -19.648 1.00 32.19 655 THR A O 1
ATOM 5134 N N . SER A 1 656 ? -20.469 51.262 -17.596 1.00 30.39 656 SER A N 1
ATOM 5135 C CA . SER A 1 656 ? -21.414 52.297 -18.012 1.00 30.39 656 SER A CA 1
ATOM 5136 C C . SER A 1 656 ? -20.722 53.656 -17.894 1.00 30.39 656 SER A C 1
ATOM 5138 O O . SER A 1 656 ? -20.585 54.206 -16.801 1.00 30.39 656 SER A O 1
ATOM 5140 N N . ARG A 1 657 ? -20.276 54.196 -19.029 1.00 35.44 657 ARG A N 1
ATOM 5141 C CA . ARG A 1 657 ? -20.277 55.644 -19.251 1.00 35.44 657 ARG A CA 1
ATOM 5142 C C . ARG A 1 657 ? -21.595 55.969 -19.944 1.00 35.44 657 ARG A C 1
ATOM 5144 O O . ARG A 1 657 ? -21.833 55.411 -21.007 1.00 35.44 657 ARG A O 1
ATOM 5151 N N . ASP A 1 658 ? -22.435 56.780 -19.307 1.00 35.09 658 ASP A N 1
ATOM 5152 C CA . ASP A 1 658 ? -23.023 57.991 -19.898 1.00 35.09 658 ASP A CA 1
ATOM 5153 C C . ASP A 1 658 ? -23.999 58.669 -18.912 1.00 35.09 658 ASP A C 1
ATOM 5155 O O . ASP A 1 658 ? -24.951 58.043 -18.454 1.00 35.09 658 ASP A O 1
ATOM 5159 N N . VAL A 1 659 ? -23.721 59.965 -18.680 1.00 34.47 659 VAL A N 1
ATOM 5160 C CA . VAL A 1 659 ? -24.495 61.045 -18.012 1.00 34.47 659 VAL A CA 1
ATOM 5161 C C . VAL A 1 659 ? -24.691 60.980 -16.496 1.00 34.47 659 VAL A C 1
ATOM 5163 O O . VAL A 1 659 ? -25.439 60.117 -15.994 1.00 34.47 659 VAL A O 1
#

Radius of gyration: 33.18 Å; Cα contacts (8 Å, |Δi|>4): 876; chains: 1; bounding box: 85×105×96 Å